Protein AF-0000000080752520 (afdb_homodimer)

Secondary structure (DSSP, 8-state):
-TTTS-HHHHHHHHTS-HHHHHHHHHHHHHHHTS-SEEE-SS-EEE-HHHHHHHHHHHHHHHHHHHHHHHHHHTSSPP-EEEEEEE-HHHIIIIIHHHHHHHHHH-TTEEEEEEE--S---HHHHT-SEEEESSPPSSTTEEEEEEEEEEEEEEE-HHHHHHSPPPSSGGGGGGS-EEEETT-TTTTEEEEEETTEEEEEE---SEEES-HHHHHHHHHTTS-EEEEEHHHHHHHHHTTSSEES-TTSEE-EEEEEEEEEGGGTT-HHHHHHHHHHHHHHTS--TTTT-TTSGGGHHHHHH----------/-TTTS-HHHHHHHHTS-HHHHHHHHHHHHHHTTS-SEEE-SS-EEE-HHHHHHHHHHHHHHHHHHHHHHHHHHTSSPP-EEEEEEE-HHHIIIIIHHHHHHHHHH-TTEEEEEEE--S---HHHHT-SEEEESSPPSSTTEEEEEEEEEEEEEEE-HHHHHHSPPPSSGGGGGGS-EEEETT-TTTTEEEEEETTEEEEEE---SEEES-HHHHHHHHHTTS-EEEEEHHHHHHHHHTTSSEES-TTSEE-EEEEEEEEEGGGTT-HHHHHHHHHHHHHHTS--TTTT-TTSTTTHHHHTT----------

Structure (mmCIF, N/CA/C/O backbone):
data_AF-0000000080752520-model_v1
#
loop_
_entity.id
_entity.type
_entity.pdbx_description
1 polymer 'LysR family transcriptional regulator protein'
#
loop_
_atom_site.group_PDB
_atom_site.id
_atom_site.type_symbol
_atom_site.label_atom_id
_atom_site.label_alt_id
_atom_site.label_comp_id
_atom_site.label_asym_id
_atom_site.label_entity_id
_atom_site.label_seq_id
_atom_site.pdbx_PDB_ins_code
_atom_site.Cartn_x
_atom_site.Cartn_y
_atom_site.Cartn_z
_atom_site.occupancy
_atom_site.B_iso_or_equiv
_atom_site.auth_seq_id
_atom_site.auth_comp_id
_atom_site.auth_asym_id
_atom_site.auth_atom_id
_atom_site.pdbx_PDB_model_num
ATOM 1 N N . MET A 1 1 ? -11.575 25.038 31.556 1 50.87 1 MET A N 1
ATOM 2 C CA . MET A 1 1 ? -12.851 24.721 32.192 1 50.87 1 MET A CA 1
ATOM 3 C C . MET A 1 1 ? -13.525 23.54 31.501 1 50.87 1 MET A C 1
ATOM 5 O O . MET A 1 1 ? -14.012 22.622 32.164 1 50.87 1 MET A O 1
ATOM 9 N N . ALA A 1 2 ? -13.597 23.597 30.207 1 55.96 2 ALA A N 1
ATOM 10 C CA . ALA A 1 2 ? -14.214 22.48 29.497 1 55.96 2 ALA A CA 1
ATOM 11 C C . ALA A 1 2 ? -13.451 21.182 29.748 1 55.96 2 ALA A C 1
ATOM 13 O O . ALA A 1 2 ? -14.054 20.112 29.859 1 55.96 2 ALA A O 1
ATOM 14 N N . GLU A 1 3 ? -12.259 21.33 30.006 1 59.73 3 GLU A N 1
ATOM 15 C CA . GLU A 1 3 ? -11.414 20.152 30.173 1 59.73 3 GLU A CA 1
ATOM 16 C C . GLU A 1 3 ? -11.443 19.651 31.614 1 59.73 3 GLU A C 1
ATOM 18 O O . GLU A 1 3 ? -11.395 18.444 31.858 1 59.73 3 GLU A O 1
ATOM 23 N N . THR A 1 4 ? -11.614 20.495 32.52 1 61.38 4 THR A N 1
ATOM 24 C CA . THR A 1 4 ? -11.513 20.117 33.925 1 61.38 4 THR A CA 1
ATOM 25 C C . THR A 1 4 ? -12.892 19.816 34.505 1 61.38 4 THR A C 1
ATOM 27 O O . THR A 1 4 ? -13.005 19.143 35.532 1 61.38 4 THR A O 1
ATOM 30 N N . GLY A 1 5 ? -13.935 20.238 33.813 1 62.05 5 GLY A N 1
ATOM 31 C CA . GLY A 1 5 ? -15.317 20.061 34.233 1 62.05 5 GLY A CA 1
ATOM 32 C C . GLY A 1 5 ? -15.624 20.716 35.566 1 62.05 5 GLY A C 1
ATOM 33 O O . GLY A 1 5 ? -16.685 20.482 36.149 1 62.05 5 GLY A O 1
ATOM 34 N N . ASN A 1 6 ? -14.522 21.368 36.109 1 70.37 6 ASN A N 1
ATOM 35 C CA . ASN A 1 6 ? -14.624 21.956 37.44 1 70.37 6 ASN A CA 1
ATOM 36 C C . ASN A 1 6 ? -14 23.348 37.487 1 70.37 6 ASN A C 1
ATOM 38 O O . ASN A 1 6 ? -12.836 23.523 37.125 1 70.37 6 ASN A O 1
ATOM 42 N N . PHE A 1 7 ? -14.753 24.305 37.914 1 70.73 7 PHE A N 1
ATOM 43 C CA . PHE A 1 7 ? -14.337 25.702 37.946 1 70.73 7 PHE A CA 1
ATOM 44 C C . PHE A 1 7 ? -13.157 25.894 38.891 1 70.73 7 PHE A C 1
ATOM 46 O O . PHE A 1 7 ? -12.226 26.643 38.587 1 70.73 7 PHE A O 1
ATOM 53 N N . ALA A 1 8 ? -13.295 25.109 40.015 1 71.75 8 ALA A N 1
ATOM 54 C CA . ALA A 1 8 ? -12.222 25.252 40.996 1 71.75 8 ALA A CA 1
ATOM 55 C C . ALA A 1 8 ? -10.904 24.71 40.449 1 71.75 8 ALA A C 1
ATOM 57 O O . ALA A 1 8 ? -9.85 25.324 40.631 1 71.75 8 ALA A O 1
ATOM 58 N N . LYS A 1 9 ? -11.031 23.664 39.8 1 72.11 9 LYS A N 1
ATOM 59 C CA . LYS A 1 9 ? -9.835 23.035 39.247 1 72.11 9 LYS A CA 1
ATOM 60 C C . LYS A 1 9 ? -9.264 23.857 38.095 1 72.11 9 LYS A C 1
ATOM 62 O O . LYS A 1 9 ? -8.047 24.012 37.98 1 72.11 9 LYS A O 1
ATOM 67 N N . ALA A 1 10 ? -10.091 24.415 37.323 1 70.49 10 ALA A N 1
ATOM 68 C CA . ALA A 1 10 ? -9.662 25.266 36.217 1 70.49 10 ALA A CA 1
ATOM 69 C C . ALA A 1 10 ? -9.003 26.543 36.732 1 70.49 10 ALA A C 1
ATOM 71 O O . ALA A 1 10 ? -7.989 26.988 36.19 1 70.49 10 ALA A O 1
ATOM 72 N N . ALA A 1 11 ? -9.513 27.035 37.72 1 70.19 11 ALA A N 1
ATOM 73 C CA . ALA A 1 11 ? -8.963 28.245 38.326 1 70.19 11 ALA A CA 1
ATOM 74 C C . ALA A 1 11 ? -7.551 28.002 38.852 1 70.19 11 ALA A C 1
ATOM 76 O O . ALA A 1 11 ? -6.655 28.824 38.646 1 70.19 11 ALA A O 1
ATOM 77 N N . ARG A 1 12 ? -7.426 26.877 39.412 1 69.14 12 ARG A N 1
ATOM 78 C CA . ARG A 1 12 ? -6.117 26.509 39.942 1 69.14 12 ARG A CA 1
ATOM 79 C C . ARG A 1 12 ? -5.1 26.337 38.819 1 69.14 12 ARG A C 1
ATOM 81 O O . ARG A 1 12 ? -3.953 26.773 38.94 1 69.14 12 ARG A O 1
ATOM 88 N N . GLN A 1 13 ? -5.598 25.876 37.787 1 68.06 13 GLN A N 1
ATOM 89 C CA . GLN A 1 13 ? -4.706 25.581 36.671 1 68.06 13 GLN A CA 1
ATOM 90 C C . GLN A 1 13 ? -4.275 26.859 35.958 1 68.06 13 GLN A C 1
ATOM 92 O O . GLN A 1 13 ? -3.165 26.936 35.427 1 68.06 13 GLN A O 1
ATOM 97 N N . LEU A 1 14 ? -5.079 27.787 36.079 1 67.02 14 LEU A N 1
ATOM 98 C CA . LEU A 1 14 ? -4.812 29.028 35.36 1 67.02 14 LEU A CA 1
ATOM 99 C C . LEU A 1 14 ? -4.229 30.083 36.295 1 67.02 14 LEU A C 1
ATOM 101 O O . LEU A 1 14 ? -3.881 31.182 35.857 1 67.02 14 LEU A O 1
ATOM 105 N N . GLY A 1 15 ? -4.173 29.616 37.573 1 70.8 15 GLY A N 1
ATOM 106 C CA . GLY A 1 15 ? -3.596 30.511 38.564 1 70.8 15 GLY A CA 1
ATOM 107 C C . GLY A 1 15 ? -4.482 31.701 38.881 1 70.8 15 GLY A C 1
ATOM 108 O O . GLY A 1 15 ? -3.985 32.795 39.154 1 70.8 15 GLY A O 1
ATOM 109 N N . VAL A 1 16 ? -5.71 31.496 38.661 1 71.17 16 VAL A N 1
ATOM 110 C CA . VAL A 1 16 ? -6.652 32.564 38.979 1 71.17 16 VAL A CA 1
ATOM 111 C C . VAL A 1 16 ? -7.666 32.07 40.009 1 71.17 16 VAL A C 1
ATOM 113 O O . VAL A 1 16 ? -7.724 30.875 40.308 1 71.17 16 VAL A O 1
ATOM 116 N N . THR A 1 17 ? -8.284 32.958 40.671 1 70.98 17 THR A N 1
ATOM 117 C CA . THR A 1 17 ? -9.303 32.592 41.648 1 70.98 17 THR A CA 1
ATOM 118 C C . THR A 1 17 ? -10.571 32.106 40.952 1 70.98 17 THR A C 1
ATOM 120 O O . THR A 1 17 ? -10.821 32.452 39.795 1 70.98 17 THR A O 1
ATOM 123 N N . ARG A 1 18 ? -11.289 31.275 41.543 1 75.36 18 ARG A N 1
ATOM 124 C CA . ARG A 1 18 ? -12.544 30.748 41.016 1 75.36 18 ARG A CA 1
ATOM 125 C C . ARG A 1 18 ? -13.484 31.878 40.61 1 75.36 18 ARG A C 1
ATOM 127 O O . ARG A 1 18 ? -14.213 31.762 39.622 1 75.36 18 ARG A O 1
ATOM 134 N N . SER A 1 19 ? -13.523 32.929 41.331 1 76.39 19 SER A N 1
ATOM 135 C CA . SER A 1 19 ? -14.366 34.083 41.034 1 76.39 19 SER A CA 1
ATOM 136 C C . SER A 1 19 ? -13.961 34.739 39.718 1 76.39 19 SER A C 1
ATOM 138 O O . SER A 1 19 ? -14.818 35.182 38.95 1 76.39 19 SER A O 1
ATOM 140 N N . VAL A 1 20 ? -12.704 34.741 39.463 1 67.74 20 VAL A N 1
ATOM 141 C CA . VAL A 1 20 ? -12.188 35.348 38.24 1 67.74 20 VAL A CA 1
ATOM 142 C C . VAL A 1 20 ? -12.614 34.518 37.032 1 67.74 20 VAL A C 1
ATOM 144 O O . VAL A 1 20 ? -13.063 35.065 36.022 1 67.74 20 VAL A O 1
ATOM 147 N N . ILE A 1 21 ? -12.496 33.221 37.188 1 71.11 21 ILE A N 1
ATOM 148 C CA . ILE A 1 21 ? -12.871 32.353 36.077 1 71.11 21 ILE A CA 1
ATOM 149 C C . ILE A 1 21 ? -14.381 32.413 35.861 1 71.11 21 ILE A C 1
ATOM 151 O O . ILE A 1 21 ? -14.85 32.488 34.723 1 71.11 21 ILE A O 1
ATOM 155 N N . SER A 1 22 ? -15.053 32.345 36.88 1 73.6 22 SER A N 1
ATOM 156 C CA . SER A 1 22 ? -16.508 32.418 36.798 1 73.6 22 SER A CA 1
ATOM 157 C C . SER A 1 22 ? -16.961 33.736 36.179 1 73.6 22 SER A C 1
ATOM 159 O O . SER A 1 22 ? -17.864 33.756 35.34 1 73.6 22 SER A O 1
ATOM 161 N N . HIS A 1 23 ? -16.34 34.788 36.561 1 74.94 23 HIS A N 1
ATOM 162 C CA . HIS A 1 23 ? -16.659 36.105 36.021 1 74.94 23 HIS A CA 1
ATOM 163 C C . HIS A 1 23 ? -16.29 36.199 34.545 1 74.94 23 HIS A C 1
ATOM 165 O O . HIS A 1 23 ? -17.056 36.738 33.742 1 74.94 23 HIS A O 1
ATOM 171 N N . ARG A 1 24 ? -15.137 35.645 34.206 1 71.4 24 ARG A N 1
ATOM 172 C CA . ARG A 1 24 ? -14.704 35.666 32.813 1 71.4 24 ARG A CA 1
ATOM 173 C C . ARG A 1 24 ? -15.625 34.821 31.94 1 71.4 24 ARG A C 1
ATOM 175 O O . ARG A 1 24 ? -15.929 35.195 30.805 1 71.4 24 ARG A O 1
ATOM 182 N N . ILE A 1 25 ? -16.028 33.759 32.472 1 73.78 25 ILE A N 1
ATOM 183 C CA . ILE A 1 25 ? -16.95 32.899 31.737 1 73.78 25 ILE A CA 1
ATOM 184 C C . ILE A 1 25 ? -18.3 33.598 31.589 1 73.78 25 ILE A C 1
ATOM 186 O O . ILE A 1 25 ? -18.902 33.575 30.513 1 73.78 25 ILE A O 1
ATOM 190 N N . GLN A 1 26 ? -18.702 34.213 32.632 1 74.94 26 GLN A N 1
ATOM 191 C CA . GLN A 1 26 ? -19.942 34.979 32.579 1 74.94 26 GLN A CA 1
ATOM 192 C C . GLN A 1 26 ? -19.841 36.121 31.572 1 74.94 26 GLN A C 1
ATOM 194 O O . GLN A 1 26 ? -20.781 36.374 30.816 1 74.94 26 GLN A O 1
ATOM 199 N N . GLN A 1 27 ? -18.726 36.796 31.599 1 68.09 27 GLN A N 1
ATOM 200 C CA . GLN A 1 27 ? -18.495 37.863 30.632 1 68.09 27 GLN A CA 1
ATOM 201 C C . GLN A 1 27 ? -18.498 37.323 29.205 1 68.09 27 GLN A C 1
ATOM 203 O O . GLN A 1 27 ? -19.05 37.951 28.299 1 68.09 27 GLN A O 1
ATOM 208 N N . LEU A 1 28 ? -17.893 36.142 29.041 1 71.56 28 LEU A N 1
ATOM 209 C CA . LEU A 1 28 ? -17.859 35.514 27.725 1 71.56 28 LEU A CA 1
ATOM 210 C C . LEU A 1 28 ? -19.254 35.074 27.296 1 71.56 28 LEU A C 1
ATOM 212 O O . LEU A 1 28 ? -19.64 35.259 26.139 1 71.56 28 LEU A O 1
ATOM 216 N N . GLU A 1 29 ? -19.956 34.595 28.215 1 75.47 29 GLU A N 1
ATOM 217 C CA . GLU A 1 29 ? -21.324 34.176 27.924 1 75.47 29 GLU A CA 1
ATOM 218 C C . GLU A 1 29 ? -22.209 35.373 27.591 1 75.47 29 GLU A C 1
ATOM 220 O O . GLU A 1 29 ? -23.061 35.295 26.703 1 75.47 29 GLU A O 1
ATOM 225 N N . GLN A 1 30 ? -21.986 36.511 28.261 1 70.79 30 GLN A N 1
ATOM 226 C CA . GLN A 1 30 ? -22.697 37.75 27.966 1 70.79 30 GLN A CA 1
ATOM 227 C C . GLN A 1 30 ? -22.294 38.305 26.603 1 70.79 30 GLN A C 1
ATOM 229 O O . GLN A 1 30 ? -23.139 38.799 25.854 1 70.79 30 GLN A O 1
ATOM 234 N N . PHE A 1 31 ? -21.038 38.19 26.281 1 65.73 31 PHE A N 1
ATOM 235 C CA . PHE A 1 31 ? -20.524 38.672 25.004 1 65.73 31 PHE A CA 1
ATOM 236 C C . PHE A 1 31 ? -21.11 37.871 23.848 1 65.73 31 PHE A C 1
ATOM 238 O O . PHE A 1 31 ? -21.492 38.44 22.823 1 65.73 31 PHE A O 1
ATOM 245 N N . ILE A 1 32 ? -21.281 36.584 24.062 1 68.04 32 ILE A N 1
ATOM 246 C CA . ILE A 1 32 ? -21.741 35.72 22.98 1 68.04 32 ILE A CA 1
ATOM 247 C C . ILE A 1 32 ? -23.25 35.512 23.092 1 68.04 32 ILE A C 1
ATOM 249 O O . ILE A 1 32 ? -23.856 34.852 22.244 1 68.04 32 ILE A O 1
ATOM 253 N N . GLN A 1 33 ? -23.737 36.146 24.171 1 74.46 33 GLN A N 1
ATOM 254 C CA . GLN A 1 33 ? -25.167 36.139 24.464 1 74.46 33 GLN A CA 1
ATOM 255 C C . GLN A 1 33 ? -25.72 34.717 24.473 1 74.46 33 GLN A C 1
ATOM 257 O O . GLN A 1 33 ? -26.82 34.47 23.974 1 74.46 33 GLN A O 1
ATOM 262 N N . ALA A 1 34 ? -25.016 33.726 24.929 1 76.02 34 ALA A N 1
ATOM 263 C CA . ALA A 1 34 ? -25.433 32.338 25.105 1 76.02 34 ALA A CA 1
ATOM 264 C C . ALA A 1 34 ? -24.695 31.687 26.272 1 76.02 34 ALA A C 1
ATOM 266 O O . ALA A 1 34 ? -23.523 31.982 26.515 1 76.02 34 ALA A O 1
ATOM 267 N N . PRO A 1 35 ? -25.416 30.826 26.946 1 77.57 35 PRO A N 1
ATOM 268 C CA . PRO A 1 35 ? -24.721 30.078 27.997 1 77.57 35 PRO A CA 1
ATOM 269 C C . PRO A 1 35 ? -23.746 29.043 27.439 1 77.57 35 PRO A C 1
ATOM 271 O O . PRO A 1 35 ? -24.08 28.322 26.495 1 77.57 35 PRO A O 1
ATOM 274 N N . LEU A 1 36 ? -22.554 29.028 27.983 1 76.66 36 LEU A N 1
ATOM 275 C CA . LEU A 1 36 ? -21.534 28.092 27.523 1 76.66 36 LEU A CA 1
ATOM 276 C C . LEU A 1 36 ? -21.512 26.841 28.395 1 76.66 36 LEU A C 1
ATOM 278 O O . LEU A 1 36 ? -21.055 25.782 27.957 1 76.66 36 LEU A O 1
ATOM 282 N N . PHE A 1 37 ? -22.096 26.935 29.616 1 77.26 37 PHE A N 1
ATOM 283 C CA . PHE A 1 37 ? -22.104 25.81 30.543 1 77.26 37 PHE A CA 1
ATOM 284 C C . PHE A 1 37 ? -23.484 25.628 31.163 1 77.26 37 PHE A C 1
ATOM 286 O O . PHE A 1 37 ? -24.189 26.607 31.419 1 77.26 37 PHE A O 1
ATOM 293 N N . HIS A 1 38 ? -23.958 24.372 31.191 1 76.25 38 HIS A N 1
ATOM 294 C CA . HIS A 1 38 ? -25.086 24.036 32.052 1 76.25 38 HIS A CA 1
ATOM 295 C C . HIS A 1 38 ? -24.626 23.757 33.479 1 76.25 38 HIS A C 1
ATOM 297 O O . HIS A 1 38 ? -23.711 22.96 33.696 1 76.25 38 HIS A O 1
ATOM 303 N N . ARG A 1 39 ? -24.978 24.56 34.299 1 65.82 39 ARG A N 1
ATOM 304 C CA . ARG A 1 39 ? -24.524 24.486 35.684 1 65.82 39 ARG A CA 1
ATOM 305 C C . ARG A 1 39 ? -25.549 23.776 36.56 1 65.82 39 ARG A C 1
ATOM 307 O O . ARG A 1 39 ? -26.739 24.097 36.518 1 65.82 39 ARG A O 1
ATOM 314 N N . SER A 1 40 ? -25.471 22.514 36.827 1 59.77 40 SER A N 1
ATOM 315 C CA . SER A 1 40 ? -26.211 21.942 37.947 1 59.77 40 SER A CA 1
ATOM 316 C C . SER A 1 40 ? -25.361 21.909 39.213 1 59.77 40 SER A C 1
ATOM 318 O O . SER A 1 40 ? -24.142 22.081 39.153 1 59.77 40 SER A O 1
ATOM 320 N N . SER A 1 41 ? -25.906 21.851 40.48 1 59.16 41 SER A N 1
ATOM 321 C CA . SER A 1 41 ? -25.256 21.873 41.786 1 59.16 41 SER A CA 1
ATOM 322 C C . SER A 1 41 ? -24.036 20.958 41.81 1 59.16 41 SER A C 1
ATOM 324 O O . SER A 1 41 ? -23.081 21.207 42.55 1 59.16 41 SER A O 1
ATOM 326 N N . ARG A 1 42 ? -23.871 19.81 41.126 1 58.51 42 ARG A N 1
ATOM 327 C CA . ARG A 1 42 ? -22.828 18.799 41.275 1 58.51 42 ARG A CA 1
ATOM 328 C C . ARG A 1 42 ? -21.946 18.735 40.033 1 58.51 42 ARG A C 1
ATOM 330 O O . ARG A 1 42 ? -20.825 18.225 40.087 1 58.51 42 ARG A O 1
ATOM 337 N N . HIS A 1 43 ? -22.423 19.121 38.822 1 61.95 43 HIS A N 1
ATOM 338 C CA . HIS A 1 43 ? -21.592 18.91 37.642 1 61.95 43 HIS A CA 1
ATOM 339 C C . HIS A 1 43 ? -21.723 20.07 36.661 1 61.95 43 HIS A C 1
ATOM 341 O O . HIS A 1 43 ? -22.816 20.609 36.473 1 61.95 43 HIS A O 1
ATOM 347 N N . VAL A 1 44 ? -20.627 20.647 36.197 1 66.97 44 VAL A N 1
ATOM 348 C CA . VAL A 1 44 ? -20.591 21.666 35.154 1 66.97 44 VAL A CA 1
ATOM 349 C C . VAL A 1 44 ? -20.367 21.006 33.795 1 66.97 44 VAL A C 1
ATOM 351 O O . VAL A 1 44 ? -19.397 20.268 33.608 1 66.97 44 VAL A O 1
ATOM 354 N N . ARG A 1 45 ? -21.381 21.099 32.893 1 72.68 45 ARG A N 1
ATOM 355 C CA . ARG A 1 45 ? -21.239 20.566 31.542 1 72.68 45 ARG A CA 1
ATOM 356 C C . ARG A 1 45 ? -21.349 21.676 30.501 1 72.68 45 ARG A C 1
ATOM 358 O O . ARG A 1 45 ? -22.032 22.677 30.724 1 72.68 45 ARG A O 1
ATOM 365 N N . LEU A 1 46 ? -20.665 21.545 29.431 1 75.11 46 LEU A N 1
ATOM 366 C CA . LEU A 1 46 ? -20.768 22.484 28.318 1 75.11 46 LEU A CA 1
ATOM 367 C C . LEU A 1 46 ? -22.168 22.456 27.712 1 75.11 46 LEU A C 1
ATOM 369 O O . LEU A 1 46 ? -22.779 21.391 27.6 1 75.11 46 LEU A O 1
ATOM 373 N N . SER A 1 47 ? -22.752 23.64 27.417 1 74.65 47 SER A N 1
ATOM 374 C CA . SER A 1 47 ? -23.952 23.721 26.59 1 74.65 47 SER A CA 1
ATOM 375 C C . SER A 1 47 ? -23.646 23.378 25.136 1 74.65 47 SER A C 1
ATOM 377 O O . SER A 1 47 ? -22.484 23.188 24.769 1 74.65 47 SER A O 1
ATOM 379 N N . GLU A 1 48 ? -24.619 23.287 24.268 1 73.74 48 GLU A N 1
ATOM 380 C CA . GLU A 1 48 ? -24.41 23.083 22.838 1 73.74 48 GLU A CA 1
ATOM 381 C C . GLU A 1 48 ? -23.605 24.227 22.229 1 73.74 48 GLU A C 1
ATOM 383 O O . GLU A 1 48 ? -22.695 23.997 21.43 1 73.74 48 GLU A O 1
ATOM 388 N N . VAL A 1 49 ? -23.953 25.385 22.617 1 68.34 49 VAL A N 1
ATOM 389 C CA . VAL A 1 49 ? -23.237 26.573 22.165 1 68.34 49 VAL A CA 1
ATOM 390 C C . VAL A 1 49 ? -21.824 26.577 22.744 1 68.34 49 VAL A C 1
ATOM 392 O O . VAL A 1 49 ? -20.865 26.928 22.053 1 68.34 49 VAL A O 1
ATOM 395 N N . GLY A 1 50 ? -21.778 26.088 23.912 1 70.19 50 GLY A N 1
ATOM 396 C CA . GLY A 1 50 ? -20.485 25.98 24.567 1 70.19 50 GLY A CA 1
ATOM 397 C C . GLY A 1 50 ? -19.553 24.992 23.89 1 70.19 50 GLY A C 1
ATOM 398 O O . GLY A 1 50 ? -18.359 25.259 23.741 1 70.19 50 GLY A O 1
ATOM 399 N N . GLU A 1 51 ? -20.116 24 23.567 1 71.79 51 GLU A N 1
ATOM 400 C CA . GLU A 1 51 ? -19.316 22.995 22.874 1 71.79 51 GLU A CA 1
ATOM 401 C C . GLU A 1 51 ? -18.802 23.522 21.538 1 71.79 51 GLU A C 1
ATOM 403 O O . GLU A 1 51 ? -17.634 23.328 21.195 1 71.79 51 GLU A O 1
ATOM 408 N N . THR A 1 52 ? -19.64 24.202 20.847 1 69.08 52 THR A N 1
ATOM 409 C CA . THR A 1 52 ? -19.251 24.785 19.568 1 69.08 52 THR A CA 1
ATOM 410 C C . THR A 1 52 ? -18.216 25.888 19.769 1 69.08 52 THR A C 1
ATOM 412 O O . THR A 1 52 ? -17.221 25.953 19.044 1 69.08 52 THR A O 1
ATOM 415 N N . TYR A 1 53 ? -18.511 26.672 20.698 1 66.42 53 TYR A N 1
ATOM 416 C CA . TYR A 1 53 ? -17.604 27.774 20.997 1 66.42 53 TYR A CA 1
ATOM 417 C C . TYR A 1 53 ? -16.247 27.254 21.456 1 66.42 53 TYR A C 1
ATOM 419 O O . TYR A 1 53 ? -15.206 27.781 21.056 1 66.42 53 TYR A O 1
ATOM 427 N N . TYR A 1 54 ? -16.308 26.254 22.266 1 64.37 54 TYR A N 1
ATOM 428 C CA . TYR A 1 54 ? -15.075 25.614 22.711 1 64.37 54 TYR A CA 1
ATOM 429 C C . TYR A 1 54 ? -14.281 25.077 21.527 1 64.37 54 TYR A C 1
ATOM 431 O O . TYR A 1 54 ? -13.071 25.299 21.43 1 64.37 54 TYR A O 1
ATOM 439 N N . GLN A 1 55 ? -14.954 24.519 20.717 1 64.29 55 GLN A N 1
ATOM 440 C CA . GLN A 1 55 ? -14.283 23.973 19.543 1 64.29 55 GLN A CA 1
ATOM 441 C C . GLN A 1 55 ? -13.691 25.084 18.681 1 64.29 55 GLN A C 1
ATOM 443 O O . GLN A 1 55 ? -12.557 24.974 18.209 1 64.29 55 GLN A O 1
ATOM 448 N N . ASP A 1 56 ? -14.437 26.11 18.543 1 60.67 56 ASP A N 1
ATOM 449 C CA . ASP A 1 56 ? -13.98 27.26 17.769 1 60.67 56 ASP A CA 1
ATOM 450 C C . ASP A 1 56 ? -12.801 27.948 18.454 1 60.67 56 ASP A C 1
ATOM 452 O O . ASP A 1 56 ? -11.849 28.366 17.791 1 60.67 56 ASP A O 1
ATOM 456 N N . CYS A 1 57 ? -12.86 28.076 19.76 1 58.48 57 CYS A N 1
ATOM 457 C CA . CYS A 1 57 ? -11.781 28.688 20.528 1 58.48 57 CYS A CA 1
ATOM 458 C C . CYS A 1 57 ? -10.522 27.831 20.479 1 58.48 57 CYS A C 1
ATOM 460 O O . CYS A 1 57 ? -9.415 28.353 20.336 1 58.48 57 CYS A O 1
ATOM 462 N N . VAL A 1 58 ? -10.748 26.636 20.639 1 59.24 58 VAL A N 1
ATOM 463 C CA . VAL A 1 58 ? -9.614 25.724 20.538 1 59.24 58 VAL A CA 1
ATOM 464 C C . VAL A 1 58 ? -8.942 25.883 19.176 1 59.24 58 VAL A C 1
ATOM 466 O O . VAL A 1 58 ? -7.714 25.942 19.086 1 59.24 58 VAL A O 1
ATOM 469 N N . GLU A 1 59 ? -9.72 26.102 18.218 1 57.56 59 GLU A N 1
ATOM 470 C CA . GLU A 1 59 ? -9.198 26.322 16.872 1 57.56 59 GLU A CA 1
ATOM 471 C C . GLU A 1 59 ? -8.493 27.671 16.767 1 57.56 59 GLU A C 1
ATOM 473 O O . GLU A 1 59 ? -7.425 27.774 16.159 1 57.56 59 GLU A O 1
ATOM 478 N N . MET A 1 60 ? -9.131 28.65 17.329 1 50.68 60 MET A N 1
ATOM 479 C CA . MET A 1 60 ? -8.556 29.992 17.306 1 50.68 60 MET A CA 1
ATOM 480 C C . MET A 1 60 ? -7.278 30.051 18.136 1 50.68 60 MET A C 1
ATOM 482 O O . MET A 1 60 ? -6.292 30.664 17.723 1 50.68 60 MET A O 1
ATOM 486 N N . LEU A 1 61 ? -7.264 29.484 19.292 1 50.94 61 LEU A N 1
ATOM 487 C CA . LEU A 1 61 ? -6.073 29.459 20.134 1 50.94 61 LEU A CA 1
ATOM 488 C C . LEU A 1 61 ? -4.963 28.643 19.481 1 50.94 61 LEU A C 1
ATOM 490 O O . LEU A 1 61 ? -3.79 29.018 19.547 1 50.94 61 LEU A O 1
ATOM 494 N N . ALA A 1 62 ? -5.311 27.649 18.902 1 54.23 62 ALA A N 1
ATOM 495 C CA . ALA A 1 62 ? -4.342 26.891 18.114 1 54.23 62 ALA A CA 1
ATOM 496 C C . ALA A 1 62 ? -3.802 27.727 16.957 1 54.23 62 ALA A C 1
ATOM 498 O O . ALA A 1 62 ? -2.607 27.683 16.656 1 54.23 62 ALA A O 1
ATOM 499 N N . GLY A 1 63 ? -4.642 28.496 16.352 1 50.08 63 GLY A N 1
ATOM 500 C CA . GLY A 1 63 ? -4.21 29.46 15.353 1 50.08 63 GLY A CA 1
ATOM 501 C C . GLY A 1 63 ? -3.282 30.523 15.911 1 50.08 63 GLY A C 1
ATOM 502 O O . GLY A 1 63 ? -2.265 30.851 15.296 1 50.08 63 GLY A O 1
ATOM 503 N N . PHE A 1 64 ? -3.617 31.093 17.053 1 47.08 64 PHE A N 1
ATOM 504 C CA . PHE A 1 64 ? -2.775 32.086 17.709 1 47.08 64 PHE A CA 1
ATOM 505 C C . PHE A 1 64 ? -1.45 31.47 18.143 1 47.08 64 PHE A C 1
ATOM 507 O O . PHE A 1 64 ? -0.392 32.083 17.983 1 47.08 64 PHE A O 1
ATOM 514 N N . GLU A 1 65 ? -1.443 30.357 18.783 1 48.33 65 GLU A N 1
ATOM 515 C CA . GLU A 1 65 ? -0.201 29.681 19.144 1 48.33 65 GLU A CA 1
ATOM 516 C C . GLU A 1 65 ? 0.627 29.348 17.905 1 48.33 65 GLU A C 1
ATOM 518 O O . GLU A 1 65 ? 1.851 29.49 17.914 1 48.33 65 GLU A O 1
ATOM 523 N N . ARG A 1 66 ? -0.081 29.097 16.918 1 47.94 66 ARG A N 1
ATOM 524 C CA . ARG A 1 66 ? 0.587 28.902 15.635 1 47.94 66 ARG A CA 1
ATOM 525 C C . ARG A 1 66 ? 1.211 30.202 15.14 1 47.94 66 ARG A C 1
ATOM 527 O O . ARG A 1 66 ? 2.332 30.203 14.627 1 47.94 66 ARG A O 1
ATOM 534 N N . LEU A 1 67 ? 0.488 31.245 15.247 1 44.23 67 LEU A N 1
ATOM 535 C CA . LEU A 1 67 ? 1.005 32.548 14.843 1 44.23 67 LEU A CA 1
ATOM 536 C C . LEU A 1 67 ? 2.203 32.946 15.699 1 44.23 67 LEU A C 1
ATOM 538 O O . LEU A 1 67 ? 3.21 33.431 15.177 1 44.23 67 LEU A O 1
ATOM 542 N N . THR A 1 68 ? 2.115 32.829 16.966 1 44.27 68 THR A N 1
ATOM 543 C CA . THR A 1 68 ? 3.225 33.174 17.847 1 44.27 68 THR A CA 1
ATOM 544 C C . THR A 1 68 ? 4.403 32.229 17.628 1 44.27 68 THR A C 1
ATOM 546 O O . THR A 1 68 ? 5.556 32.664 17.591 1 44.27 68 THR A O 1
ATOM 549 N N . GLU A 1 69 ? 4.118 30.975 17.632 1 46.07 69 GLU A N 1
ATOM 550 C CA . GLU A 1 69 ? 5.176 30.015 17.332 1 46.07 69 GLU A CA 1
ATOM 551 C C . GLU A 1 69 ? 5.756 30.25 15.94 1 46.07 69 GLU A C 1
ATOM 553 O O . GLU A 1 69 ? 6.968 30.148 15.742 1 46.07 69 GLU A O 1
ATOM 558 N N . ASN A 1 70 ? 4.881 30.643 15.009 1 44.83 70 ASN A N 1
ATOM 559 C CA . ASN A 1 70 ? 5.353 31.075 13.698 1 44.83 70 ASN A CA 1
ATOM 560 C C . ASN A 1 70 ? 6.3 32.266 13.808 1 44.83 70 ASN A C 1
ATOM 562 O O . ASN A 1 70 ? 7.318 32.322 13.116 1 44.83 70 ASN A O 1
ATOM 566 N N . MET A 1 71 ? 5.931 33.172 14.559 1 43.97 71 MET A N 1
ATOM 567 C CA . MET A 1 71 ? 6.804 34.327 14.75 1 43.97 71 MET A CA 1
ATOM 568 C C . MET A 1 71 ? 8.109 33.917 15.424 1 43.97 71 MET A C 1
ATOM 570 O O . MET A 1 71 ? 9.178 34.42 15.074 1 43.97 71 MET A O 1
ATOM 574 N N . ARG A 1 72 ? 8.034 33.095 16.412 1 46.27 72 ARG A N 1
ATOM 575 C CA . ARG A 1 72 ? 9.25 32.586 17.038 1 46.27 72 ARG A CA 1
ATOM 576 C C . ARG A 1 72 ? 10.021 31.682 16.081 1 46.27 72 ARG A C 1
ATOM 578 O O . ARG A 1 72 ? 11.253 31.71 16.05 1 46.27 72 ARG A O 1
ATOM 585 N N . ASN A 1 73 ? 9.245 30.792 15.406 1 46.96 73 ASN A N 1
ATOM 586 C CA . ASN A 1 73 ? 9.755 29.808 14.457 1 46.96 73 ASN A CA 1
ATOM 587 C C . ASN A 1 73 ? 10.139 30.456 13.13 1 46.96 73 ASN A C 1
ATOM 589 O O . ASN A 1 73 ? 10.695 29.796 12.25 1 46.96 73 ASN A O 1
ATOM 593 N N . LEU A 1 74 ? 9.618 31.597 12.829 1 47.12 74 LEU A N 1
ATOM 594 C CA . LEU A 1 74 ? 10.032 32.277 11.606 1 47.12 74 LEU A CA 1
ATOM 595 C C . LEU A 1 74 ? 11.552 32.29 11.479 1 47.12 74 LEU A C 1
ATOM 597 O O . LEU A 1 74 ? 12.087 32.203 10.372 1 47.12 74 LEU A O 1
ATOM 601 N N . ARG A 1 75 ? 12.185 32.485 12.627 1 52.93 75 ARG A N 1
ATOM 602 C CA . ARG A 1 75 ? 13.628 32.48 12.408 1 52.93 75 ARG A CA 1
ATOM 603 C C . ARG A 1 75 ? 14.193 31.068 12.518 1 52.93 75 ARG A C 1
ATOM 605 O O . ARG A 1 75 ? 15.315 30.807 12.08 1 52.93 75 ARG A O 1
ATOM 612 N N . ALA A 1 76 ? 13.497 30.071 13.229 1 64.89 76 ALA A N 1
ATOM 613 C CA . ALA A 1 76 ? 14.119 28.766 13.438 1 64.89 76 ALA A CA 1
ATOM 614 C C . ALA A 1 76 ? 13.666 27.767 12.377 1 64.89 76 ALA A C 1
ATOM 616 O O . ALA A 1 76 ? 12.485 27.717 12.026 1 64.89 76 ALA A O 1
ATOM 617 N N . LYS A 1 77 ? 14.585 27.239 11.6 1 79.99 77 LYS A N 1
ATOM 618 C CA . LYS A 1 77 ? 14.319 26.205 10.604 1 79.99 77 LYS A CA 1
ATOM 619 C C . LYS A 1 77 ? 14.169 24.835 11.26 1 79.99 77 LYS A C 1
ATOM 621 O O . LYS A 1 77 ? 15.012 24.43 12.062 1 79.99 77 LYS A O 1
ATOM 626 N N . PRO A 1 78 ? 12.889 24.194 11.098 1 89.26 78 PRO A N 1
ATOM 627 C CA . PRO A 1 78 ? 12.715 22.855 11.664 1 89.26 78 PRO A CA 1
ATOM 628 C C . PRO A 1 78 ? 13.801 21.879 11.216 1 89.26 78 PRO A C 1
ATOM 630 O O . PRO A 1 78 ? 14.255 21.939 10.071 1 89.26 78 PRO A O 1
ATOM 633 N N . GLN A 1 79 ? 14.273 21.17 12.165 1 89.93 79 GLN A N 1
ATOM 634 C CA . GLN A 1 79 ? 15.309 20.18 11.889 1 89.93 79 GLN A CA 1
ATOM 635 C C . GLN A 1 79 ? 15.11 18.925 12.734 1 89.93 79 GLN A C 1
ATOM 637 O O . GLN A 1 79 ? 14.392 18.952 13.736 1 89.93 79 GLN A O 1
ATOM 642 N N . GLY A 1 80 ? 15.702 17.81 12.248 1 92.98 80 GLY A N 1
ATOM 643 C CA . GLY A 1 80 ? 15.692 16.577 13.019 1 92.98 80 GLY A CA 1
ATOM 644 C C . GLY A 1 80 ? 14.814 15.5 12.41 1 92.98 80 GLY A C 1
ATOM 645 O O . GLY A 1 80 ? 14.312 15.657 11.295 1 92.98 80 GLY A O 1
ATOM 646 N N . ARG A 1 81 ? 14.65 14.437 13.199 1 94.99 81 ARG A N 1
ATOM 647 C CA . ARG A 1 81 ? 13.924 13.268 12.711 1 94.99 81 ARG A CA 1
ATOM 648 C C . ARG A 1 81 ? 12.432 13.388 13.004 1 94.99 81 ARG A C 1
ATOM 650 O O . ARG A 1 81 ? 12.039 13.753 14.114 1 94.99 81 ARG A O 1
ATOM 657 N N . LEU A 1 82 ? 11.685 13.23 12.022 1 96.89 82 LEU A N 1
ATOM 658 C CA . LEU A 1 82 ? 10.23 13.199 12.115 1 96.89 82 LEU A CA 1
ATOM 659 C C . LEU A 1 82 ? 9.691 11.818 11.755 1 96.89 82 LEU A C 1
ATOM 661 O O . LEU A 1 82 ? 9.85 11.361 10.621 1 96.89 82 LEU A O 1
ATOM 665 N N . ARG A 1 83 ? 9.092 11.142 12.73 1 97.41 83 ARG A N 1
ATOM 666 C CA . ARG A 1 83 ? 8.564 9.794 12.549 1 97.41 83 ARG A CA 1
ATOM 667 C C . ARG A 1 83 ? 7.048 9.817 12.389 1 97.41 83 ARG A C 1
ATOM 669 O O . ARG A 1 83 ? 6.327 10.201 13.312 1 97.41 83 ARG A O 1
ATOM 676 N N . ILE A 1 84 ? 6.58 9.334 11.238 1 97.5 84 ILE A N 1
ATOM 677 C CA . ILE A 1 84 ? 5.176 9.455 10.858 1 97.5 84 ILE A CA 1
ATOM 678 C C . ILE A 1 84 ? 4.573 8.066 10.665 1 97.5 84 ILE A C 1
ATOM 680 O O . ILE A 1 84 ? 5.165 7.211 10.002 1 97.5 84 ILE A O 1
ATOM 684 N N . GLN A 1 85 ? 3.508 7.812 11.28 1 96.61 85 GLN A N 1
ATOM 685 C CA . GLN A 1 85 ? 2.66 6.675 10.937 1 96.61 85 GLN A CA 1
ATOM 686 C C . GLN A 1 85 ? 1.498 7.105 10.047 1 96.61 85 GLN A C 1
ATOM 688 O O . GLN A 1 85 ? 0.857 8.126 10.304 1 96.61 85 GLN A O 1
ATOM 693 N N . VAL A 1 86 ? 1.246 6.335 8.987 1 96.59 86 VAL A N 1
ATOM 694 C CA . VAL A 1 86 ? 0.197 6.77 8.071 1 96.59 86 VAL A CA 1
ATOM 695 C C . VAL A 1 86 ? -0.511 5.552 7.48 1 96.59 86 VAL A C 1
ATOM 697 O O . VAL A 1 86 ? 0.118 4.521 7.231 1 96.59 86 VAL A O 1
ATOM 700 N N . THR A 1 87 ? -1.774 5.701 7.26 1 94.39 87 THR A N 1
ATOM 701 C CA . THR A 1 87 ? -2.554 4.657 6.603 1 94.39 87 THR A CA 1
ATOM 702 C C . THR A 1 87 ? -2.213 4.582 5.118 1 94.39 87 THR A C 1
ATOM 704 O O . THR A 1 87 ? -1.923 5.602 4.489 1 94.39 87 THR A O 1
ATOM 707 N N . SER A 1 88 ? -2.342 3.434 4.543 1 95.16 88 SER A N 1
ATOM 708 C CA . SER A 1 88 ? -1.918 3.195 3.168 1 95.16 88 SER A CA 1
ATOM 709 C C . SER A 1 88 ? -2.765 3.991 2.181 1 95.16 88 SER A C 1
ATOM 711 O O . SER A 1 88 ? -2.258 4.468 1.164 1 95.16 88 SER A O 1
ATOM 713 N N . ALA A 1 89 ? -3.999 4.191 2.5 1 93.86 89 ALA A N 1
ATOM 714 C CA . ALA A 1 89 ? -4.92 4.856 1.583 1 93.86 89 ALA A CA 1
ATOM 715 C C . ALA A 1 89 ? -4.431 6.259 1.236 1 93.86 89 ALA A C 1
ATOM 717 O O . ALA A 1 89 ? -4.63 6.734 0.115 1 93.86 89 ALA A O 1
ATOM 718 N N . PHE A 1 90 ? -3.799 6.866 2.186 1 93.68 90 PHE A N 1
ATOM 719 C CA . PHE A 1 90 ? -3.307 8.221 1.964 1 93.68 90 PHE A CA 1
ATOM 720 C C . PHE A 1 90 ? -1.831 8.205 1.587 1 93.68 90 PHE A C 1
ATOM 722 O O . PHE A 1 90 ? -1.376 9.039 0.801 1 93.68 90 PHE A O 1
ATOM 729 N N . ALA A 1 91 ? -1.094 7.268 2.088 1 97.05 91 ALA A N 1
ATOM 730 C CA . ALA A 1 91 ? 0.35 7.213 1.878 1 97.05 91 ALA A CA 1
ATOM 731 C C . ALA A 1 91 ? 0.683 7.043 0.398 1 97.05 91 ALA A C 1
ATOM 733 O O . ALA A 1 91 ? 1.603 7.685 -0.115 1 97.05 91 ALA A O 1
ATOM 734 N N . ILE A 1 92 ? -0.104 6.165 -0.215 1 95.11 92 ILE A N 1
ATOM 735 C CA . ILE A 1 92 ? 0.161 5.803 -1.603 1 95.11 92 ILE A CA 1
ATOM 736 C C . ILE A 1 92 ? -0.556 6.777 -2.536 1 95.11 92 ILE A C 1
ATOM 738 O O . ILE A 1 92 ? -1.751 7.035 -2.375 1 95.11 92 ILE A O 1
ATOM 742 N N . ASP A 1 93 ? 0.162 7.413 -3.404 1 91.45 93 ASP A N 1
ATOM 743 C CA . ASP A 1 93 ? -0.321 8.299 -4.459 1 91.45 93 ASP A CA 1
ATOM 744 C C . ASP A 1 93 ? -0.481 9.728 -3.945 1 91.45 93 ASP A C 1
ATOM 746 O O . ASP A 1 93 ? -0.777 10.642 -4.719 1 91.45 93 ASP A O 1
ATOM 750 N N . TYR A 1 94 ? -0.339 9.973 -2.607 1 92.97 94 TYR A N 1
ATOM 751 C CA . TYR A 1 94 ? -0.566 11.333 -2.131 1 92.97 94 TYR A CA 1
ATOM 752 C C . TYR A 1 94 ? 0.592 11.806 -1.26 1 92.97 94 TYR A C 1
ATOM 754 O O . TYR A 1 94 ? 1.343 12.704 -1.648 1 92.97 94 TYR A O 1
ATOM 762 N N . LEU A 1 95 ? 0.823 11.084 -0.185 1 96.83 95 LEU A N 1
ATOM 763 C CA . LEU A 1 95 ? 1.717 11.605 0.843 1 96.83 95 LEU A CA 1
ATOM 764 C C . LEU A 1 95 ? 3.139 11.743 0.308 1 96.83 95 LEU A C 1
ATOM 766 O O . LEU A 1 95 ? 3.851 12.685 0.662 1 96.83 95 LEU A O 1
ATOM 770 N N . GLY A 1 96 ? 3.572 10.765 -0.529 1 97.21 96 GLY A N 1
ATOM 771 C CA . GLY A 1 96 ? 4.922 10.831 -1.067 1 97.21 96 GLY A CA 1
ATOM 772 C C . GLY A 1 96 ? 5.214 12.133 -1.788 1 97.21 96 GLY A C 1
ATOM 773 O O . GLY A 1 96 ? 6.281 12.724 -1.605 1 97.21 96 GLY A O 1
ATOM 774 N N . TYR A 1 97 ? 4.293 12.622 -2.552 1 96.31 97 TYR A N 1
ATOM 775 C CA . TYR A 1 97 ? 4.431 13.883 -3.27 1 96.31 97 TYR A CA 1
ATOM 776 C C . TYR A 1 97 ? 4.494 15.058 -2.301 1 96.31 97 TYR A C 1
ATOM 778 O O . TYR A 1 97 ? 5.306 15.97 -2.474 1 96.31 97 TYR A O 1
ATOM 786 N N . LEU A 1 98 ? 3.626 14.982 -1.343 1 95.81 98 LEU A N 1
ATOM 787 C CA . LEU A 1 98 ? 3.555 16.072 -0.376 1 95.81 98 LEU A CA 1
ATOM 788 C C . LEU A 1 98 ? 4.831 16.144 0.457 1 95.81 98 LEU A C 1
ATOM 790 O O . LEU A 1 98 ? 5.328 17.235 0.745 1 95.81 98 LEU A O 1
ATOM 794 N N . LEU A 1 99 ? 5.366 14.981 0.826 1 97.69 99 LEU A N 1
ATOM 795 C CA . LEU A 1 99 ? 6.594 14.958 1.613 1 97.69 99 LEU A CA 1
ATOM 796 C C . LEU A 1 99 ? 7.775 15.462 0.79 1 97.69 99 LEU A C 1
ATOM 798 O O . LEU A 1 99 ? 8.694 16.083 1.331 1 97.69 99 LEU A O 1
ATOM 802 N N . ALA A 1 100 ? 7.771 15.173 -0.538 1 96.93 100 ALA A N 1
ATOM 803 C CA . ALA A 1 100 ? 8.797 15.719 -1.422 1 96.93 100 ALA A CA 1
ATOM 804 C C . ALA A 1 100 ? 8.824 17.244 -1.355 1 96.93 100 ALA A C 1
ATOM 806 O O . ALA A 1 100 ? 9.887 17.845 -1.182 1 96.93 100 ALA A O 1
ATOM 807 N N . GLU A 1 101 ? 7.649 17.828 -1.395 1 94.29 101 GLU A N 1
ATOM 808 C CA . GLU A 1 101 ? 7.531 19.28 -1.302 1 94.29 101 GLU A CA 1
ATOM 809 C C . GLU A 1 101 ? 7.939 19.779 0.081 1 94.29 101 GLU A C 1
ATOM 811 O O . GLU A 1 101 ? 8.649 20.78 0.201 1 94.29 101 GLU A O 1
ATOM 816 N N . PHE A 1 102 ? 7.508 19.091 1.076 1 96.39 102 PHE A N 1
ATOM 817 C CA . PHE A 1 102 ? 7.791 19.47 2.455 1 96.39 102 PHE A CA 1
ATOM 818 C C . PHE A 1 102 ? 9.293 19.489 2.714 1 96.39 102 PHE A C 1
ATOM 820 O O . PHE A 1 102 ? 9.808 20.416 3.343 1 96.39 102 PHE A O 1
ATOM 827 N N . MET A 1 103 ? 9.956 18.492 2.211 1 94.46 103 MET A N 1
ATOM 828 C CA . MET A 1 103 ? 11.39 18.363 2.454 1 94.46 103 MET A CA 1
ATOM 829 C C . MET A 1 103 ? 12.169 19.432 1.696 1 94.46 103 MET A C 1
ATOM 831 O O . MET A 1 103 ? 13.27 19.809 2.103 1 94.46 103 MET A O 1
ATOM 835 N N . GLN A 1 104 ? 11.665 19.837 0.582 1 90.5 104 GLN A N 1
ATOM 836 C CA . GLN A 1 104 ? 12.292 20.939 -0.14 1 90.5 104 GLN A CA 1
ATOM 837 C C . GLN A 1 104 ? 12.193 22.241 0.649 1 90.5 104 GLN A C 1
ATOM 839 O O . GLN A 1 104 ? 13.116 23.058 0.627 1 90.5 104 GLN A O 1
ATOM 844 N N . LEU A 1 105 ? 11.089 22.393 1.365 1 91.35 105 LEU A N 1
ATOM 845 C CA . LEU A 1 105 ? 10.873 23.576 2.191 1 91.35 105 LEU A CA 1
ATOM 846 C C . LEU A 1 105 ? 11.702 23.505 3.47 1 91.35 105 LEU A C 1
ATOM 848 O O . LEU A 1 105 ? 12.154 24.533 3.979 1 91.35 105 LEU A O 1
ATOM 852 N N . TYR A 1 106 ? 11.895 22.249 3.947 1 93.26 106 TYR A N 1
ATOM 853 C CA . TYR A 1 106 ? 12.596 22.059 5.212 1 93.26 106 TYR A CA 1
ATOM 854 C C . TYR A 1 106 ? 13.685 21.002 5.079 1 93.26 106 TYR A C 1
ATOM 856 O O . TYR A 1 106 ? 13.559 19.9 5.619 1 93.26 106 TYR A O 1
ATOM 864 N N . PRO A 1 107 ? 14.811 21.316 4.512 1 90.19 107 PRO A N 1
ATOM 865 C CA . PRO A 1 107 ? 15.867 20.355 4.186 1 90.19 107 PRO A CA 1
ATOM 866 C C . PRO A 1 107 ? 16.54 19.773 5.427 1 90.19 107 PRO A C 1
ATOM 868 O O . PRO A 1 107 ? 17.266 18.78 5.333 1 90.19 107 PRO A O 1
ATOM 871 N N . GLY A 1 108 ? 16.335 20.358 6.554 1 91.34 108 GLY A N 1
ATOM 872 C CA . GLY A 1 108 ? 16.94 19.876 7.786 1 91.34 108 GLY A CA 1
ATOM 873 C C . GLY A 1 108 ? 16.183 18.718 8.409 1 91.34 108 GLY A C 1
ATOM 874 O O . GLY A 1 108 ? 16.643 18.123 9.386 1 91.34 108 GLY A O 1
ATOM 875 N N . ILE A 1 109 ? 15.074 18.332 7.813 1 94.46 109 ILE A N 1
ATOM 876 C CA . ILE A 1 109 ? 14.217 17.29 8.369 1 94.46 109 ILE A CA 1
ATOM 877 C C . ILE A 1 109 ? 14.575 15.942 7.748 1 94.46 109 ILE A C 1
ATOM 879 O O . ILE A 1 109 ? 14.807 15.849 6.541 1 94.46 109 ILE A O 1
ATOM 883 N N . GLU A 1 110 ? 14.673 14.926 8.598 1 96.05 110 GLU A N 1
ATOM 884 C CA . GLU A 1 110 ? 14.729 13.528 8.182 1 96.05 110 GLU A CA 1
ATOM 885 C C . GLU A 1 110 ? 13.404 12.819 8.449 1 96.05 110 GLU A C 1
ATOM 887 O O . GLU A 1 110 ? 12.774 13.04 9.485 1 96.05 110 GLU A O 1
ATOM 892 N N . LEU A 1 111 ? 13.029 11.981 7.513 1 97.53 111 LEU A N 1
ATOM 893 C CA . LEU A 1 111 ? 11.704 11.379 7.611 1 97.53 111 LEU A CA 1
ATOM 894 C C . LEU A 1 111 ? 11.806 9.871 7.814 1 97.53 111 LEU A C 1
ATOM 896 O O . LEU A 1 111 ? 12.603 9.203 7.15 1 97.53 111 LEU A O 1
ATOM 900 N N . GLU A 1 112 ? 11.091 9.375 8.732 1 97.14 112 GLU A N 1
ATOM 901 C CA . GLU A 1 112 ? 10.753 7.96 8.852 1 97.14 112 GLU A CA 1
ATOM 902 C C . GLU A 1 112 ? 9.245 7.744 8.765 1 97.14 112 GLU A C 1
ATOM 904 O O . GLU A 1 112 ? 8.501 8.149 9.661 1 97.14 112 GLU A O 1
ATOM 909 N N . VAL A 1 113 ? 8.818 7.126 7.721 1 97.89 113 VAL A N 1
ATOM 910 C CA . VAL A 1 113 ? 7.389 6.981 7.462 1 97.89 113 VAL A CA 1
ATOM 911 C C . VAL A 1 113 ? 7.006 5.504 7.489 1 97.89 113 VAL A C 1
ATOM 913 O O . VAL A 1 113 ? 7.453 4.724 6.645 1 97.89 113 VAL A O 1
ATOM 916 N N . VAL A 1 114 ? 6.198 5.163 8.417 1 96.79 114 VAL A N 1
ATOM 917 C CA . VAL A 1 114 ? 5.695 3.798 8.534 1 96.79 114 VAL A CA 1
ATOM 918 C C . VAL A 1 114 ? 4.261 3.729 8.014 1 96.79 114 VAL A C 1
ATOM 920 O O . VAL A 1 114 ? 3.37 4.4 8.541 1 96.79 114 VAL A O 1
ATOM 923 N N . VAL A 1 115 ? 4.079 2.901 6.99 1 96.26 115 VAL A N 1
ATOM 924 C CA . VAL A 1 115 ? 2.771 2.757 6.36 1 96.26 115 VAL A CA 1
ATOM 925 C C . VAL A 1 115 ? 2.097 1.479 6.855 1 96.26 115 VAL A C 1
ATOM 927 O O . VAL A 1 115 ? 2.568 0.374 6.577 1 96.26 115 VAL A O 1
ATOM 930 N N . GLN A 1 116 ? 1.05 1.667 7.559 1 91.14 116 GLN A N 1
ATOM 931 C CA . GLN A 1 116 ? 0.282 0.539 8.075 1 91.14 116 GLN A CA 1
ATOM 932 C C . GLN A 1 116 ? -1.125 0.97 8.481 1 91.14 116 GLN A C 1
ATOM 934 O O . GLN A 1 116 ? -1.372 2.154 8.72 1 91.14 116 GLN A O 1
ATOM 939 N N . ASP A 1 117 ? -2.024 0.028 8.588 1 87.01 117 ASP A N 1
ATOM 940 C CA . ASP A 1 117 ? -3.422 0.362 8.846 1 87.01 117 ASP A CA 1
ATOM 941 C C . ASP A 1 117 ? -3.833 -0.048 10.258 1 87.01 117 ASP A C 1
ATOM 943 O O . ASP A 1 117 ? -5.008 0.046 10.621 1 87.01 117 ASP A O 1
ATOM 947 N N . ARG A 1 118 ? -2.94 -0.362 11.052 1 79.87 118 ARG A N 1
ATOM 948 C CA . ARG A 1 118 ? -3.3 -0.717 12.421 1 79.87 118 ARG A CA 1
ATOM 949 C C . ARG A 1 118 ? -3.295 0.511 13.325 1 79.87 118 ARG A C 1
ATOM 951 O O . ARG A 1 118 ? -2.603 1.492 13.044 1 79.87 118 ARG A O 1
ATOM 958 N N . ILE A 1 119 ? -4.072 0.443 14.361 1 78.72 119 ILE A N 1
ATOM 959 C CA . ILE A 1 119 ? -4.036 1.491 15.376 1 78.72 119 ILE A CA 1
ATOM 960 C C . ILE A 1 119 ? -2.785 1.334 16.236 1 78.72 119 ILE A C 1
ATOM 962 O O . ILE A 1 119 ? -2.517 0.251 16.763 1 78.72 119 ILE A O 1
ATOM 966 N N . VAL A 1 120 ? -2.078 2.386 16.296 1 82.26 120 VAL A N 1
ATOM 967 C CA . VAL A 1 120 ? -0.808 2.286 17.008 1 82.26 120 VAL A CA 1
ATOM 968 C C . VAL A 1 120 ? -0.85 3.155 18.263 1 82.26 120 VAL A C 1
ATOM 970 O O . VAL A 1 120 ? -1.617 4.117 18.334 1 82.26 120 VAL A O 1
ATOM 973 N N . ASP A 1 121 ? -0.063 2.677 19.239 1 84.55 121 ASP A N 1
ATOM 974 C CA . ASP A 1 121 ? 0.261 3.552 20.361 1 84.55 121 ASP A CA 1
ATOM 975 C C . ASP A 1 121 ? 1.403 4.502 20.006 1 84.55 121 ASP A C 1
ATOM 977 O O . ASP A 1 121 ? 2.574 4.122 20.065 1 84.55 121 ASP A O 1
ATOM 981 N N . LEU A 1 122 ? 1.059 5.639 19.776 1 86.62 122 LEU A N 1
ATOM 982 C CA . LEU A 1 122 ? 2.005 6.617 19.249 1 86.62 122 LEU A CA 1
ATOM 983 C C . LEU A 1 122 ? 3.161 6.832 20.219 1 86.62 122 LEU A C 1
ATOM 985 O O . LEU A 1 122 ? 4.318 6.922 19.803 1 86.62 122 LEU A O 1
ATOM 989 N N . ILE A 1 123 ? 2.847 6.928 21.465 1 85.41 123 ILE A N 1
ATOM 990 C CA . ILE A 1 123 ? 3.851 7.245 22.475 1 85.41 123 ILE A CA 1
ATOM 991 C C . ILE A 1 123 ? 4.768 6.043 22.685 1 85.41 123 ILE A C 1
ATOM 993 O O . ILE A 1 123 ? 5.992 6.165 22.595 1 85.41 123 ILE A O 1
ATOM 997 N N . GLN A 1 124 ? 4.171 4.919 22.851 1 85.17 124 GLN A N 1
ATOM 998 C CA . GLN A 1 124 ? 4.948 3.716 23.132 1 85.17 124 GLN A CA 1
ATOM 999 C C . GLN A 1 124 ? 5.787 3.309 21.924 1 85.17 124 GLN A C 1
ATOM 1001 O O . GLN A 1 124 ? 6.892 2.783 22.078 1 85.17 124 GLN A O 1
ATOM 1006 N N . GLU A 1 125 ? 5.254 3.636 20.762 1 90.29 125 GLU A N 1
ATOM 1007 C CA . GLU A 1 125 ? 5.951 3.181 19.563 1 90.29 125 GLU A CA 1
ATOM 1008 C C . GLU A 1 125 ? 6.835 4.284 18.986 1 90.29 125 GLU A C 1
ATOM 1010 O O . GLU A 1 125 ? 7.496 4.086 17.965 1 90.29 125 GLU A O 1
ATOM 1015 N N . GLY A 1 126 ? 6.831 5.456 19.578 1 90.98 126 GLY A N 1
ATOM 1016 C CA . GLY A 1 126 ? 7.795 6.505 19.287 1 90.98 126 GLY A CA 1
ATOM 1017 C C . GLY A 1 126 ? 7.468 7.284 18.028 1 90.98 126 GLY A C 1
ATOM 1018 O O . GLY A 1 126 ? 8.369 7.687 17.289 1 90.98 126 GLY A O 1
ATOM 1019 N N . PHE A 1 127 ? 6.209 7.412 17.716 1 94 127 PHE A N 1
ATOM 1020 C CA . PHE A 1 127 ? 5.808 8.222 16.571 1 94 127 PHE A CA 1
ATOM 1021 C C . PHE A 1 127 ? 5.55 9.663 16.992 1 94 127 PHE A C 1
ATOM 1023 O O . PHE A 1 127 ? 5.005 9.913 18.069 1 94 127 PHE A O 1
ATOM 1030 N N . ASP A 1 128 ? 5.939 10.58 16.109 1 94.93 128 ASP A N 1
ATOM 1031 C CA . ASP A 1 128 ? 5.67 11.994 16.353 1 94.93 128 ASP A CA 1
ATOM 1032 C C . ASP A 1 128 ? 4.257 12.368 15.912 1 94.93 128 ASP A C 1
ATOM 1034 O O . ASP A 1 128 ? 3.627 13.246 16.506 1 94.93 128 ASP A O 1
ATOM 1038 N N . VAL A 1 129 ? 3.798 11.722 14.813 1 94.9 129 VAL A N 1
ATOM 1039 C CA . VAL A 1 129 ? 2.492 12.033 14.242 1 94.9 129 VAL A CA 1
ATOM 1040 C C . VAL A 1 129 ? 1.9 10.784 13.594 1 94.9 129 VAL A C 1
ATOM 1042 O O . VAL A 1 129 ? 2.624 9.983 12.998 1 94.9 129 VAL A O 1
ATOM 1045 N N . ALA A 1 130 ? 0.625 10.633 13.761 1 94.75 130 ALA A N 1
ATOM 1046 C CA . ALA A 1 130 ? -0.136 9.631 13.02 1 94.75 130 ALA A CA 1
ATOM 1047 C C . ALA A 1 130 ? -1.155 10.289 12.094 1 94.75 130 ALA A C 1
ATOM 1049 O O . ALA A 1 130 ? -1.85 11.227 12.493 1 94.75 130 ALA A O 1
ATOM 1050 N N . LEU A 1 131 ? -1.139 9.899 10.859 1 94.9 131 LEU A N 1
ATOM 1051 C CA . LEU A 1 131 ? -2.152 10.29 9.885 1 94.9 131 LEU A CA 1
ATOM 1052 C C . LEU A 1 131 ? -3.112 9.139 9.607 1 94.9 131 LEU A C 1
ATOM 1054 O O . LEU A 1 131 ? -2.739 8.155 8.964 1 94.9 131 LEU A O 1
ATOM 1058 N N . GLN A 1 132 ? -4.343 9.296 10.075 1 91.38 132 GLN A N 1
ATOM 1059 C CA . GLN A 1 132 ? -5.19 8.108 10.098 1 91.38 132 GLN A CA 1
ATOM 1060 C C . GLN A 1 132 ? -6.667 8.483 10.017 1 91.38 132 GLN A C 1
ATOM 1062 O O . GLN A 1 132 ? -7.022 9.656 10.141 1 91.38 132 GLN A O 1
ATOM 1067 N N . PHE A 1 133 ? -7.478 7.423 9.768 1 86.32 133 PHE A N 1
ATOM 1068 C CA . PHE A 1 133 ? -8.926 7.577 9.698 1 86.32 133 PHE A CA 1
ATOM 1069 C C . PHE A 1 133 ? -9.573 7.226 11.033 1 86.32 133 PHE A C 1
ATOM 1071 O O . PHE A 1 133 ? -10.691 7.659 11.32 1 86.32 133 PHE A O 1
ATOM 1078 N N . PHE A 1 134 ? -8.925 6.345 11.816 1 74.34 134 PHE A N 1
ATOM 1079 C CA . PHE A 1 134 ? -9.583 5.818 13.006 1 74.34 134 PHE A CA 1
ATOM 1080 C C . PHE A 1 134 ? -9.297 6.699 14.217 1 74.34 134 PHE A C 1
ATOM 1082 O O . PHE A 1 134 ? -8.239 7.326 14.299 1 74.34 134 PHE A O 1
ATOM 1089 N N . PRO A 1 135 ? -10.31 6.838 15.018 1 66.51 135 PRO A N 1
ATOM 1090 C CA . PRO A 1 135 ? -10.126 7.713 16.178 1 66.51 135 PRO A CA 1
ATOM 1091 C C . PRO A 1 135 ? -9.006 7.241 17.102 1 66.51 135 PRO A C 1
ATOM 1093 O O . PRO A 1 135 ? -8.658 6.057 17.101 1 66.51 135 PRO A O 1
ATOM 1096 N N . ALA A 1 136 ? -8.473 8.232 17.764 1 64.4 136 ALA A N 1
ATOM 1097 C CA . ALA A 1 136 ? -7.393 7.946 18.704 1 64.4 136 ALA A CA 1
ATOM 1098 C C . ALA A 1 136 ? -7.911 7.176 19.916 1 64.4 136 ALA A C 1
ATOM 1100 O O . ALA A 1 136 ? -9.073 7.323 20.303 1 64.4 136 ALA A O 1
ATOM 1101 N N . LEU A 1 137 ? -6.984 6.334 20.423 1 62.24 137 LEU A N 1
ATOM 1102 C CA . LEU A 1 137 ? -7.346 5.438 21.517 1 62.24 137 LEU A CA 1
ATOM 1103 C C . LEU A 1 137 ? -7.289 6.165 22.856 1 62.24 137 LEU A C 1
ATOM 1105 O O . LEU A 1 137 ? -7.938 5.751 23.82 1 62.24 137 LEU A O 1
ATOM 1109 N N . VAL A 1 138 ? -6.373 7.178 22.823 1 63.75 138 VAL A N 1
ATOM 1110 C CA . VAL A 1 138 ? -6.11 7.686 24.166 1 63.75 138 VAL A CA 1
ATOM 1111 C C . VAL A 1 138 ? -6.324 9.198 24.197 1 63.75 138 VAL A C 1
ATOM 1113 O O . VAL A 1 138 ? -6.152 9.876 23.182 1 63.75 138 VAL A O 1
ATOM 1116 N N . ASP A 1 139 ? -6.651 9.697 25.343 1 65.18 139 ASP A N 1
ATOM 1117 C CA . ASP A 1 139 ? -7.003 11.092 25.592 1 65.18 139 ASP A CA 1
ATOM 1118 C C . ASP A 1 139 ? -5.77 11.99 25.527 1 65.18 139 ASP A C 1
ATOM 1120 O O . ASP A 1 139 ? -5.89 13.215 25.472 1 65.18 139 ASP A O 1
ATOM 1124 N N . THR A 1 140 ? -4.678 11.461 25.511 1 73.19 140 THR A N 1
ATOM 1125 C CA . THR A 1 140 ? -3.465 12.266 25.584 1 73.19 140 THR A CA 1
ATOM 1126 C C . THR A 1 140 ? -2.969 12.626 24.187 1 73.19 140 THR A C 1
ATOM 1128 O O . THR A 1 140 ? -1.827 13.059 24.02 1 73.19 140 THR A O 1
ATOM 1131 N N . LEU A 1 141 ? -3.904 12.502 23.313 1 79.68 141 LEU A N 1
ATOM 1132 C CA . LEU A 1 141 ? -3.526 12.797 21.935 1 79.68 141 LEU A CA 1
ATOM 1133 C C . LEU A 1 141 ? -4.288 14.009 21.409 1 79.68 141 LEU A C 1
ATOM 1135 O O . LEU A 1 141 ? -5.437 14.239 21.793 1 79.68 141 LEU A O 1
ATOM 1139 N N . VAL A 1 142 ? -3.609 14.902 20.709 1 85.67 142 VAL A N 1
ATOM 1140 C CA . VAL A 1 142 ? -4.208 16.006 19.967 1 85.67 142 VAL A CA 1
ATOM 1141 C C . VAL A 1 142 ? -4.611 15.532 18.572 1 85.67 142 VAL A C 1
ATOM 1143 O O . VAL A 1 142 ? -3.855 14.817 17.91 1 85.67 142 VAL A O 1
ATOM 1146 N N . GLU A 1 143 ? -5.821 15.914 18.204 1 88.04 143 GLU A N 1
ATOM 1147 C CA . GLU A 1 143 ? -6.323 15.526 16.889 1 88.04 143 GLU A CA 1
ATOM 1148 C C . GLU A 1 143 ? -6.656 16.751 16.042 1 88.04 143 GLU A C 1
ATOM 1150 O O . GLU A 1 143 ? -7.21 17.729 16.547 1 88.04 143 GLU A O 1
ATOM 1155 N N . ARG A 1 144 ? -6.241 16.715 14.793 1 87.48 144 ARG A N 1
ATOM 1156 C CA . ARG A 1 144 ? -6.63 17.716 13.806 1 87.48 144 ARG A CA 1
ATOM 1157 C C . ARG A 1 144 ? -7.218 17.059 12.562 1 87.48 144 ARG A C 1
ATOM 1159 O O . ARG A 1 144 ? -6.543 16.278 11.888 1 87.48 144 ARG A O 1
ATOM 1166 N N . GLN A 1 145 ? -8.451 17.392 12.314 1 86.84 145 GLN A N 1
ATOM 1167 C CA . GLN A 1 145 ? -9.078 16.871 11.105 1 86.84 145 GLN A CA 1
ATOM 1168 C C . GLN A 1 145 ? -8.514 17.546 9.858 1 86.84 145 GLN A C 1
ATOM 1170 O O . GLN A 1 145 ? -8.398 18.773 9.808 1 86.84 145 GLN A O 1
ATOM 1175 N N . LEU A 1 146 ? -8.159 16.745 8.894 1 88.99 146 LEU A N 1
ATOM 1176 C CA . LEU A 1 146 ? -7.578 17.278 7.667 1 88.99 146 LEU A CA 1
ATOM 1177 C C . LEU A 1 146 ? -8.601 17.279 6.536 1 88.99 146 LEU A C 1
ATOM 1179 O O . LEU A 1 146 ? -8.736 18.271 5.816 1 88.99 146 LEU A O 1
ATOM 1183 N N . PHE A 1 147 ? -9.335 16.196 6.344 1 84.82 147 PHE A N 1
ATOM 1184 C CA . PHE A 1 147 ? -10.42 16.119 5.373 1 84.82 147 PHE A CA 1
ATOM 1185 C C . PHE A 1 147 ? -11.321 14.925 5.662 1 84.82 147 PHE A C 1
ATOM 1187 O O . PHE A 1 147 ? -11.024 14.116 6.543 1 84.82 147 PHE A O 1
ATOM 1194 N N . ARG A 1 148 ? -12.432 14.89 5.001 1 84.05 148 ARG A N 1
ATOM 1195 C CA . ARG A 1 148 ? -13.372 13.78 5.109 1 84.05 148 ARG A CA 1
ATOM 1196 C C . ARG A 1 148 ? -13.275 12.86 3.896 1 84.05 148 ARG A C 1
ATOM 1198 O O . ARG A 1 148 ? -12.957 13.31 2.794 1 84.05 148 ARG A O 1
ATOM 1205 N N . VAL A 1 149 ? -13.526 11.643 4.13 1 85.19 149 VAL A N 1
ATOM 1206 C CA . VAL A 1 149 ? -13.461 10.646 3.067 1 85.19 149 VAL A CA 1
ATOM 1207 C C . VAL A 1 149 ? -14.742 9.814 3.058 1 85.19 149 VAL A C 1
ATOM 1209 O O . VAL A 1 149 ? -15.222 9.392 4.113 1 85.19 149 VAL A O 1
ATOM 1212 N N . ARG A 1 150 ? -15.278 9.665 1.862 1 86.71 150 ARG A N 1
ATOM 1213 C CA . ARG A 1 1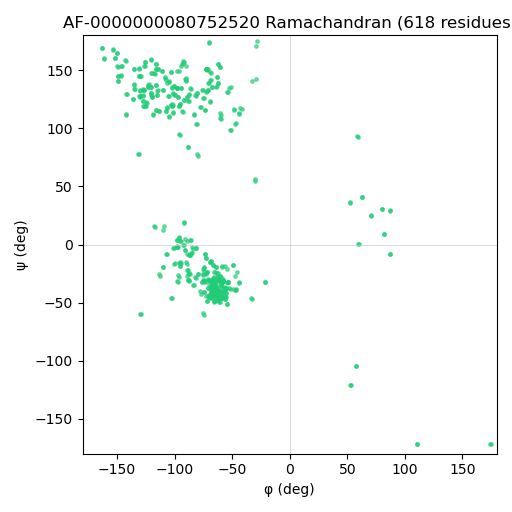50 ? -16.469 8.836 1.701 1 86.71 150 ARG A CA 1
ATOM 1214 C C . ARG A 1 150 ? -16.093 7.406 1.329 1 86.71 150 ARG A C 1
ATOM 1216 O O . ARG A 1 150 ? -14.991 7.156 0.836 1 86.71 150 ARG A O 1
ATOM 1223 N N . ARG A 1 151 ? -17.021 6.567 1.668 1 91.25 151 ARG A N 1
ATOM 1224 C CA . ARG A 1 151 ? -16.928 5.198 1.171 1 91.25 151 ARG A CA 1
ATOM 1225 C C . ARG A 1 151 ? -17.882 4.973 0.003 1 91.25 151 ARG A C 1
ATOM 1227 O O . ARG A 1 151 ? -19.039 5.399 0.048 1 91.25 151 ARG A O 1
ATOM 1234 N N . ILE A 1 152 ? -17.377 4.35 -1.003 1 92.9 152 ILE A N 1
ATOM 1235 C CA . ILE A 1 152 ? -18.143 4.201 -2.236 1 92.9 152 ILE A CA 1
ATOM 1236 C C . ILE A 1 152 ? -18.124 2.741 -2.682 1 92.9 152 ILE A C 1
ATOM 1238 O O . ILE A 1 152 ? -17.06 2.122 -2.756 1 92.9 152 ILE A O 1
ATOM 1242 N N . PHE A 1 153 ? -19.321 2.27 -2.906 1 96.39 153 PHE A N 1
ATOM 1243 C CA . PHE A 1 153 ? -19.393 1.004 -3.628 1 96.39 153 PHE A CA 1
ATOM 1244 C C . PHE A 1 153 ? -19.236 1.227 -5.127 1 96.39 153 PHE A C 1
ATOM 1246 O O . PHE A 1 153 ? -19.9 2.09 -5.705 1 96.39 153 PHE A O 1
ATOM 1253 N N . CYS A 1 154 ? -18.35 0.459 -5.729 1 97.36 154 CYS A N 1
ATOM 1254 C CA . CYS A 1 154 ? -18.109 0.676 -7.151 1 97.36 154 CYS A CA 1
ATOM 1255 C C . CYS A 1 154 ? -17.662 -0.613 -7.831 1 97.36 154 CYS A C 1
ATOM 1257 O O . CYS A 1 154 ? -17.292 -1.578 -7.16 1 97.36 154 CYS A O 1
ATOM 1259 N N . ALA A 1 155 ? -17.782 -0.659 -9.1 1 98.1 155 ALA A N 1
ATOM 1260 C CA . ALA A 1 155 ? -17.396 -1.775 -9.96 1 98.1 155 ALA A CA 1
ATOM 1261 C C . ALA A 1 155 ? -16.984 -1.284 -11.345 1 98.1 155 ALA A C 1
ATOM 1263 O O . ALA A 1 155 ? -17.214 -0.123 -11.693 1 98.1 155 ALA A O 1
ATOM 1264 N N . SER A 1 156 ? -16.335 -2.158 -12.083 1 97.48 156 SER A N 1
ATOM 1265 C CA . SER A 1 156 ? -16.011 -1.818 -13.465 1 97.48 156 SER A CA 1
ATOM 1266 C C . SER A 1 156 ? -17.259 -1.818 -14.341 1 97.48 156 SER A C 1
ATOM 1268 O O . SER A 1 156 ? -18.216 -2.545 -14.067 1 97.48 156 SER A O 1
ATOM 1270 N N . PRO A 1 157 ? -17.274 -1.013 -15.38 1 96.17 157 PRO A N 1
ATOM 1271 C CA . PRO A 1 157 ? -18.382 -1.081 -16.336 1 96.17 157 PRO A CA 1
ATOM 1272 C C . PRO A 1 157 ? -18.577 -2.481 -16.915 1 96.17 157 PRO A C 1
ATOM 1274 O O . PRO A 1 157 ? -19.713 -2.913 -17.127 1 96.17 157 PRO A O 1
ATOM 1277 N N . GLY A 1 158 ? -17.486 -3.134 -17.137 1 93.78 158 GLY A N 1
ATOM 1278 C CA . GLY A 1 158 ? -17.562 -4.488 -17.66 1 93.78 158 GLY A CA 1
ATOM 1279 C C . GLY A 1 158 ? -18.324 -5.436 -16.753 1 93.78 158 GLY A C 1
ATOM 1280 O O . GLY A 1 158 ? -19.111 -6.259 -17.227 1 93.78 158 GLY A O 1
ATOM 1281 N N . TYR A 1 159 ? -18.094 -5.333 -15.537 1 95.07 159 TYR A N 1
ATOM 1282 C CA . TYR A 1 159 ? -18.813 -6.171 -14.584 1 95.07 159 TYR A CA 1
ATOM 1283 C C . TYR A 1 159 ? -20.31 -5.889 -14.633 1 95.07 159 TYR A C 1
ATOM 1285 O O . TYR A 1 159 ? -21.123 -6.817 -14.63 1 95.07 159 TYR A O 1
ATOM 1293 N N . LEU A 1 160 ? -20.66 -4.662 -14.664 1 95.26 160 LEU A N 1
ATOM 1294 C CA . LEU A 1 160 ? -22.057 -4.249 -14.58 1 95.26 160 LEU A CA 1
ATOM 1295 C C . LEU A 1 160 ? -22.786 -4.53 -15.89 1 95.26 160 LEU A C 1
ATOM 1297 O O . LEU A 1 160 ? -24.019 -4.547 -15.927 1 95.26 160 LEU A O 1
ATOM 1301 N N . ARG A 1 161 ? -22.037 -4.694 -16.936 1 92.35 161 ARG A N 1
ATOM 1302 C CA . ARG A 1 161 ? -22.643 -5.116 -18.195 1 92.35 161 ARG A CA 1
ATOM 1303 C C . ARG A 1 161 ? -23.103 -6.568 -18.122 1 92.35 161 ARG A C 1
ATOM 1305 O O . ARG A 1 161 ? -24.096 -6.942 -18.75 1 92.35 161 ARG A O 1
ATOM 1312 N N . ASN A 1 162 ? -22.425 -7.315 -17.343 1 90.83 162 ASN A N 1
ATOM 1313 C CA . ASN A 1 162 ? -22.697 -8.747 -17.282 1 90.83 162 ASN A CA 1
ATOM 1314 C C . ASN A 1 162 ? -23.548 -9.104 -16.066 1 90.83 162 ASN A C 1
ATOM 1316 O O . ASN A 1 162 ? -24.099 -10.204 -15.991 1 90.83 162 ASN A O 1
ATOM 1320 N N . HIS A 1 163 ? -23.586 -8.167 -15.141 1 91.96 163 HIS A N 1
ATOM 1321 C CA . HIS A 1 163 ? -24.366 -8.342 -13.921 1 91.96 163 HIS A CA 1
ATOM 1322 C C . HIS A 1 163 ? -25.267 -7.138 -13.665 1 91.96 163 HIS A C 1
ATOM 1324 O O . HIS A 1 163 ? -24.822 -5.992 -13.765 1 91.96 163 HIS A O 1
ATOM 1330 N N . ALA A 1 164 ? -26.512 -7.347 -13.461 1 90.94 164 ALA A N 1
ATOM 1331 C CA . ALA A 1 164 ? -27.433 -6.243 -13.206 1 90.94 164 ALA A CA 1
ATOM 1332 C C . ALA A 1 164 ? -26.946 -5.38 -12.045 1 90.94 164 ALA A C 1
ATOM 1334 O O . ALA A 1 164 ? -26.587 -5.899 -10.986 1 90.94 164 ALA A O 1
ATOM 1335 N N . ALA A 1 165 ? -26.908 -4.086 -12.205 1 94.08 165 ALA A N 1
ATOM 1336 C CA . ALA A 1 165 ? -26.482 -3.165 -11.154 1 94.08 165 ALA A CA 1
ATOM 1337 C C . ALA A 1 165 ? -27.407 -3.248 -9.944 1 94.08 165 ALA A C 1
ATOM 1339 O O . ALA A 1 165 ? -28.627 -3.348 -10.092 1 94.08 165 ALA A O 1
ATOM 1340 N N . PRO A 1 166 ? -26.826 -3.211 -8.819 1 96.06 166 PRO A N 1
ATOM 1341 C CA . PRO A 1 166 ? -27.687 -3.192 -7.634 1 96.06 166 PRO A CA 1
ATOM 1342 C C . PRO A 1 166 ? -28.483 -1.895 -7.504 1 96.06 166 PRO A C 1
ATOM 1344 O O . PRO A 1 166 ? -27.934 -0.807 -7.696 1 96.06 166 PRO A O 1
ATOM 1347 N N . CYS A 1 167 ? -29.755 -1.996 -7.181 1 92.9 167 CYS A N 1
ATOM 1348 C CA . CYS A 1 167 ? -30.618 -0.836 -6.986 1 92.9 167 CYS A CA 1
ATOM 1349 C C . CYS A 1 167 ? -30.995 -0.676 -5.518 1 92.9 167 CYS A C 1
ATOM 1351 O O . CYS A 1 167 ? -31.49 0.376 -5.111 1 92.9 167 CYS A O 1
ATOM 1353 N N . HIS A 1 168 ? -30.83 -1.752 -4.858 1 95.06 168 HIS A N 1
ATOM 1354 C CA . HIS A 1 168 ? -31.055 -1.821 -3.419 1 95.06 168 HIS A CA 1
ATOM 1355 C C . HIS A 1 168 ? -29.879 -2.483 -2.708 1 95.06 168 HIS A C 1
ATOM 1357 O O . HIS A 1 168 ? -29.258 -3.4 -3.25 1 95.06 168 HIS A O 1
ATOM 1363 N N . PRO A 1 169 ? -29.565 -2.013 -1.461 1 95.8 169 PRO A N 1
ATOM 1364 C CA . PRO A 1 169 ? -28.432 -2.611 -0.752 1 95.8 169 PRO A CA 1
ATOM 1365 C C . PRO A 1 169 ? -28.537 -4.131 -0.649 1 95.8 169 PRO A C 1
ATOM 1367 O O . PRO A 1 169 ? -27.521 -4.829 -0.704 1 95.8 169 PRO A O 1
ATOM 1370 N N . GLY A 1 170 ? -29.666 -4.625 -0.568 1 94.98 170 GLY A N 1
ATOM 1371 C CA . GLY A 1 170 ? -29.877 -6.062 -0.505 1 94.98 170 GLY A CA 1
ATOM 1372 C C . GLY A 1 170 ? -29.409 -6.789 -1.752 1 94.98 170 GLY A C 1
ATOM 1373 O O . GLY A 1 170 ? -29.134 -7.989 -1.711 1 94.98 170 GLY A O 1
ATOM 1374 N N . ASP A 1 171 ? -29.419 -6.084 -2.915 1 96.02 171 ASP A N 1
ATOM 1375 C CA . ASP A 1 171 ? -28.985 -6.671 -4.179 1 96.02 171 ASP A CA 1
ATOM 1376 C C . ASP A 1 171 ? -27.504 -7.038 -4.135 1 96.02 171 ASP A C 1
ATOM 1378 O O . ASP A 1 171 ? -27.036 -7.849 -4.937 1 96.02 171 ASP A O 1
ATOM 1382 N N . LEU A 1 172 ? -26.73 -6.439 -3.189 1 96.43 172 LEU A N 1
ATOM 1383 C CA . LEU A 1 172 ? -25.3 -6.704 -3.074 1 96.43 172 LEU A CA 1
ATOM 1384 C C . LEU A 1 172 ? -25.043 -8.171 -2.75 1 96.43 172 LEU A C 1
ATOM 1386 O O . LEU A 1 172 ? -23.989 -8.712 -3.093 1 96.43 172 LEU A O 1
ATOM 1390 N N . LEU A 1 173 ? -25.988 -8.835 -2.155 1 93.9 173 LEU A N 1
ATOM 1391 C CA . LEU A 1 173 ? -25.836 -10.216 -1.711 1 93.9 173 LEU A CA 1
ATOM 1392 C C . LEU A 1 173 ? -25.752 -11.164 -2.903 1 93.9 173 LEU A C 1
ATOM 1394 O O . LEU A 1 173 ? -25.332 -12.314 -2.758 1 93.9 173 LEU A O 1
ATOM 1398 N N . ARG A 1 174 ? -26.128 -10.664 -4.082 1 92.5 174 ARG A N 1
ATOM 1399 C CA . ARG A 1 174 ? -26.114 -11.484 -5.289 1 92.5 174 ARG A CA 1
ATOM 1400 C C . ARG A 1 174 ? -24.843 -11.245 -6.099 1 92.5 174 ARG A C 1
ATOM 1402 O O . ARG A 1 174 ? -24.691 -11.782 -7.198 1 92.5 174 ARG A O 1
ATOM 1409 N N . HIS A 1 175 ? -23.975 -10.437 -5.55 1 95.31 175 HIS A N 1
ATOM 1410 C CA . HIS A 1 175 ? -22.757 -10.069 -6.263 1 95.31 175 HIS A CA 1
ATOM 1411 C C . HIS A 1 175 ? -21.518 -10.575 -5.532 1 95.31 175 HIS A C 1
ATOM 1413 O O . HIS A 1 175 ? -21.573 -10.868 -4.336 1 95.31 175 HIS A O 1
ATOM 1419 N N . THR A 1 176 ? -20.438 -10.764 -6.293 1 95.42 176 THR A N 1
ATOM 1420 C CA . THR A 1 176 ? -19.128 -10.912 -5.67 1 95.42 176 THR A CA 1
ATOM 1421 C C . THR A 1 176 ? -18.67 -9.593 -5.054 1 95.42 176 THR A C 1
ATOM 1423 O O . THR A 1 176 ? -18.606 -8.57 -5.74 1 95.42 176 THR A O 1
ATOM 1426 N N . ILE A 1 177 ? -18.386 -9.642 -3.727 1 96.41 177 ILE A N 1
ATOM 1427 C CA . ILE A 1 177 ? -18.065 -8.407 -3.02 1 96.41 177 ILE A CA 1
ATOM 1428 C C . ILE A 1 177 ? -16.66 -8.501 -2.429 1 96.41 177 ILE A C 1
ATOM 1430 O O . ILE A 1 177 ? -16.301 -9.513 -1.822 1 96.41 177 ILE A O 1
ATOM 1434 N N . GLY A 1 178 ? -15.864 -7.501 -2.754 1 96.75 178 GLY A N 1
ATOM 1435 C CA . GLY A 1 178 ? -14.582 -7.324 -2.091 1 96.75 178 GLY A CA 1
ATOM 1436 C C . GLY A 1 178 ? -14.617 -6.274 -0.996 1 96.75 178 GLY A C 1
ATOM 1437 O O . GLY A 1 178 ? -15.072 -5.151 -1.22 1 96.75 178 GLY A O 1
ATOM 1438 N N . LEU A 1 179 ? -14.132 -6.673 0.182 1 96.54 179 LEU A N 1
ATOM 1439 C CA . LEU A 1 179 ? -14.235 -5.771 1.324 1 96.54 179 LEU A CA 1
ATOM 1440 C C . LEU A 1 179 ? -12.887 -5.62 2.022 1 96.54 179 LEU A C 1
ATOM 1442 O O . LEU A 1 179 ? -12.116 -6.579 2.104 1 96.54 179 LEU A O 1
ATOM 1446 N N . TYR A 1 180 ? -12.676 -4.449 2.489 1 94.85 180 TYR A N 1
ATOM 1447 C CA . TYR A 1 180 ? -11.507 -4.152 3.308 1 94.85 180 TYR A CA 1
ATOM 1448 C C . TYR A 1 180 ? -11.677 -4.699 4.72 1 94.85 180 TYR A C 1
ATOM 1450 O O . TYR A 1 180 ? -12.71 -4.481 5.357 1 94.85 180 TYR A O 1
ATOM 1458 N N . ASP A 1 181 ? -10.685 -5.359 5.24 1 90.89 181 ASP A N 1
ATOM 1459 C CA . ASP A 1 181 ? -10.8 -6.078 6.505 1 90.89 181 ASP A CA 1
ATOM 1460 C C . ASP A 1 181 ? -10.454 -5.172 7.685 1 90.89 181 ASP A C 1
ATOM 1462 O O . ASP A 1 181 ? -10.663 -5.544 8.842 1 90.89 181 ASP A O 1
ATOM 1466 N N . GLY A 1 182 ? -9.985 -4.023 7.443 1 84.44 182 GLY A N 1
ATOM 1467 C CA . GLY A 1 182 ? -9.501 -3.206 8.544 1 84.44 182 GLY A CA 1
ATOM 1468 C C . GLY A 1 182 ? -10.539 -2.231 9.066 1 84.44 182 GLY A C 1
ATOM 1469 O O . GLY A 1 182 ? -10.269 -1.464 9.992 1 84.44 182 GLY A O 1
ATOM 1470 N N . TYR A 1 183 ? -11.723 -2.304 8.5 1 80.47 183 TYR A N 1
ATOM 1471 C CA . TYR A 1 183 ? -12.748 -1.411 9.029 1 80.47 183 TYR A CA 1
ATOM 1472 C C . TYR A 1 183 ? -13.2 -1.858 10.414 1 80.47 183 TYR A C 1
ATOM 1474 O O . TYR A 1 183 ? -13.389 -3.052 10.657 1 80.47 183 TYR A O 1
ATOM 1482 N N . PRO A 1 184 ? -13.385 -0.888 11.265 1 74.24 184 PRO A N 1
ATOM 1483 C CA . PRO A 1 184 ? -13.867 -1.254 12.598 1 74.24 184 PRO A CA 1
ATOM 1484 C C . PRO A 1 184 ? -15.197 -2.004 12.56 1 74.24 184 PRO A C 1
ATOM 1486 O O . PRO A 1 184 ? -15.439 -2.882 13.392 1 74.24 184 PRO A O 1
ATOM 1489 N N . SER A 1 185 ? -16.011 -1.668 11.565 1 74.09 185 SER A N 1
ATOM 1490 C CA . SER A 1 185 ? -17.32 -2.298 11.436 1 74.09 185 SER A CA 1
ATOM 1491 C C . SER A 1 185 ? -17.222 -3.631 10.703 1 74.09 185 SER A C 1
ATOM 1493 O O . SER A 1 185 ? -18.223 -4.334 10.545 1 74.09 185 SER A O 1
ATOM 1495 N N . ARG A 1 186 ? -16.033 -3.885 10.292 1 79.15 186 ARG A N 1
ATOM 1496 C CA . ARG A 1 186 ? -15.779 -5.115 9.548 1 79.15 186 ARG A CA 1
ATOM 1497 C C . ARG A 1 186 ? -16.649 -5.188 8.298 1 79.15 186 ARG A C 1
ATOM 1499 O O . ARG A 1 186 ? -16.571 -4.316 7.429 1 79.15 186 ARG A O 1
ATOM 1506 N N . TYR A 1 187 ? -17.71 -6.054 8.38 1 85.68 187 TYR A N 1
ATOM 1507 C CA . TYR A 1 187 ? -18.464 -6.298 7.155 1 85.68 187 TYR A CA 1
ATOM 1508 C C . TYR A 1 187 ? -19.909 -5.836 7.303 1 85.68 187 TYR A C 1
ATOM 1510 O O . TYR A 1 187 ? -20.759 -6.162 6.47 1 85.68 187 TYR A O 1
ATOM 1518 N N . GLN A 1 188 ? -20.09 -4.985 8.407 1 89.68 188 GLN A N 1
ATOM 1519 C CA . GLN A 1 188 ? -21.407 -4.406 8.645 1 89.68 188 GLN A CA 1
ATOM 1520 C C . GLN A 1 188 ? -21.499 -2.993 8.075 1 89.68 188 GLN A C 1
ATOM 1522 O O . GLN A 1 188 ? -20.674 -2.135 8.395 1 89.68 188 GLN A O 1
ATOM 1527 N N . PHE A 1 189 ? -22.52 -2.812 7.274 1 92.61 189 PHE A N 1
ATOM 1528 C CA . PHE A 1 189 ? -22.698 -1.517 6.627 1 92.61 189 PHE A CA 1
ATOM 1529 C C . PHE A 1 189 ? -24.062 -0.927 6.962 1 92.61 189 PHE A C 1
ATOM 1531 O O . PHE A 1 189 ? -25.06 -1.65 7.018 1 92.61 189 PHE A O 1
ATOM 1538 N N . VAL A 1 190 ? -24.072 0.303 7.225 1 92.94 190 VAL A N 1
ATOM 1539 C CA . VAL A 1 190 ? -25.309 1.056 7.404 1 92.94 190 VAL A CA 1
ATOM 1540 C C . VAL A 1 190 ? -25.539 1.965 6.199 1 92.94 190 VAL A C 1
ATOM 1542 O O . VAL A 1 190 ? -24.752 2.88 5.943 1 92.94 190 VAL A O 1
ATOM 1545 N N . PHE A 1 191 ? -26.626 1.663 5.469 1 94.16 191 PHE A N 1
ATOM 1546 C CA . PHE A 1 191 ? -27.04 2.459 4.319 1 94.16 191 PHE A CA 1
ATOM 1547 C C . PHE A 1 191 ? -28.135 3.444 4.709 1 94.16 191 PHE A C 1
ATOM 1549 O O . PHE A 1 191 ? -29.078 3.084 5.417 1 94.16 191 PHE A O 1
ATOM 1556 N N . ARG A 1 192 ? -27.922 4.642 4.233 1 93.02 192 ARG A N 1
ATOM 1557 C CA . ARG A 1 192 ? -28.926 5.664 4.513 1 93.02 192 ARG A CA 1
ATOM 1558 C C . ARG A 1 192 ? -29.401 6.331 3.227 1 93.02 192 ARG A C 1
ATOM 1560 O O . ARG A 1 192 ? -28.602 6.594 2.325 1 93.02 192 ARG A O 1
ATOM 1567 N N . ARG A 1 193 ? -30.67 6.476 3.072 1 92.03 193 ARG A N 1
ATOM 1568 C CA . ARG A 1 193 ? -31.343 7.208 2.004 1 92.03 193 ARG A CA 1
ATOM 1569 C C . ARG A 1 193 ? -32.565 7.95 2.535 1 92.03 193 ARG A C 1
ATOM 1571 O O . ARG A 1 193 ? -33.585 7.332 2.846 1 92.03 193 ARG A O 1
ATOM 1578 N N . GLY A 1 194 ? -32.451 9.26 2.52 1 88.74 194 GLY A N 1
ATOM 1579 C CA . GLY A 1 194 ? -33.517 9.989 3.188 1 88.74 194 GLY A CA 1
ATOM 1580 C C . GLY A 1 194 ? -33.762 9.518 4.609 1 88.74 194 GLY A C 1
ATOM 1581 O O . GLY A 1 194 ? -32.841 9.493 5.428 1 88.74 194 GLY A O 1
ATOM 1582 N N . ASP A 1 195 ? -34.927 9.091 4.87 1 88.7 195 ASP A N 1
ATOM 1583 C CA . ASP A 1 195 ? -35.287 8.636 6.209 1 88.7 195 ASP A CA 1
ATOM 1584 C C . ASP A 1 195 ? -35.064 7.132 6.357 1 88.7 195 ASP A C 1
ATOM 1586 O O . ASP A 1 195 ? -35.219 6.581 7.449 1 88.7 195 ASP A O 1
ATOM 1590 N N . GLU A 1 196 ? -34.627 6.556 5.311 1 90.54 196 GLU A N 1
ATOM 1591 C CA . GLU A 1 196 ? -34.419 5.111 5.32 1 90.54 196 GLU A CA 1
ATOM 1592 C C . GLU A 1 196 ? -33.029 4.756 5.841 1 90.54 196 GLU A C 1
ATOM 1594 O O . GLU A 1 196 ? -32.039 5.386 5.462 1 90.54 196 GLU A O 1
ATOM 1599 N N . ARG A 1 197 ? -33.009 3.832 6.818 1 92.72 197 ARG A N 1
ATOM 1600 C CA . ARG A 1 197 ? -31.777 3.269 7.361 1 92.72 197 ARG A CA 1
ATOM 1601 C C . ARG A 1 197 ? -31.784 1.747 7.271 1 92.72 197 ARG A C 1
ATOM 1603 O O . ARG A 1 197 ? -32.696 1.094 7.782 1 92.72 197 ARG A O 1
ATOM 1610 N N . LEU A 1 198 ? -30.798 1.23 6.605 1 93.77 198 LEU A N 1
ATOM 1611 C CA . LEU A 1 198 ? -30.701 -0.214 6.42 1 93.77 198 LEU A CA 1
ATOM 1612 C C . LEU A 1 198 ? -29.328 -0.726 6.843 1 93.77 198 LEU A C 1
ATOM 1614 O O . LEU A 1 198 ? -28.303 -0.17 6.441 1 93.77 198 LEU A O 1
ATOM 1618 N N . GLU A 1 199 ? -29.349 -1.707 7.661 1 93.63 199 GLU A N 1
ATOM 1619 C CA . GLU A 1 199 ? -28.117 -2.372 8.075 1 93.63 199 GLU A CA 1
ATOM 1620 C C . GLU A 1 199 ? -27.973 -3.734 7.402 1 93.63 199 GLU A C 1
ATOM 1622 O O . GLU A 1 199 ? -28.911 -4.534 7.4 1 93.63 199 GLU A O 1
ATOM 1627 N N . ILE A 1 200 ? -26.833 -3.918 6.805 1 93.83 200 ILE A N 1
ATOM 1628 C CA . ILE A 1 200 ? -26.62 -5.179 6.102 1 93.83 200 ILE A CA 1
ATOM 1629 C C . ILE A 1 200 ? -25.23 -5.721 6.424 1 93.83 200 ILE A C 1
ATOM 1631 O O . ILE A 1 200 ? -24.27 -4.956 6.544 1 93.83 200 ILE A O 1
ATOM 1635 N N . ASN A 1 201 ? -25.168 -6.986 6.648 1 92.93 201 ASN A N 1
ATOM 1636 C CA . ASN A 1 201 ? -23.902 -7.707 6.717 1 92.93 201 ASN A CA 1
ATOM 1637 C C . ASN A 1 201 ? -23.543 -8.341 5.376 1 92.93 201 ASN A C 1
ATOM 1639 O O . ASN A 1 201 ? -24.307 -9.147 4.842 1 92.93 201 ASN A O 1
ATOM 1643 N N . LEU A 1 202 ? -22.447 -7.969 4.89 1 92.86 202 LEU A N 1
ATOM 1644 C CA . LEU A 1 202 ? -22.01 -8.497 3.603 1 92.86 202 LEU A CA 1
ATOM 1645 C C . LEU A 1 202 ? -20.959 -9.586 3.79 1 92.86 202 LEU A C 1
ATOM 1647 O O . LEU A 1 202 ? -20.062 -9.451 4.625 1 92.86 202 LEU A O 1
ATOM 1651 N N . PRO A 1 203 ? -21.101 -10.758 3.172 1 83.17 203 PRO A N 1
ATOM 1652 C CA . PRO A 1 203 ? -20.173 -11.877 3.357 1 83.17 203 PRO A CA 1
ATOM 1653 C C . PRO A 1 203 ? -18.765 -11.565 2.855 1 83.17 203 PRO A C 1
ATOM 1655 O O . PRO A 1 203 ? -17.781 -12.009 3.451 1 83.17 203 PRO A O 1
ATOM 1658 N N . GLY A 1 204 ? -18.537 -10.802 1.873 1 87.84 204 GLY A N 1
ATOM 1659 C CA . GLY A 1 204 ? -17.26 -10.507 1.243 1 87.84 204 GLY A CA 1
ATOM 1660 C C . GLY A 1 204 ? -16.561 -11.741 0.704 1 87.84 204 GLY A C 1
ATOM 1661 O O . GLY A 1 204 ? -15.817 -12.405 1.428 1 87.84 204 GLY A O 1
ATOM 1662 N N . GLN A 1 205 ? -16.676 -12.129 -0.448 1 93.51 205 GLN A N 1
ATOM 1663 C CA . GLN A 1 205 ? -15.987 -13.246 -1.084 1 93.51 205 GLN A CA 1
ATOM 1664 C C . GLN A 1 205 ? -14.488 -12.978 -1.192 1 93.51 205 GLN A C 1
ATOM 1666 O O . GLN A 1 205 ? -13.688 -13.913 -1.249 1 93.51 205 GLN A O 1
ATOM 1671 N N . VAL A 1 206 ? -14.163 -11.671 -1.184 1 96.42 206 VAL A N 1
ATOM 1672 C CA . VAL A 1 206 ? -12.775 -11.222 -1.158 1 96.42 206 VAL A CA 1
ATOM 1673 C C . VAL A 1 206 ? -12.571 -10.24 -0.007 1 96.42 206 VAL A C 1
ATOM 1675 O O . VAL A 1 206 ? -13.294 -9.247 0.106 1 96.42 206 VAL A O 1
ATOM 1678 N N . ARG A 1 207 ? -11.645 -10.588 0.817 1 96.6 207 ARG A N 1
ATOM 1679 C CA . ARG A 1 207 ? -11.264 -9.711 1.919 1 96.6 207 ARG A CA 1
ATOM 1680 C C . ARG A 1 207 ? -9.775 -9.384 1.868 1 96.6 207 ARG A C 1
ATOM 1682 O O . ARG A 1 207 ? -8.952 -10.256 1.583 1 96.6 207 ARG A O 1
ATOM 1689 N N . SER A 1 208 ? -9.494 -8.144 2.079 1 96.92 208 SER A N 1
ATOM 1690 C CA . SER A 1 208 ? -8.088 -7.761 2.005 1 96.92 208 SER A CA 1
ATOM 1691 C C . SER A 1 208 ? -7.765 -6.649 2.997 1 96.92 208 SER A C 1
ATOM 1693 O O . SER A 1 208 ? -8.622 -5.82 3.309 1 96.92 208 SER A O 1
ATOM 1695 N N . SER A 1 209 ? -6.55 -6.644 3.358 1 95.65 209 SER A N 1
ATOM 1696 C CA . SER A 1 209 ? -6.036 -5.559 4.187 1 95.65 209 SER A CA 1
ATOM 1697 C C . SER A 1 209 ? -5.575 -4.382 3.333 1 95.65 209 SER A C 1
ATOM 1699 O O . SER A 1 209 ? -5.052 -3.396 3.856 1 95.65 209 SER A O 1
ATOM 1701 N N . SER A 1 210 ? -5.784 -4.481 2.03 1 96.89 210 SER A N 1
ATOM 1702 C CA . SER A 1 210 ? -5.338 -3.431 1.12 1 96.89 210 SER A CA 1
ATOM 1703 C C . SER A 1 210 ? -6.488 -2.918 0.26 1 96.89 210 SER A C 1
ATOM 1705 O O . SER A 1 210 ? -7.023 -3.653 -0.573 1 96.89 210 SER A O 1
ATOM 1707 N N . VAL A 1 211 ? -6.753 -1.659 0.407 1 96.66 211 VAL A N 1
ATOM 1708 C CA . VAL A 1 211 ? -7.795 -1.039 -0.404 1 96.66 211 VAL A CA 1
ATOM 1709 C C . VAL A 1 211 ? -7.316 -0.905 -1.847 1 96.66 211 VAL A C 1
ATOM 1711 O O . VAL A 1 211 ? -8.124 -0.915 -2.779 1 96.66 211 VAL A O 1
ATOM 1714 N N . HIS A 1 212 ? -6.052 -0.874 -2.04 1 97.79 212 HIS A N 1
ATOM 1715 C CA . HIS A 1 212 ? -5.522 -0.757 -3.393 1 97.79 212 HIS A CA 1
ATOM 1716 C C . HIS A 1 212 ? -5.657 -2.073 -4.153 1 97.79 212 HIS A C 1
ATOM 1718 O O . HIS A 1 212 ? -5.971 -2.076 -5.346 1 97.79 212 HIS A O 1
ATOM 1724 N N . LEU A 1 213 ? -5.382 -3.155 -3.436 1 98.05 213 LEU A N 1
ATOM 1725 C CA . LEU A 1 213 ? -5.61 -4.452 -4.062 1 98.05 213 LEU A CA 1
ATOM 1726 C C . LEU A 1 213 ? -7.072 -4.611 -4.467 1 98.05 213 LEU A C 1
ATOM 1728 O O . LEU A 1 213 ? -7.368 -5.087 -5.566 1 98.05 213 LEU A O 1
ATOM 1732 N N . LEU A 1 214 ? -7.951 -4.169 -3.62 1 98.3 214 LEU A N 1
ATOM 1733 C CA . LEU A 1 214 ? -9.378 -4.264 -3.906 1 98.3 214 LEU A CA 1
ATOM 1734 C C . LEU A 1 214 ? -9.752 -3.396 -5.103 1 98.3 214 LEU A C 1
ATOM 1736 O O . LEU A 1 214 ? -10.606 -3.775 -5.907 1 98.3 214 LEU A O 1
ATOM 1740 N N . ARG A 1 215 ? -9.16 -2.227 -5.16 1 98.42 215 ARG A N 1
ATOM 1741 C CA . ARG A 1 215 ? -9.373 -1.38 -6.329 1 98.42 215 ARG A CA 1
ATOM 1742 C C . ARG A 1 215 ? -8.993 -2.11 -7.612 1 98.42 215 ARG A C 1
ATOM 1744 O O . ARG A 1 215 ? -9.778 -2.16 -8.561 1 98.42 215 ARG A O 1
ATOM 1751 N N . ASP A 1 216 ? -7.844 -2.742 -7.631 1 97.68 216 ASP A N 1
ATOM 1752 C CA . ASP A 1 216 ? -7.361 -3.458 -8.807 1 97.68 216 ASP A CA 1
ATOM 1753 C C . ASP A 1 216 ? -8.256 -4.653 -9.128 1 97.68 216 ASP A C 1
ATOM 1755 O O . ASP A 1 216 ? -8.523 -4.939 -10.297 1 97.68 216 ASP A O 1
ATOM 1759 N N . PHE A 1 217 ? -8.715 -5.293 -8.097 1 98.03 217 PHE A N 1
ATOM 1760 C CA . PHE A 1 217 ? -9.64 -6.41 -8.25 1 98.03 217 PHE A CA 1
ATOM 1761 C C . PHE A 1 217 ? -10.911 -5.967 -8.966 1 98.03 217 PHE A C 1
ATOM 1763 O O . PHE A 1 217 ? -11.348 -6.612 -9.921 1 9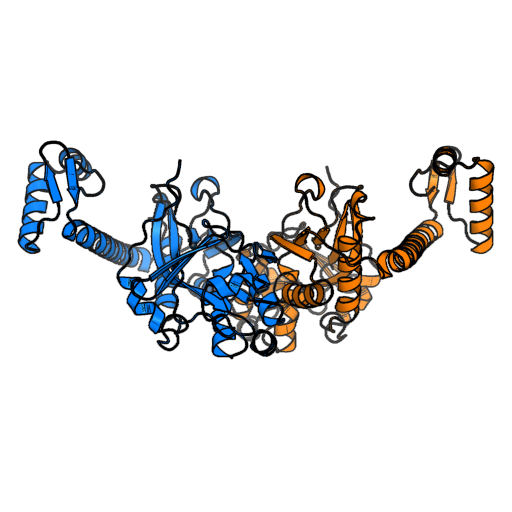8.03 217 PHE A O 1
ATOM 1770 N N . ALA A 1 218 ? -11.463 -4.849 -8.548 1 98.28 218 ALA A N 1
ATOM 1771 C CA . ALA A 1 218 ? -12.67 -4.317 -9.174 1 98.28 218 ALA A CA 1
ATOM 1772 C C . ALA A 1 218 ? -12.401 -3.897 -10.617 1 98.28 218 ALA A C 1
ATOM 1774 O O . ALA A 1 218 ? -13.222 -4.142 -11.504 1 98.28 218 ALA A O 1
ATOM 1775 N N . LEU A 1 219 ? -11.284 -3.299 -10.841 1 97.34 219 LEU A N 1
ATOM 1776 C CA . LEU A 1 219 ? -10.902 -2.879 -12.185 1 97.34 219 LEU A CA 1
ATOM 1777 C C . LEU A 1 219 ? -10.782 -4.08 -13.116 1 97.34 219 LEU A C 1
ATOM 1779 O O . LEU A 1 219 ? -11.053 -3.971 -14.315 1 97.34 219 LEU A O 1
ATOM 1783 N N . GLY A 1 220 ? -10.4 -5.202 -12.501 1 95.84 220 GLY A N 1
ATOM 1784 C CA . GLY A 1 220 ? -10.3 -6.436 -13.263 1 95.84 220 GLY A CA 1
ATOM 1785 C C . GLY A 1 220 ? -11.649 -7.028 -13.622 1 95.84 220 GLY A C 1
ATOM 1786 O O . GLY A 1 220 ? -11.724 -8.029 -14.339 1 95.84 220 GLY A O 1
ATOM 1787 N N . GLY A 1 221 ? -12.714 -6.475 -13.075 1 95.77 221 GLY A N 1
ATOM 1788 C CA . GLY A 1 221 ? -14.061 -6.814 -13.502 1 95.77 221 GLY A CA 1
ATOM 1789 C C . GLY A 1 221 ? -14.633 -8.017 -12.775 1 95.77 221 GLY A C 1
ATOM 1790 O O . GLY A 1 221 ? -15.473 -8.736 -13.319 1 95.77 221 GLY A O 1
ATOM 1791 N N . ALA A 1 222 ? -14.217 -8.213 -11.578 1 94.32 222 ALA A N 1
ATOM 1792 C CA . ALA A 1 222 ? -14.599 -9.477 -10.956 1 94.32 222 ALA A CA 1
ATOM 1793 C C . ALA A 1 222 ? -15.664 -9.261 -9.884 1 94.32 222 ALA A C 1
ATOM 1795 O O . ALA A 1 222 ? -16.254 -10.222 -9.384 1 94.32 222 ALA A O 1
ATOM 1796 N N . GLY A 1 223 ? -15.942 -8.001 -9.575 1 97.23 223 GLY A N 1
ATOM 1797 C CA . GLY A 1 223 ? -16.94 -7.794 -8.538 1 97.23 223 GLY A CA 1
ATOM 1798 C C . GLY A 1 223 ? -17.101 -6.337 -8.147 1 97.23 223 GLY A C 1
ATOM 1799 O O . GLY A 1 223 ? -16.587 -5.446 -8.826 1 97.23 223 GLY A O 1
ATOM 1800 N N . ILE A 1 224 ? -17.898 -6.115 -7.06 1 97.87 224 ILE A N 1
ATOM 1801 C CA . ILE A 1 224 ? -18.15 -4.819 -6.441 1 97.87 224 ILE A CA 1
ATOM 1802 C C . ILE A 1 224 ? -17.288 -4.668 -5.189 1 97.87 224 ILE A C 1
ATOM 1804 O O . ILE A 1 224 ? -17.142 -5.613 -4.411 1 97.87 224 ILE A O 1
ATOM 1808 N N . VAL A 1 225 ? -16.704 -3.524 -5.035 1 97.81 225 VAL A N 1
ATOM 1809 C CA . VAL A 1 225 ? -15.892 -3.267 -3.851 1 97.81 225 VAL A CA 1
ATOM 1810 C C . VAL A 1 225 ? -16.374 -1.994 -3.159 1 97.81 225 VAL A C 1
ATOM 1812 O O . VAL A 1 225 ? -17.054 -1.167 -3.771 1 97.81 225 VAL A O 1
ATOM 1815 N N . CYS A 1 226 ? -16.087 -1.875 -1.883 1 95.68 226 CYS A N 1
ATOM 1816 C CA . CYS A 1 226 ? -16.273 -0.642 -1.127 1 95.68 226 CYS A CA 1
ATOM 1817 C C . CYS A 1 226 ? -14.934 0.023 -0.83 1 95.68 226 CYS A C 1
ATOM 1819 O O . CYS A 1 226 ? -14.089 -0.553 -0.143 1 95.68 226 CYS A O 1
ATOM 1821 N N . LEU A 1 227 ? -14.758 1.216 -1.346 1 95.51 227 LEU A N 1
ATOM 1822 C CA . LEU A 1 227 ? -13.468 1.888 -1.243 1 95.51 227 LEU A CA 1
ATOM 1823 C C . LEU A 1 227 ? -13.638 3.315 -0.734 1 95.51 227 LEU A C 1
ATOM 1825 O O . LEU A 1 227 ? -14.673 3.943 -0.966 1 95.51 227 LEU A O 1
ATOM 1829 N N . PRO A 1 228 ? -12.565 3.786 -0.049 1 92.59 228 PRO A N 1
ATOM 1830 C CA . PRO A 1 228 ? -12.531 5.237 0.146 1 92.59 228 PRO A CA 1
ATOM 1831 C C . PRO A 1 228 ? -12.44 6.007 -1.169 1 92.59 228 PRO A C 1
ATOM 1833 O O . PRO A 1 228 ? -11.76 5.568 -2.101 1 92.59 228 PRO A O 1
ATOM 1836 N N . SER A 1 229 ? -13.083 7.133 -1.233 1 89.69 229 SER A N 1
ATOM 1837 C CA . SER A 1 229 ? -13.112 7.955 -2.438 1 89.69 229 SER A CA 1
ATOM 1838 C C . SER A 1 229 ? -11.703 8.346 -2.874 1 89.69 229 SER A C 1
ATOM 1840 O O . SER A 1 229 ? -11.424 8.446 -4.07 1 89.69 229 SER A O 1
ATOM 1842 N N . LEU A 1 230 ? -10.829 8.488 -1.944 1 88.89 230 LEU A N 1
ATOM 1843 C CA . LEU A 1 230 ? -9.467 8.899 -2.266 1 88.89 230 LEU A CA 1
ATOM 1844 C C . LEU A 1 230 ? -8.748 7.818 -3.066 1 88.89 230 LEU A C 1
ATOM 1846 O O . LEU A 1 230 ? -7.887 8.122 -3.895 1 88.89 230 LEU A O 1
ATOM 1850 N N . VAL A 1 231 ? -9.135 6.56 -2.844 1 94.59 231 VAL A N 1
ATOM 1851 C CA . VAL A 1 231 ? -8.492 5.439 -3.522 1 94.59 231 VAL A CA 1
ATOM 1852 C C . VAL A 1 231 ? -9.186 5.176 -4.856 1 94.59 231 VAL A C 1
ATOM 1854 O O . VAL A 1 231 ? -8.533 4.841 -5.847 1 94.59 231 VAL A O 1
ATOM 1857 N N . ALA A 1 232 ? -10.473 5.457 -4.924 1 94.81 232 ALA A N 1
ATOM 1858 C CA . ALA A 1 232 ? -11.271 5.153 -6.109 1 94.81 232 ALA A CA 1
ATOM 1859 C C . ALA A 1 232 ? -11.36 6.361 -7.036 1 94.81 232 ALA A C 1
ATOM 1861 O O . ALA A 1 232 ? -11.763 6.234 -8.195 1 94.81 232 ALA A O 1
ATOM 1862 N N . GLY A 1 233 ? -11.043 7.533 -6.574 1 90.47 233 GLY A N 1
ATOM 1863 C CA . GLY A 1 233 ? -11.372 8.798 -7.213 1 90.47 233 GLY A CA 1
ATOM 1864 C C . GLY A 1 233 ? -10.895 8.882 -8.65 1 90.47 233 GLY A C 1
ATOM 1865 O O . GLY A 1 233 ? -11.678 9.182 -9.554 1 90.47 233 GLY A O 1
ATOM 1866 N N . LYS A 1 234 ? -9.634 8.592 -8.915 1 87.59 234 LYS A N 1
ATOM 1867 C CA . LYS A 1 234 ? -9.061 8.695 -10.254 1 87.59 234 LYS A CA 1
ATOM 1868 C C . LYS A 1 234 ? -9.787 7.779 -11.234 1 87.59 234 LYS A C 1
ATOM 1870 O O . LYS A 1 234 ? -10.061 8.17 -12.371 1 87.59 234 LYS A O 1
ATOM 1875 N N . GLU A 1 235 ? -10.082 6.611 -10.775 1 92.68 235 GLU A N 1
ATOM 1876 C CA . GLU A 1 235 ? -10.725 5.629 -11.643 1 92.68 235 GLU A CA 1
ATOM 1877 C C . GLU A 1 235 ? -12.198 5.963 -11.858 1 92.68 235 GLU A C 1
ATOM 1879 O O . GLU A 1 235 ? -12.752 5.692 -12.926 1 92.68 235 GLU A O 1
ATOM 1884 N N . LEU A 1 236 ? -12.795 6.573 -10.859 1 91.92 236 LEU A N 1
ATOM 1885 C CA . LEU A 1 236 ? -14.178 7.016 -10.992 1 91.92 236 LEU A CA 1
ATOM 1886 C C . LEU A 1 236 ? -14.289 8.161 -11.992 1 91.92 236 LEU A C 1
ATOM 1888 O O . LEU A 1 236 ? -15.164 8.151 -12.86 1 91.92 236 LEU A O 1
ATOM 1892 N N . LEU A 1 237 ? -13.394 9.041 -11.936 1 87.6 237 LEU A N 1
ATOM 1893 C CA . LEU A 1 237 ? -13.388 10.192 -12.833 1 87.6 237 LEU A CA 1
ATOM 1894 C C . LEU A 1 237 ? -13.095 9.762 -14.266 1 87.6 237 LEU A C 1
ATOM 1896 O O . LEU A 1 237 ? -13.637 10.335 -15.214 1 87.6 237 LEU A O 1
ATOM 1900 N N . ALA A 1 238 ? -12.323 8.726 -14.435 1 90.22 238 ALA A N 1
ATOM 1901 C CA . ALA A 1 238 ? -11.934 8.237 -15.756 1 90.22 238 ALA A CA 1
ATOM 1902 C C . ALA A 1 238 ? -12.975 7.27 -16.311 1 90.22 238 ALA A C 1
ATOM 1904 O O . ALA A 1 238 ? -12.868 6.822 -17.455 1 90.22 238 ALA A O 1
ATOM 1905 N N . GLY A 1 239 ? -13.914 6.905 -15.46 1 92.31 239 GLY A N 1
ATOM 1906 C CA . GLY A 1 239 ? -14.983 6.022 -15.9 1 92.31 239 GLY A CA 1
ATOM 1907 C C . GLY A 1 239 ? -14.586 4.558 -15.901 1 92.31 239 GLY A C 1
ATOM 1908 O O . GLY A 1 239 ? -15.311 3.714 -16.431 1 92.31 239 GLY A O 1
ATOM 1909 N N . ARG A 1 240 ? -13.447 4.28 -15.344 1 96.23 240 ARG A N 1
ATOM 1910 C CA . ARG A 1 240 ? -12.987 2.897 -15.275 1 96.23 240 ARG A CA 1
ATOM 1911 C C . ARG A 1 240 ? -13.661 2.152 -14.128 1 96.23 240 ARG A C 1
ATOM 1913 O O . ARG A 1 240 ? -13.73 0.922 -14.135 1 96.23 240 ARG A O 1
ATOM 1920 N N . LEU A 1 241 ? -14.086 2.942 -13.121 1 96.39 241 LEU A N 1
ATOM 1921 C CA . LEU A 1 241 ? -14.997 2.482 -12.079 1 96.39 241 LEU A CA 1
ATOM 1922 C C . LEU A 1 241 ? -16.279 3.307 -12.074 1 96.39 241 LEU A C 1
ATOM 1924 O O . LEU A 1 241 ? -16.258 4.496 -12.401 1 96.39 241 LEU A O 1
ATOM 1928 N N . VAL A 1 242 ? -17.31 2.656 -11.724 1 95.95 242 VAL A N 1
ATOM 1929 C CA . VAL A 1 242 ? -18.603 3.33 -11.649 1 95.95 242 VAL A CA 1
ATOM 1930 C C . VAL A 1 242 ? -19.236 3.082 -10.282 1 95.95 242 VAL A C 1
ATOM 1932 O O . VAL A 1 242 ? -19.258 1.948 -9.797 1 95.95 242 VAL A O 1
ATOM 1935 N N . PRO A 1 243 ? -19.733 4.136 -9.685 1 94.88 243 PRO A N 1
ATOM 1936 C CA . PRO A 1 243 ? -20.409 3.953 -8.398 1 94.88 243 PRO A CA 1
ATOM 1937 C C . PRO A 1 243 ? -21.732 3.201 -8.529 1 94.88 243 PRO A C 1
ATOM 1939 O O . PRO A 1 243 ? -22.448 3.371 -9.518 1 94.88 243 PRO A O 1
ATOM 1942 N N . VAL A 1 244 ? -22.029 2.38 -7.632 1 95.82 244 VAL A N 1
ATOM 1943 C CA . VAL A 1 244 ? -23.328 1.724 -7.526 1 95.82 244 VAL A CA 1
ATOM 1944 C C . VAL A 1 244 ? -24.018 2.149 -6.232 1 95.82 244 VAL A C 1
ATOM 1946 O O . VAL A 1 244 ? -23.357 2.556 -5.274 1 95.82 244 VAL A O 1
ATOM 1949 N N . LEU A 1 245 ? -25.352 2.157 -6.248 1 94.67 245 LEU A N 1
ATOM 1950 C CA . LEU A 1 245 ? -26.153 2.56 -5.098 1 94.67 245 LEU A CA 1
ATOM 1951 C C . LEU A 1 245 ? -25.891 4.018 -4.737 1 94.67 245 LEU A C 1
ATOM 1953 O O . LEU A 1 245 ? -25.701 4.348 -3.564 1 94.67 245 LEU A O 1
ATOM 1957 N N . GLY A 1 246 ? -25.795 4.769 -5.773 1 89.3 246 GLY A N 1
ATOM 1958 C CA . GLY A 1 246 ? -25.452 6.174 -5.627 1 89.3 246 GLY A CA 1
ATOM 1959 C C . GLY A 1 246 ? -26.438 6.942 -4.767 1 89.3 246 GLY A C 1
ATOM 1960 O O . GLY A 1 246 ? -26.102 7.992 -4.214 1 89.3 246 GLY A O 1
ATOM 1961 N N . ASP A 1 247 ? -27.649 6.388 -4.587 1 89.34 247 ASP A N 1
ATOM 1962 C CA . ASP A 1 247 ? -28.687 7.063 -3.814 1 89.34 247 ASP A CA 1
ATOM 1963 C C . ASP A 1 247 ? -28.539 6.77 -2.322 1 89.34 247 ASP A C 1
ATOM 1965 O O . ASP A 1 247 ? -29.237 7.363 -1.496 1 89.34 247 ASP A O 1
ATOM 1969 N N . TYR A 1 248 ? -27.631 5.878 -2.049 1 91.76 248 TYR A N 1
ATOM 1970 C CA . TYR A 1 248 ? -27.397 5.513 -0.656 1 91.76 248 TYR A CA 1
ATOM 1971 C C . TYR A 1 248 ? -26.062 6.061 -0.166 1 91.76 248 TYR A C 1
ATOM 1973 O O . TYR A 1 248 ? -25.094 6.128 -0.927 1 91.76 248 TYR A O 1
ATOM 1981 N N . VAL A 1 249 ? -26.049 6.462 1.065 1 88.5 249 VAL A N 1
ATOM 1982 C CA . VAL A 1 249 ? -24.812 6.902 1.702 1 88.5 249 VAL A CA 1
ATOM 1983 C C . VAL A 1 249 ? -24.378 5.879 2.75 1 88.5 249 VAL A C 1
ATOM 1985 O O . VAL A 1 249 ? -25.211 5.343 3.486 1 88.5 249 VAL A O 1
ATOM 1988 N N . VAL A 1 250 ? -23.009 5.674 2.507 1 86.44 250 VAL A N 1
ATOM 1989 C CA . VAL A 1 250 ? -22.41 4.833 3.538 1 86.44 250 VAL A CA 1
ATOM 1990 C C . VAL A 1 250 ? -21.526 5.681 4.448 1 86.44 250 VAL A C 1
ATOM 1992 O O . VAL A 1 250 ? -21.079 6.763 4.058 1 86.44 250 VAL A O 1
ATOM 1995 N N . GLY A 1 251 ? -21.441 5.513 5.707 1 77.63 251 GLY A N 1
ATOM 1996 C CA . GLY A 1 251 ? -20.722 6.288 6.706 1 77.63 251 GLY A CA 1
ATOM 1997 C C . GLY A 1 251 ? -19.439 6.9 6.175 1 77.63 251 GLY A C 1
ATOM 1998 O O . GLY A 1 251 ? -18.84 6.379 5.232 1 77.63 251 GLY A O 1
ATOM 1999 N N . THR A 1 252 ? -19.07 8.19 6.569 1 79.16 252 THR A N 1
ATOM 2000 C CA . THR A 1 252 ? -17.854 8.919 6.226 1 79.16 252 THR A CA 1
ATOM 2001 C C . THR A 1 252 ? -16.808 8.776 7.327 1 79.16 252 THR A C 1
ATOM 2003 O O . THR A 1 252 ? -17.144 8.472 8.474 1 79.16 252 THR A O 1
ATOM 2006 N N . PHE A 1 253 ? -15.556 8.829 6.818 1 82.95 253 PHE A N 1
ATOM 2007 C CA . PHE A 1 253 ? -14.449 8.865 7.766 1 82.95 253 PHE A CA 1
ATOM 2008 C C . PHE A 1 253 ? -13.76 10.224 7.743 1 82.95 253 PHE A C 1
ATOM 2010 O O . PHE A 1 253 ? -13.789 10.924 6.728 1 82.95 253 PHE A O 1
ATOM 2017 N N . ALA A 1 254 ? -13.264 10.528 8.901 1 83.98 254 ALA A N 1
ATOM 2018 C CA . ALA A 1 254 ? -12.432 11.725 8.994 1 83.98 254 ALA A CA 1
ATOM 2019 C C . ALA A 1 254 ? -10.951 11.362 9.03 1 83.98 254 ALA A C 1
ATOM 2021 O O . ALA A 1 254 ? -10.528 10.534 9.839 1 83.98 254 ALA A O 1
ATOM 2022 N N . PHE A 1 255 ? -10.308 11.883 8.056 1 89.09 255 PHE A N 1
ATOM 2023 C CA . PHE A 1 255 ? -8.856 11.751 8.078 1 89.09 255 PHE A CA 1
ATOM 2024 C C . PHE A 1 255 ? -8.229 12.811 8.976 1 89.09 255 PHE A C 1
ATOM 2026 O O . PHE A 1 255 ? -8.539 13.998 8.854 1 89.09 255 PHE A O 1
ATOM 2033 N N . ARG A 1 256 ? -7.337 12.345 9.947 1 90.7 256 ARG A N 1
ATOM 2034 C CA . ARG A 1 256 ? -6.847 13.246 10.985 1 90.7 256 ARG A CA 1
ATOM 2035 C C . ARG A 1 256 ? -5.343 13.091 11.18 1 90.7 256 ARG A C 1
ATOM 2037 O O . ARG A 1 256 ? -4.78 12.032 10.892 1 90.7 256 ARG A O 1
ATOM 2044 N N . ALA A 1 257 ? -4.803 14.159 11.571 1 93.38 257 ALA A N 1
ATOM 2045 C CA . ALA A 1 257 ? -3.483 14.121 12.195 1 93.38 257 ALA A CA 1
ATOM 2046 C C . ALA A 1 257 ? -3.596 13.987 13.711 1 93.38 257 ALA A C 1
ATOM 2048 O O . ALA A 1 257 ? -4.314 14.754 14.357 1 93.38 257 ALA A O 1
ATOM 2049 N N . VAL A 1 258 ? -2.952 12.952 14.236 1 92.4 258 VAL A N 1
ATOM 2050 C CA . VAL A 1 258 ? -2.963 12.69 15.671 1 92.4 258 VAL A CA 1
ATOM 2051 C C . VAL A 1 258 ? -1.535 12.709 16.211 1 92.4 258 VAL A C 1
ATOM 2053 O O . VAL A 1 258 ? -0.64 12.083 15.639 1 92.4 258 VAL A O 1
ATOM 2056 N N . TYR A 1 259 ? -1.327 13.416 17.243 1 91.13 259 TYR A N 1
ATOM 2057 C CA . TYR A 1 259 ? 0.007 13.474 17.83 1 91.13 259 TYR A CA 1
ATOM 2058 C C . TYR A 1 259 ? -0.069 13.701 19.335 1 91.13 259 TYR A C 1
ATOM 2060 O O . TYR A 1 259 ? -1.065 14.224 19.841 1 91.13 259 TYR A O 1
ATOM 2068 N N . PRO A 1 260 ? 0.979 13.225 20.034 1 88.71 260 PRO A N 1
ATOM 2069 C CA . PRO A 1 260 ? 0.982 13.414 21.487 1 88.71 260 PRO A CA 1
ATOM 2070 C C . PRO A 1 260 ? 1.003 14.887 21.89 1 88.71 260 PRO A C 1
ATOM 2072 O O . PRO A 1 260 ? 1.621 15.708 21.208 1 88.71 260 PRO A O 1
ATOM 2075 N N . THR A 1 261 ? 0.519 15.159 23.067 1 85.05 261 THR A N 1
ATOM 2076 C CA . THR A 1 261 ? 0.491 16.516 23.602 1 85.05 261 THR A CA 1
ATOM 2077 C C . THR A 1 261 ? 1.907 17.037 23.829 1 85.05 261 THR A C 1
ATOM 2079 O O . THR A 1 261 ? 2.161 18.236 23.7 1 85.05 261 THR A O 1
ATOM 2082 N N . THR A 1 262 ? 2.831 16.124 24.094 1 81.37 262 THR A N 1
ATOM 2083 C CA . THR A 1 262 ? 4.222 16.489 24.336 1 81.37 262 THR A CA 1
ATOM 2084 C C . THR A 1 262 ? 4.858 17.063 23.074 1 81.37 262 THR A C 1
ATOM 2086 O O . THR A 1 262 ? 5.904 17.712 23.139 1 81.37 262 THR A O 1
ATOM 2089 N N . GLN A 1 263 ? 4.202 16.789 21.959 1 82.91 263 GLN A N 1
ATOM 2090 C CA . GLN A 1 263 ? 4.75 17.247 20.686 1 82.91 263 GLN A CA 1
ATOM 2091 C C . GLN A 1 263 ? 4.112 18.564 20.254 1 82.91 263 GLN A C 1
ATOM 2093 O O . GLN A 1 263 ? 4.421 19.086 19.181 1 82.91 263 GLN A O 1
ATOM 2098 N N . ARG A 1 264 ? 3.336 19.134 21.039 1 78.13 264 ARG A N 1
ATOM 2099 C CA . ARG A 1 264 ? 2.68 20.391 20.695 1 78.13 264 ARG A CA 1
ATOM 2100 C C . ARG A 1 264 ? 3.704 21.498 20.465 1 78.13 264 ARG A C 1
ATOM 2102 O O . ARG A 1 264 ? 3.505 22.368 19.614 1 78.13 264 ARG A O 1
ATOM 2109 N N . GLY A 1 265 ? 4.814 21.4 21.162 1 79.1 265 GLY A N 1
ATOM 2110 C CA . GLY A 1 265 ? 5.852 22.411 21.041 1 79.1 265 GLY A CA 1
ATOM 2111 C C . GLY A 1 265 ? 6.875 22.09 19.968 1 79.1 265 GLY A C 1
ATOM 2112 O O . GLY A 1 265 ? 7.743 22.911 19.665 1 79.1 265 GLY A O 1
ATOM 2113 N N . SER A 1 266 ? 6.727 20.921 19.392 1 88.73 266 SER A N 1
ATOM 2114 C CA . SER A 1 266 ? 7.679 20.507 18.366 1 88.73 266 SER A CA 1
ATOM 2115 C C . SER A 1 266 ? 7.449 21.263 17.062 1 88.73 266 SER A C 1
ATOM 2117 O O . SER A 1 266 ? 6.409 21.104 16.421 1 88.73 266 SER A O 1
ATOM 2119 N N . LEU A 1 267 ? 8.417 22.051 16.665 1 88.78 267 LEU A N 1
ATOM 2120 C CA . LEU A 1 267 ? 8.321 22.875 15.465 1 88.78 267 LEU A CA 1
ATOM 2121 C C . LEU A 1 267 ? 8.149 22.007 14.223 1 88.78 267 LEU A C 1
ATOM 2123 O O . LEU A 1 267 ? 7.366 22.342 13.331 1 88.78 267 LEU A O 1
ATOM 2127 N N . LYS A 1 268 ? 8.853 20.894 14.122 1 92.9 268 LYS A N 1
ATOM 2128 C CA . LYS A 1 268 ? 8.781 20.041 12.939 1 92.9 268 LYS A CA 1
ATOM 2129 C C . LYS A 1 268 ? 7.397 19.414 12.798 1 92.9 268 LYS A C 1
ATOM 2131 O O . LYS A 1 268 ? 6.875 19.294 11.687 1 92.9 268 LYS A O 1
ATOM 2136 N N . VAL A 1 269 ? 6.762 19.04 13.916 1 94.72 269 VAL A N 1
ATOM 2137 C CA . VAL A 1 269 ? 5.427 18.452 13.891 1 94.72 269 VAL A CA 1
ATOM 2138 C C . VAL A 1 269 ? 4.405 19.507 13.476 1 94.72 269 VAL A C 1
ATOM 2140 O O . VAL A 1 269 ? 3.571 19.263 12.601 1 94.72 269 VAL A O 1
ATOM 2143 N N . ARG A 1 270 ? 4.506 20.666 14.05 1 91.61 270 ARG A N 1
ATOM 2144 C CA . ARG A 1 270 ? 3.583 21.754 13.743 1 91.61 270 ARG A CA 1
ATOM 2145 C C . ARG A 1 270 ? 3.677 22.154 12.274 1 91.61 270 ARG A C 1
ATOM 2147 O O . ARG A 1 270 ? 2.656 22.328 11.606 1 91.61 270 ARG A O 1
ATOM 2154 N N . LYS A 1 271 ? 4.866 22.266 11.774 1 93.18 271 LYS A N 1
ATOM 2155 C CA . LYS A 1 271 ? 5.063 22.682 10.389 1 93.18 271 LYS A CA 1
ATOM 2156 C C . LYS A 1 271 ? 4.539 21.627 9.418 1 93.18 271 LYS A C 1
ATOM 2158 O O . LYS A 1 271 ? 4 21.962 8.361 1 93.18 271 LYS A O 1
ATOM 2163 N N . LEU A 1 272 ? 4.695 20.36 9.775 1 96.29 272 LEU A N 1
ATOM 2164 C CA . LEU A 1 272 ? 4.155 19.306 8.922 1 96.29 272 LEU A CA 1
ATOM 2165 C C . LEU A 1 272 ? 2.634 19.391 8.85 1 96.29 272 LEU A C 1
ATOM 2167 O O . LEU A 1 272 ? 2.058 19.354 7.76 1 96.29 272 LEU A O 1
ATOM 2171 N N . ILE A 1 273 ? 2.012 19.528 9.993 1 94.37 273 ILE A N 1
ATOM 2172 C CA . ILE A 1 273 ? 0.556 19.524 10.072 1 94.37 273 ILE A CA 1
ATOM 2173 C C . ILE A 1 273 ? -0.003 20.751 9.354 1 94.37 273 ILE A C 1
ATOM 2175 O O . ILE A 1 273 ? -0.98 20.65 8.608 1 94.37 273 ILE A O 1
ATOM 2179 N N . GLU A 1 274 ? 0.62 21.913 9.569 1 89.62 274 GLU A N 1
ATOM 2180 C CA . GLU A 1 274 ? 0.218 23.132 8.874 1 89.62 274 GLU A CA 1
ATOM 2181 C C . GLU A 1 274 ? 0.365 22.979 7.362 1 89.62 274 GLU A C 1
ATOM 2183 O O . GLU A 1 274 ? -0.529 23.362 6.605 1 89.62 274 GLU A O 1
ATOM 2188 N N . PHE A 1 275 ? 1.434 22.43 6.983 1 92.94 275 PHE A N 1
ATOM 2189 C CA . PHE A 1 275 ? 1.72 22.213 5.57 1 92.94 275 PHE A CA 1
ATOM 2190 C C . PHE A 1 275 ? 0.671 21.306 4.938 1 92.94 275 PHE A C 1
ATOM 2192 O O . PHE A 1 275 ? 0.127 21.623 3.879 1 92.94 275 PHE A O 1
ATOM 2199 N N . LEU A 1 276 ? 0.382 20.163 5.573 1 94.63 276 LEU A N 1
ATOM 2200 C CA . LEU A 1 276 ? -0.599 19.218 5.053 1 94.63 276 LEU A CA 1
ATOM 2201 C C . LEU A 1 276 ? -1.985 19.851 4.99 1 94.63 276 LEU A C 1
ATOM 2203 O O . LEU A 1 276 ? -2.709 19.676 4.007 1 94.63 276 LEU A O 1
ATOM 2207 N N . ALA A 1 277 ? -2.342 20.569 6.024 1 89.42 277 ALA A N 1
ATOM 2208 C CA . ALA A 1 277 ? -3.644 21.23 6.061 1 89.42 277 ALA A CA 1
ATOM 2209 C C . ALA A 1 277 ? -3.797 22.205 4.897 1 89.42 277 ALA A C 1
ATOM 2211 O O . ALA A 1 277 ? -4.861 22.28 4.278 1 89.42 277 ALA A O 1
ATOM 2212 N N . GLU A 1 278 ? -2.76 22.917 4.595 1 86.18 278 GLU A N 1
ATOM 2213 C CA . GLU A 1 278 ? -2.777 23.899 3.516 1 86.18 278 GLU A CA 1
ATOM 2214 C C . GLU A 1 278 ? -2.901 23.221 2.154 1 86.18 278 GLU A C 1
ATOM 2216 O O . GLU A 1 278 ? -3.67 23.667 1.301 1 86.18 278 GLU A O 1
ATOM 2221 N N . ARG A 1 279 ? -2.153 22.137 1.909 1 88.41 279 ARG A N 1
ATOM 2222 C CA . ARG A 1 279 ? -2.13 21.471 0.611 1 88.41 279 ARG A CA 1
ATOM 2223 C C . ARG A 1 279 ? -3.416 20.684 0.377 1 88.41 279 ARG A C 1
ATOM 2225 O O . ARG A 1 279 ? -3.869 20.549 -0.762 1 88.41 279 ARG A O 1
ATOM 2232 N N . LEU A 1 280 ? -3.932 20.21 1.46 1 86.63 280 LEU A N 1
ATOM 2233 C CA . LEU A 1 280 ? -5.087 19.327 1.341 1 86.63 280 LEU A CA 1
ATOM 2234 C C . LEU A 1 280 ? -6.387 20.124 1.375 1 86.63 280 LEU A C 1
ATOM 2236 O O . LEU A 1 280 ? -7.459 19.584 1.091 1 86.63 280 LEU A O 1
ATOM 2240 N N . ALA A 1 281 ? -6.243 21.372 1.818 1 74.7 281 ALA A N 1
ATOM 2241 C CA . ALA A 1 281 ? -7.422 22.233 1.779 1 74.7 281 ALA A CA 1
ATOM 2242 C C . ALA A 1 281 ? -7.967 22.352 0.358 1 74.7 281 ALA A C 1
ATOM 2244 O O . ALA A 1 281 ? -9.168 22.552 0.162 1 74.7 281 ALA A O 1
ATOM 2245 N N . GLN A 1 282 ? -6.972 22.257 -0.724 1 58.87 282 GLN A N 1
ATOM 2246 C CA . GLN A 1 282 ? -7.317 22.363 -2.138 1 58.87 282 GLN A CA 1
ATOM 2247 C C . GLN A 1 282 ? -7.681 20.999 -2.719 1 58.87 282 GLN A C 1
ATOM 2249 O O . GLN A 1 282 ? -7.926 20.876 -3.921 1 58.87 282 GLN A O 1
ATOM 2254 N N . MET A 1 283 ? -7.206 20.043 -2.155 1 55.94 283 MET A N 1
ATOM 2255 C CA . MET A 1 283 ? -7.357 18.703 -2.717 1 55.94 283 MET A CA 1
ATOM 2256 C C . MET A 1 283 ? -8.766 18.497 -3.262 1 55.94 283 MET A C 1
ATOM 2258 O O . MET A 1 283 ? -9.745 18.899 -2.632 1 55.94 283 MET A O 1
ATOM 2262 N N . PRO A 1 284 ? -8.737 18.304 -4.524 1 48.87 284 PRO A N 1
ATOM 2263 C CA . PRO A 1 284 ? -9.877 18.148 -5.431 1 48.87 284 PRO A CA 1
ATOM 2264 C C . PRO A 1 284 ? -11.105 17.561 -4.74 1 48.87 284 PRO A C 1
ATOM 2266 O O . PRO A 1 284 ? -10.987 16.962 -3.668 1 48.87 284 PRO A O 1
ATOM 2269 N N . HIS A 1 285 ? -12.136 17.573 -5.651 1 46.62 285 HIS A N 1
ATOM 2270 C CA . HIS A 1 285 ? -13.469 17.358 -6.202 1 46.62 285 HIS A CA 1
ATOM 2271 C C . HIS A 1 285 ? -13.96 15.942 -5.922 1 46.62 285 HIS A C 1
ATOM 2273 O O . HIS A 1 285 ? -15.049 15.56 -6.356 1 46.62 285 HIS A O 1
ATOM 2279 N N . TRP A 1 286 ? -12.962 15.058 -5.794 1 47.66 286 TRP A N 1
ATOM 2280 C CA . TRP A 1 286 ? -13.66 13.777 -5.752 1 47.66 286 TRP A CA 1
ATOM 2281 C C . TRP A 1 286 ? -14.805 13.815 -4.746 1 47.66 286 TRP A C 1
ATOM 2283 O O . TRP A 1 286 ? -15.744 13.019 -4.834 1 47.66 286 TRP A O 1
ATOM 2293 N N . GLU A 1 287 ? -14.347 14.57 -3.636 1 51.23 287 GLU A N 1
ATOM 2294 C CA . GLU A 1 287 ? -15.418 14.729 -2.657 1 51.23 287 GLU A CA 1
ATOM 2295 C C . GLU A 1 287 ? -16.404 15.812 -3.087 1 51.23 287 GLU A C 1
ATOM 2297 O O . GLU A 1 287 ? -17.58 15.77 -2.719 1 51.23 287 GLU A O 1
ATOM 2302 N N . GLY A 1 288 ? -15.852 16.891 -3.632 1 43.47 288 GLY A N 1
ATOM 2303 C CA . GLY A 1 288 ? -16.681 18.049 -3.922 1 43.47 288 GLY A CA 1
ATOM 2304 C C . GLY A 1 288 ? -17.609 17.838 -5.104 1 43.47 288 GLY A C 1
ATOM 2305 O O . GLY A 1 288 ? -18.447 18.692 -5.402 1 43.47 288 GLY A O 1
ATOM 2306 N N . ASP A 1 289 ? -17.068 17.252 -6.184 1 38.99 289 ASP A N 1
ATOM 2307 C CA . ASP A 1 289 ? -17.994 17.262 -7.312 1 38.99 289 ASP A CA 1
ATOM 2308 C C . ASP A 1 289 ? -19.357 16.705 -6.909 1 38.99 289 ASP A C 1
ATOM 2310 O O . ASP A 1 289 ? -19.446 15.609 -6.353 1 38.99 289 ASP A O 1
ATOM 2314 N N . ASP A 1 290 ? -20.274 17.554 -6.619 1 37.73 290 ASP A N 1
ATOM 2315 C CA . ASP A 1 290 ? -21.718 17.34 -6.594 1 37.73 290 ASP A CA 1
ATOM 2316 C C . ASP A 1 290 ? -22.11 16.141 -7.455 1 37.73 290 ASP A C 1
ATOM 2318 O O . ASP A 1 290 ? -23.297 15.852 -7.622 1 37.73 290 ASP A O 1
ATOM 2322 N N . SER A 1 291 ? -21.427 15.913 -8.44 1 37.37 291 SER A N 1
ATOM 2323 C CA . SER A 1 291 ? -21.916 14.801 -9.248 1 37.37 291 SER A CA 1
ATOM 2324 C C . SER A 1 291 ? -22.093 13.541 -8.407 1 37.37 291 SER A C 1
ATOM 2326 O O . SER A 1 291 ? -22.743 12.586 -8.838 1 37.37 291 SER A O 1
ATOM 2328 N N . PHE A 1 292 ? -21.188 13.428 -7.365 1 36.99 292 PHE A N 1
ATOM 2329 C CA . PHE A 1 292 ? -21.63 12.471 -6.357 1 36.99 292 PHE A CA 1
ATOM 2330 C C . PHE A 1 292 ? -22.439 13.166 -5.268 1 36.99 292 PHE A C 1
ATOM 2332 O O . PHE A 1 292 ? -22.592 12.635 -4.167 1 36.99 292 PHE A O 1
ATOM 2339 N N . ALA A 1 293 ? -22.81 14.436 -5.224 1 33.8 293 ALA A N 1
ATOM 2340 C CA . ALA A 1 293 ? -23.554 15.443 -4.47 1 33.8 293 ALA A CA 1
ATOM 2341 C C . ALA A 1 293 ? -24.763 14.824 -3.774 1 33.8 293 ALA A C 1
ATOM 2343 O O . ALA A 1 293 ? -25.26 15.365 -2.784 1 33.8 293 ALA A O 1
ATOM 2344 N N . PRO A 1 294 ? -25.571 14.022 -4.414 1 32.93 294 PRO A N 1
ATOM 2345 C CA . PRO A 1 294 ? -26.657 13.679 -3.492 1 32.93 294 PRO A CA 1
ATOM 2346 C C . PRO A 1 294 ? -26.149 13.224 -2.126 1 32.93 294 PRO A C 1
ATOM 2348 O O . PRO A 1 294 ? -26.916 13.185 -1.16 1 32.93 294 PRO A O 1
ATOM 2351 N N . LEU A 1 295 ? -24.91 12.847 -2.03 1 30.23 295 LEU A N 1
ATOM 2352 C CA . LEU A 1 295 ? -24.483 12.224 -0.782 1 30.23 295 LEU A CA 1
ATOM 2353 C C . LEU A 1 295 ? -24.056 13.278 0.234 1 30.23 295 LEU A C 1
ATOM 2355 O O . LEU A 1 295 ? -24.062 13.021 1.44 1 30.23 295 LEU A O 1
ATOM 2359 N N . GLY A 1 296 ? -23.617 14.484 -0.033 1 29.56 296 GLY A N 1
ATOM 2360 C CA . GLY A 1 296 ? -23.095 15.512 0.853 1 29.56 296 GLY A CA 1
ATOM 2361 C C . GLY A 1 296 ? -24.15 16.104 1.767 1 29.56 296 GLY A C 1
ATOM 2362 O O . GLY A 1 296 ? -23.832 16.608 2.847 1 29.56 296 GLY A O 1
ATOM 2363 N N . GLU A 1 297 ? -25.307 16.412 1.284 1 31.12 297 GLU A N 1
ATOM 2364 C CA . GLU A 1 297 ? -26.282 17.055 2.16 1 31.12 297 GLU A CA 1
ATOM 2365 C C . GLU A 1 297 ? -26.548 16.21 3.403 1 31.12 297 GLU A C 1
ATOM 2367 O O . GLU A 1 297 ? -26.765 16.749 4.491 1 31.12 297 GLU A O 1
ATOM 2372 N N . ALA A 1 298 ? -26.606 14.898 3.14 1 29.26 298 ALA A N 1
ATOM 2373 C CA . ALA A 1 298 ? -27.057 14.081 4.263 1 29.26 298 ALA A CA 1
ATOM 2374 C C . ALA A 1 298 ? -25.978 13.984 5.338 1 29.26 298 ALA A C 1
ATOM 2376 O O . ALA A 1 298 ? -26.261 13.605 6.477 1 29.26 298 ALA A O 1
ATOM 2377 N N . LEU A 1 299 ? -24.729 14.141 4.956 1 29.02 299 LEU A N 1
ATOM 2378 C CA . LEU A 1 299 ? -23.642 13.952 5.911 1 29.02 299 LEU A CA 1
ATOM 2379 C C . LEU A 1 299 ? -23.644 15.057 6.962 1 29.02 299 LEU A C 1
ATOM 2381 O O . LEU A 1 299 ? -22.939 14.963 7.97 1 29.02 299 LEU A O 1
ATOM 2385 N N . SER A 1 300 ? -23.964 16.256 6.698 1 28.62 300 SER A N 1
ATOM 2386 C CA . SER A 1 300 ? -23.972 17.329 7.686 1 28.62 300 SER A CA 1
ATOM 2387 C C . SER A 1 300 ? -24.861 16.979 8.876 1 28.62 300 SER A C 1
ATOM 2389 O O . SER A 1 300 ? -24.683 17.518 9.97 1 28.62 300 SER A O 1
ATOM 2391 N N . ALA A 1 301 ? -26.049 16.445 8.64 1 29.38 301 ALA A N 1
ATOM 2392 C CA . ALA A 1 301 ? -26.952 16.346 9.783 1 29.38 301 ALA A CA 1
ATOM 2393 C C . ALA A 1 301 ? -26.536 15.212 10.716 1 29.38 301 ALA A C 1
ATOM 2395 O O . ALA A 1 301 ? -26.679 15.319 11.936 1 29.38 301 ALA A O 1
ATOM 2396 N N . GLY A 1 302 ? -26.441 13.845 10.329 1 28.44 302 GLY A N 1
ATOM 2397 C CA . GLY A 1 302 ? -26.539 12.77 11.303 1 28.44 302 GLY A CA 1
ATOM 2398 C C . GLY A 1 302 ? -25.202 12.399 11.917 1 28.44 302 GLY A C 1
ATOM 2399 O O . GLY A 1 302 ? -24.261 12.048 11.203 1 28.44 302 GLY A O 1
ATOM 2400 N N . GLY A 1 303 ? -24.625 13.026 12.955 1 29.84 303 GLY A N 1
ATOM 2401 C CA . GLY A 1 303 ? -23.634 12.703 13.969 1 29.84 303 GLY A CA 1
ATOM 2402 C C . GLY A 1 303 ? -23.616 11.232 14.338 1 29.84 303 GLY A C 1
ATOM 2403 O O . GLY A 1 303 ? -24.502 10.753 15.049 1 29.84 303 GLY A O 1
ATOM 2404 N N . VAL A 1 304 ? -23.462 10.303 13.444 1 27.67 304 VAL A N 1
ATOM 2405 C CA . VAL A 1 304 ? -23.513 8.948 13.982 1 27.67 304 VAL A CA 1
ATOM 2406 C C . VAL A 1 304 ? -22.408 8.761 15.019 1 27.67 304 VAL A C 1
ATOM 2408 O O . VAL A 1 304 ? -21.249 9.101 14.768 1 27.67 304 VAL A O 1
ATOM 2411 N N . GLU A 1 305 ? -22.69 8.681 16.26 1 27.32 305 GLU A N 1
ATOM 2412 C CA . GLU A 1 305 ? -21.938 8.27 17.441 1 27.32 305 GLU A CA 1
ATOM 2413 C C . GLU A 1 305 ? -21.137 7 17.171 1 27.32 305 GLU A C 1
ATOM 2415 O O . GLU A 1 305 ? -21.639 6.064 16.545 1 27.32 305 GLU A O 1
ATOM 2420 N N . PRO A 1 306 ? -19.91 7.049 17.162 1 27.72 306 PRO A N 1
ATOM 2421 C CA . PRO A 1 306 ? -19.095 5.842 17.01 1 27.72 306 PRO A CA 1
ATOM 2422 C C . PRO A 1 306 ? -19.547 4.706 17.924 1 27.72 306 PRO A C 1
ATOM 2424 O O . PRO A 1 306 ? -19.879 4.941 19.089 1 27.72 306 PRO A O 1
ATOM 2427 N N . ALA A 1 307 ? -20.195 3.768 17.405 1 29.59 307 ALA A N 1
ATOM 2428 C CA . ALA A 1 307 ? -20.668 2.611 18.161 1 29.59 307 ALA A CA 1
ATOM 2429 C C . ALA A 1 307 ? -19.52 1.935 18.906 1 29.59 307 ALA A C 1
ATOM 2431 O O . ALA A 1 307 ? -19.719 0.92 19.577 1 29.59 307 ALA A O 1
ATOM 2432 N N . TRP A 1 308 ? -18.284 2.083 18.569 1 23.46 308 TRP A N 1
ATOM 2433 C CA . TRP A 1 308 ? -17.337 1.216 19.262 1 23.46 308 TRP A CA 1
ATOM 2434 C C . TRP A 1 308 ? -17.007 1.766 20.646 1 23.46 308 TRP A C 1
ATOM 2436 O O . TRP A 1 308 ? -16.496 2.881 20.771 1 23.46 308 TRP A O 1
ATOM 2446 N N . ARG A 1 309 ? -17.876 1.593 21.594 1 26.02 309 ARG A N 1
ATOM 2447 C CA . ARG A 1 309 ? -17.46 1.804 22.976 1 26.02 309 ARG A CA 1
ATOM 2448 C C . ARG A 1 309 ? -16.322 0.863 23.356 1 26.02 309 ARG A C 1
ATOM 2450 O O . ARG A 1 309 ? -16.412 -0.347 23.139 1 26.02 309 ARG A O 1
ATOM 2457 N N . PRO A 1 310 ? -15.171 1.408 23.568 1 19.63 310 PRO A N 1
ATOM 2458 C CA . PRO A 1 310 ? -14.204 0.523 24.221 1 19.63 310 PRO A CA 1
ATOM 2459 C C . PRO A 1 310 ? -14.781 -0.179 25.448 1 19.63 310 PRO A C 1
ATOM 2461 O O . PRO A 1 310 ? -15.57 0.413 26.189 1 19.63 310 PRO A O 1
ATOM 2464 N N . ALA A 1 311 ? -14.866 -1.476 25.419 1 21.92 311 ALA A N 1
ATOM 2465 C CA . ALA A 1 311 ? -15.098 -2.131 26.704 1 21.92 311 ALA A CA 1
ATOM 2466 C C . ALA A 1 311 ? -14.01 -1.767 27.709 1 21.92 311 ALA A C 1
ATOM 2468 O O . ALA A 1 311 ? -12.844 -1.609 27.341 1 21.92 311 ALA A O 1
ATOM 2469 N N . MET B 1 1 ? 16.275 -39.803 -0.842 1 51.03 1 MET B N 1
ATOM 2470 C CA . MET B 1 1 ? 17.689 -39.93 -0.502 1 51.03 1 MET B CA 1
ATOM 2471 C C . MET B 1 1 ? 18.315 -38.562 -0.257 1 51.03 1 MET B C 1
ATOM 2473 O O . MET B 1 1 ? 19.039 -38.371 0.722 1 51.03 1 MET B O 1
ATOM 2477 N N . ALA B 1 2 ? 18.089 -37.654 -1.158 1 56.1 2 ALA B N 1
ATOM 2478 C CA . ALA B 1 2 ? 18.657 -36.323 -0.961 1 56.1 2 ALA B CA 1
ATOM 2479 C C . ALA B 1 2 ? 18.129 -35.685 0.32 1 56.1 2 ALA B C 1
ATOM 2481 O O . ALA B 1 2 ? 18.86 -34.976 1.016 1 56.1 2 ALA B O 1
ATOM 2482 N N . GLU B 1 3 ? 17.024 -36.08 0.671 1 59.44 3 GLU B N 1
ATOM 2483 C CA . GLU B 1 3 ? 16.384 -35.476 1.835 1 59.44 3 GLU B CA 1
ATOM 2484 C C . GLU B 1 3 ? 16.802 -36.181 3.123 1 59.44 3 GLU B C 1
ATOM 2486 O O . GLU B 1 3 ? 16.954 -35.541 4.166 1 59.44 3 GLU B O 1
ATOM 2491 N N . THR B 1 4 ? 17.061 -37.394 3.054 1 61.26 4 THR B N 1
ATOM 2492 C CA . THR B 1 4 ? 17.326 -38.17 4.26 1 61.26 4 THR B CA 1
ATOM 2493 C C . THR B 1 4 ? 18.826 -38.267 4.523 1 61.26 4 THR B C 1
ATOM 2495 O O . THR B 1 4 ? 19.247 -38.55 5.647 1 61.26 4 THR B O 1
ATOM 2498 N N . GLY B 1 5 ? 19.628 -37.94 3.522 1 62.27 5 GLY B N 1
ATOM 2499 C CA . GLY B 1 5 ? 21.079 -37.998 3.589 1 62.27 5 GLY B CA 1
ATOM 2500 C C . GLY B 1 5 ? 21.607 -39.385 3.9 1 62.27 5 GLY B C 1
ATOM 2501 O O . GLY B 1 5 ? 22.795 -39.554 4.184 1 62.27 5 GLY B O 1
ATOM 2502 N N . ASN B 1 6 ? 20.605 -40.324 4.046 1 70.45 6 ASN B N 1
ATOM 2503 C CA . ASN B 1 6 ? 20.947 -41.682 4.455 1 70.45 6 ASN B CA 1
ATOM 2504 C C . ASN B 1 6 ? 20.192 -42.722 3.633 1 70.45 6 ASN B C 1
ATOM 2506 O O . ASN B 1 6 ? 18.962 -42.686 3.556 1 70.45 6 ASN B O 1
ATOM 2510 N N . PHE B 1 7 ? 20.91 -43.623 3.029 1 70.95 7 PHE B N 1
ATOM 2511 C CA . PHE B 1 7 ? 20.351 -44.635 2.14 1 70.95 7 PHE B CA 1
ATOM 2512 C C . PHE B 1 7 ? 19.412 -45.564 2.901 1 70.95 7 PHE B C 1
ATOM 2514 O O . PHE B 1 7 ? 18.355 -45.941 2.39 1 70.95 7 PHE B O 1
ATOM 2521 N N . ALA B 1 8 ? 19.896 -45.834 4.168 1 71.94 8 ALA B N 1
ATOM 2522 C CA . ALA B 1 8 ? 19.07 -46.742 4.961 1 71.94 8 ALA B CA 1
ATOM 2523 C C . ALA B 1 8 ? 17.735 -46.096 5.321 1 71.94 8 ALA B C 1
ATOM 2525 O O . ALA B 1 8 ? 16.687 -46.743 5.253 1 71.94 8 ALA B O 1
ATOM 2526 N N . LYS B 1 9 ? 17.828 -44.897 5.626 1 72.21 9 LYS B N 1
ATOM 2527 C CA . LYS B 1 9 ? 16.619 -44.175 6.013 1 72.21 9 LYS B CA 1
ATOM 2528 C C . LYS B 1 9 ? 15.705 -43.95 4.811 1 72.21 9 LYS B C 1
ATOM 2530 O O . LYS B 1 9 ? 14.484 -44.084 4.919 1 72.21 9 LYS B O 1
ATOM 2535 N N . ALA B 1 10 ? 16.256 -43.697 3.714 1 70.48 10 ALA B N 1
ATOM 2536 C CA . ALA B 1 10 ? 15.485 -43.513 2.488 1 70.48 10 ALA B CA 1
ATOM 2537 C C . ALA B 1 10 ? 14.819 -44.817 2.057 1 70.48 10 ALA B C 1
ATOM 2539 O O . ALA B 1 10 ? 13.663 -44.819 1.629 1 70.48 10 ALA B O 1
ATOM 2540 N N . ALA B 1 11 ? 15.484 -45.834 2.221 1 70.37 11 ALA B N 1
ATOM 2541 C CA . ALA B 1 11 ? 14.952 -47.149 1.872 1 70.37 11 ALA B CA 1
ATOM 2542 C C . ALA B 1 11 ? 13.741 -47.496 2.732 1 70.37 11 ALA B C 1
ATOM 2544 O O . ALA B 1 11 ? 12.733 -47.992 2.223 1 70.37 11 ALA B O 1
ATOM 2545 N N . ARG B 1 12 ? 13.88 -47.131 3.936 1 69.35 12 ARG B N 1
ATOM 2546 C CA . ARG B 1 12 ? 12.781 -47.384 4.863 1 69.35 12 ARG B CA 1
ATOM 2547 C C . ARG B 1 12 ? 11.558 -46.546 4.504 1 69.35 12 ARG B C 1
ATOM 2549 O O . ARG B 1 12 ? 10.429 -47.037 4.547 1 69.35 12 ARG B O 1
ATOM 2556 N N . GLN B 1 13 ? 11.853 -45.435 4.057 1 68 13 GLN B N 1
ATOM 2557 C CA . GLN B 1 13 ? 10.766 -44.507 3.763 1 68 13 GLN B CA 1
ATOM 2558 C C . GLN B 1 13 ? 10.036 -44.902 2.483 1 68 13 GLN B C 1
ATOM 2560 O O . GLN B 1 13 ? 8.831 -44.675 2.353 1 68 13 GLN B O 1
ATOM 2565 N N . LEU B 1 14 ? 10.741 -45.543 1.69 1 67.21 14 LEU B N 1
ATOM 2566 C CA . LEU B 1 14 ? 10.171 -45.891 0.393 1 67.21 14 LEU B CA 1
ATOM 2567 C C . LEU B 1 14 ? 9.702 -47.342 0.376 1 67.21 14 LEU B C 1
ATOM 2569 O O . LEU B 1 14 ? 9.132 -47.804 -0.616 1 67.21 14 LEU B O 1
ATOM 2573 N N . GLY B 1 15 ? 10.004 -47.954 1.555 1 71.08 15 GLY B N 1
ATOM 2574 C CA . GLY B 1 15 ? 9.571 -49.335 1.692 1 71.08 15 GLY B CA 1
ATOM 2575 C C . GLY B 1 15 ? 10.358 -50.296 0.821 1 71.08 15 GLY B C 1
ATOM 2576 O O . GLY B 1 15 ? 9.812 -51.287 0.331 1 71.08 15 GLY B O 1
ATOM 2577 N N . VAL B 1 16 ? 11.498 -49.886 0.529 1 71.26 16 VAL B N 1
ATOM 2578 C CA . VAL B 1 16 ? 12.353 -50.758 -0.269 1 71.26 16 VAL B CA 1
ATOM 2579 C C . VAL B 1 16 ? 13.631 -51.077 0.503 1 71.26 16 VAL B C 1
ATOM 2581 O O . VAL B 1 16 ? 13.898 -50.479 1.548 1 71.26 16 VAL B O 1
ATOM 2584 N N . THR B 1 17 ? 14.266 -52.107 0.147 1 71.51 17 THR B N 1
ATOM 2585 C CA . THR B 1 17 ? 15.519 -52.477 0.796 1 71.51 17 THR B CA 1
ATOM 2586 C C . THR B 1 17 ? 16.641 -51.528 0.386 1 71.51 17 THR B C 1
ATOM 2588 O O . THR B 1 17 ? 16.574 -50.898 -0.672 1 71.51 17 THR B O 1
ATOM 2591 N N . ARG B 1 18 ? 17.568 -51.316 1.197 1 75.67 18 ARG B N 1
ATOM 2592 C CA . ARG B 1 18 ? 18.72 -50.461 0.931 1 75.67 18 ARG B CA 1
ATOM 2593 C C . ARG B 1 18 ? 19.402 -50.851 -0.376 1 75.67 18 ARG B C 1
ATOM 2595 O O . ARG B 1 18 ? 19.897 -49.99 -1.106 1 75.67 18 ARG B O 1
ATOM 2602 N N . SER B 1 19 ? 19.484 -52.103 -0.679 1 76.59 19 SER B N 1
ATOM 2603 C CA . SER B 1 19 ? 20.093 -52.598 -1.909 1 76.59 19 SER B CA 1
ATOM 2604 C C . SER B 1 19 ? 19.326 -52.119 -3.138 1 76.59 19 SER B C 1
ATOM 2606 O O . SER B 1 19 ? 19.927 -51.788 -4.161 1 76.59 19 SER B O 1
ATOM 2608 N N . VAL B 1 20 ? 18.041 -52.044 -2.994 1 67.67 20 VAL B N 1
ATOM 2609 C CA . VAL B 1 20 ? 17.193 -51.61 -4.099 1 67.67 20 VAL B CA 1
ATOM 2610 C C . VAL B 1 20 ? 17.43 -50.129 -4.383 1 67.67 20 VAL B C 1
ATOM 2612 O O . VAL B 1 20 ? 17.575 -49.728 -5.54 1 67.67 20 VAL B O 1
ATOM 2615 N N . ILE B 1 21 ? 17.51 -49.377 -3.32 1 71.14 21 ILE B N 1
ATOM 2616 C CA . ILE B 1 21 ? 17.722 -47.945 -3.501 1 71.14 21 ILE B CA 1
ATOM 2617 C C . ILE B 1 21 ? 19.126 -47.696 -4.047 1 71.14 21 ILE B C 1
ATOM 2619 O O . ILE B 1 21 ? 19.311 -46.877 -4.95 1 71.14 21 ILE B O 1
ATOM 2623 N N . SER B 1 22 ? 20.013 -48.324 -3.511 1 73.69 22 SER B N 1
ATOM 2624 C CA . SER B 1 22 ? 21.393 -48.186 -3.967 1 73.69 22 SER B CA 1
ATOM 2625 C C . SER B 1 22 ? 21.535 -48.591 -5.43 1 73.69 22 SER B C 1
ATOM 2627 O O . SER B 1 22 ? 22.21 -47.912 -6.205 1 73.69 22 SER B O 1
ATOM 2629 N N . HIS B 1 23 ? 20.892 -49.649 -5.794 1 75.23 23 HIS B N 1
ATOM 2630 C CA . HIS B 1 23 ? 20.923 -50.122 -7.173 1 75.23 23 HIS B CA 1
ATOM 2631 C C . HIS B 1 23 ? 20.219 -49.143 -8.107 1 75.23 23 HIS B C 1
ATOM 2633 O O . HIS B 1 23 ? 20.714 -48.855 -9.199 1 75.23 23 HIS B O 1
ATOM 2639 N N . ARG B 1 24 ? 19.096 -48.617 -7.649 1 71.54 24 ARG B N 1
ATOM 2640 C CA . ARG B 1 24 ? 18.357 -47.655 -8.46 1 71.54 24 ARG B CA 1
ATOM 2641 C C . ARG B 1 24 ? 19.149 -46.364 -8.636 1 71.54 24 ARG B C 1
ATOM 2643 O O . ARG B 1 24 ? 19.138 -45.765 -9.713 1 71.54 24 ARG B O 1
ATOM 2650 N N . ILE B 1 25 ? 19.788 -45.999 -7.611 1 74.03 25 ILE B N 1
ATOM 2651 C CA . ILE B 1 25 ? 20.611 -44.798 -7.687 1 74.03 25 ILE B CA 1
ATOM 2652 C C . ILE B 1 25 ? 21.801 -45.045 -8.613 1 74.03 25 ILE B C 1
ATOM 2654 O O . ILE B 1 25 ? 22.143 -44.192 -9.435 1 74.03 25 ILE B O 1
ATOM 2658 N N . GLN B 1 26 ? 22.355 -46.187 -8.486 1 75.3 26 GLN B N 1
ATOM 2659 C CA . GLN B 1 26 ? 23.451 -46.559 -9.374 1 75.3 26 GLN B CA 1
ATOM 2660 C C . GLN B 1 26 ? 22.989 -46.609 -10.827 1 75.3 26 GLN B C 1
ATOM 2662 O O . GLN B 1 26 ? 23.696 -46.147 -11.725 1 75.3 26 GLN B O 1
ATOM 2667 N N . GLN B 1 27 ? 21.831 -47.191 -11.036 1 68.31 27 GLN B N 1
ATOM 2668 C CA . GLN B 1 27 ? 21.259 -47.232 -12.378 1 68.31 27 GLN B CA 1
ATOM 2669 C C . GLN B 1 27 ? 21 -45.825 -12.909 1 68.31 27 GLN B C 1
ATOM 2671 O O . GLN B 1 27 ? 21.249 -45.544 -14.083 1 68.31 27 GLN B O 1
ATOM 2676 N N . LEU B 1 28 ? 20.519 -44.952 -12.023 1 71.62 28 LEU B N 1
ATOM 2677 C CA . LEU B 1 28 ? 20.256 -43.57 -12.41 1 71.62 28 LEU B CA 1
ATOM 2678 C C . LEU B 1 28 ? 21.557 -42.832 -12.705 1 71.62 28 LEU B C 1
ATOM 2680 O O . LEU B 1 28 ? 21.642 -42.078 -13.678 1 71.62 28 LEU B O 1
ATOM 2684 N N . GLU B 1 29 ? 22.51 -43.101 -11.936 1 75.64 29 GLU B N 1
ATOM 2685 C CA . GLU B 1 29 ? 23.813 -42.48 -12.151 1 75.64 29 GLU B CA 1
ATOM 2686 C C . GLU B 1 29 ? 24.452 -42.971 -13.446 1 75.64 29 GLU B C 1
ATOM 2688 O O . GLU B 1 29 ? 25.081 -42.195 -14.168 1 75.64 29 GLU B O 1
ATOM 2693 N N . GLN B 1 30 ? 24.245 -44.266 -13.785 1 71.72 30 GLN B N 1
ATOM 2694 C CA . GLN B 1 30 ? 24.717 -44.827 -15.047 1 71.72 30 GLN B CA 1
ATOM 2695 C C . GLN B 1 30 ? 23.949 -44.244 -16.229 1 71.72 30 GLN B C 1
ATOM 2697 O O . GLN B 1 30 ? 24.533 -43.958 -17.276 1 71.72 30 GLN B O 1
ATOM 2702 N N . PHE B 1 31 ? 22.672 -44.045 -16.057 1 65.92 31 PHE B N 1
ATOM 2703 C CA . PHE B 1 31 ? 21.827 -43.483 -17.103 1 65.92 31 PHE B CA 1
ATOM 2704 C C . PHE B 1 31 ? 22.228 -42.045 -17.41 1 65.92 31 PHE B C 1
ATOM 2706 O O . PHE B 1 31 ? 22.292 -41.649 -18.576 1 65.92 31 PHE B O 1
ATOM 2713 N N . ILE B 1 32 ? 22.613 -41.312 -16.375 1 67.85 32 ILE B N 1
ATOM 2714 C CA . ILE B 1 32 ? 22.914 -39.896 -16.556 1 67.85 32 ILE B CA 1
ATOM 2715 C C . ILE B 1 32 ? 24.422 -39.703 -16.697 1 67.85 32 ILE B C 1
ATOM 2717 O O . ILE B 1 32 ? 24.895 -38.583 -16.901 1 67.85 32 ILE B O 1
ATOM 2721 N N . GLN B 1 33 ? 25.055 -40.874 -16.588 1 74.92 33 GLN B N 1
ATOM 2722 C CA . GLN B 1 33 ? 26.503 -40.962 -16.742 1 74.92 33 GLN B CA 1
ATOM 2723 C C . GLN B 1 33 ? 27.214 -39.959 -15.838 1 74.92 33 GLN B C 1
ATOM 2725 O O . GLN B 1 33 ? 28.196 -39.335 -16.247 1 74.92 33 GLN B O 1
ATOM 2730 N N . ALA B 1 34 ? 26.747 -39.677 -14.668 1 76.27 34 ALA B N 1
ATOM 2731 C CA . ALA B 1 34 ? 27.361 -38.83 -13.648 1 76.27 34 ALA B CA 1
ATOM 2732 C C . ALA B 1 34 ? 26.989 -39.302 -12.246 1 76.27 34 ALA B C 1
ATOM 2734 O O . ALA B 1 34 ? 25.872 -39.774 -12.019 1 76.27 34 ALA B O 1
ATOM 2735 N N . PRO B 1 35 ? 27.951 -39.149 -11.361 1 77.89 35 PRO B N 1
ATOM 2736 C CA . PRO B 1 35 ? 27.605 -39.468 -9.973 1 77.89 35 PRO B CA 1
ATOM 2737 C C . PRO B 1 35 ? 26.66 -38.442 -9.351 1 77.89 35 PRO B C 1
ATOM 2739 O O . PRO B 1 35 ? 26.853 -37.236 -9.523 1 77.89 35 PRO B O 1
ATOM 2742 N N . LEU B 1 36 ? 25.62 -38.943 -8.698 1 76.77 36 LEU B N 1
ATOM 2743 C CA . LEU B 1 36 ? 24.642 -38.059 -8.073 1 76.77 36 LEU B CA 1
ATOM 2744 C C . LEU B 1 36 ? 24.967 -37.845 -6.599 1 76.77 36 LEU B C 1
ATOM 2746 O O . LEU B 1 36 ? 24.549 -36.848 -6.005 1 76.77 36 LEU B O 1
ATOM 2750 N N . PHE B 1 37 ? 25.799 -38.73 -6.013 1 77.53 37 PHE B N 1
ATOM 2751 C CA . PHE B 1 37 ? 26.149 -38.637 -4.6 1 77.53 37 PHE B CA 1
ATOM 2752 C C . PHE B 1 37 ? 27.646 -38.841 -4.399 1 77.53 37 PHE B C 1
ATOM 2754 O O . PHE B 1 37 ? 28.272 -39.628 -5.112 1 77.53 37 PHE B O 1
ATOM 2761 N N . HIS B 1 38 ? 28.268 -37.955 -3.584 1 76.44 38 HIS B N 1
ATOM 2762 C CA . HIS B 1 38 ? 29.595 -38.251 -3.056 1 76.44 38 HIS B CA 1
ATOM 2763 C C . HIS B 1 38 ? 29.51 -39.138 -1.818 1 76.44 38 HIS B C 1
ATOM 2765 O O . HIS B 1 38 ? 28.776 -38.828 -0.877 1 76.44 38 HIS B O 1
ATOM 2771 N N . ARG B 1 39 ? 29.938 -40.271 -1.974 1 66.07 39 ARG B N 1
ATOM 2772 C CA . ARG B 1 39 ? 29.821 -41.268 -0.915 1 66.07 39 ARG B CA 1
ATOM 2773 C C . ARG B 1 39 ? 31.095 -41.331 -0.079 1 66.07 39 ARG B C 1
ATOM 2775 O O . ARG B 1 39 ? 32.197 -41.42 -0.625 1 66.07 39 ARG B O 1
ATOM 2782 N N . SER B 1 40 ? 31.243 -40.647 1.025 1 59.96 40 SER B N 1
ATOM 2783 C CA . SER B 1 40 ? 32.284 -41.002 1.983 1 59.96 40 SER B CA 1
ATOM 2784 C C . SER B 1 40 ? 31.758 -41.971 3.037 1 59.96 40 SER B C 1
ATOM 2786 O O . SER B 1 40 ? 30.546 -42.145 3.179 1 59.96 40 SER B O 1
ATOM 2788 N N . SER B 1 41 ? 32.577 -42.82 3.763 1 59.43 41 SER B N 1
ATOM 2789 C CA . SER B 1 41 ? 32.246 -43.842 4.752 1 59.43 41 SER B CA 1
ATOM 2790 C C . SER B 1 41 ? 31.184 -43.344 5.727 1 59.43 41 SER B C 1
ATOM 2792 O O . SER B 1 41 ? 30.408 -44.136 6.265 1 59.43 41 SER B O 1
ATOM 2794 N N . ARG B 1 42 ? 31.012 -42.079 6.171 1 59.05 42 ARG B N 1
ATOM 2795 C CA . ARG B 1 42 ? 30.162 -41.592 7.252 1 59.05 42 ARG B CA 1
ATOM 2796 C C . ARG B 1 42 ? 29.027 -40.729 6.711 1 59.05 42 ARG B C 1
ATOM 2798 O O . ARG B 1 42 ? 28.018 -40.524 7.389 1 59.05 42 ARG B O 1
ATOM 2805 N N . HIS B 1 43 ? 29.157 -40.048 5.538 1 61.89 43 HIS B N 1
ATOM 2806 C CA . HIS B 1 43 ? 28.103 -39.128 5.129 1 61.89 43 HIS B CA 1
ATOM 2807 C C . HIS B 1 43 ? 27.87 -39.19 3.623 1 61.89 43 HIS B C 1
ATOM 2809 O O . HIS B 1 43 ? 28.823 -39.298 2.848 1 61.89 43 HIS B O 1
ATOM 2815 N N . VAL B 1 44 ? 26.625 -39.356 3.161 1 67.33 44 VAL B N 1
ATOM 2816 C CA . VAL B 1 44 ? 26.23 -39.299 1.758 1 67.33 44 VAL B CA 1
ATOM 2817 C C . VAL B 1 44 ? 25.788 -37.881 1.402 1 67.33 44 VAL B C 1
ATOM 2819 O O . VAL B 1 44 ? 24.895 -37.324 2.044 1 67.33 44 VAL B O 1
ATOM 2822 N N . ARG B 1 45 ? 26.553 -37.198 0.508 1 72.7 45 ARG B N 1
ATOM 2823 C CA . ARG B 1 45 ? 26.177 -35.866 0.049 1 72.7 45 ARG B CA 1
ATOM 2824 C C . ARG B 1 45 ? 25.915 -35.858 -1.454 1 72.7 45 ARG B C 1
ATOM 2826 O O . ARG B 1 45 ? 26.508 -36.643 -2.197 1 72.7 45 ARG B O 1
ATOM 2833 N N . LEU B 1 46 ? 25.005 -35.053 -1.885 1 75.41 46 LEU B N 1
ATOM 2834 C CA . LEU B 1 46 ? 24.743 -34.876 -3.309 1 75.41 46 LEU B CA 1
ATOM 2835 C C . LEU B 1 46 ? 25.961 -34.292 -4.018 1 75.41 46 LEU B C 1
ATOM 2837 O O . LEU B 1 46 ? 26.65 -33.43 -3.468 1 75.41 46 LEU B O 1
ATOM 2841 N N . SER B 1 47 ? 26.323 -34.831 -5.209 1 74.72 47 SER B N 1
ATOM 2842 C CA . SER B 1 47 ? 27.284 -34.177 -6.091 1 74.72 47 SER B CA 1
ATOM 2843 C C . SER B 1 47 ? 26.696 -32.913 -6.709 1 74.72 47 SER B C 1
ATOM 2845 O O . SER B 1 47 ? 25.513 -32.619 -6.528 1 74.72 47 SER B O 1
ATOM 2847 N N . GLU B 1 48 ? 27.468 -32.127 -7.434 1 73.93 48 GLU B N 1
ATOM 2848 C CA . GLU B 1 48 ? 26.963 -30.965 -8.158 1 73.93 48 GLU B CA 1
ATOM 2849 C C . GLU B 1 48 ? 25.91 -31.37 -9.186 1 73.93 48 GLU B C 1
ATOM 2851 O O . GLU B 1 48 ? 24.875 -30.714 -9.314 1 73.93 48 GLU B O 1
ATOM 2856 N N . VAL B 1 49 ? 26.189 -32.404 -9.865 1 68.71 49 VAL B N 1
ATOM 2857 C CA . VAL B 1 49 ? 25.252 -32.947 -10.842 1 68.71 49 VAL B CA 1
ATOM 2858 C C . VAL B 1 49 ? 24.021 -33.5 -10.127 1 68.71 49 VAL B C 1
ATOM 2860 O O . VAL B 1 49 ? 22.893 -33.323 -10.594 1 68.71 49 VAL B O 1
ATOM 2863 N N . GLY B 1 50 ? 24.31 -34.025 -9.011 1 70.65 50 GLY B N 1
ATOM 2864 C CA . GLY B 1 50 ? 23.224 -34.545 -8.196 1 70.65 50 GLY B CA 1
ATOM 2865 C C . GLY B 1 50 ? 22.285 -33.464 -7.693 1 70.65 50 GLY B C 1
ATOM 2866 O O . GLY B 1 50 ? 21.066 -33.643 -7.696 1 70.65 50 GLY B O 1
ATOM 2867 N N . GLU B 1 51 ? 22.866 -32.505 -7.315 1 71.95 51 GLU B N 1
ATOM 2868 C CA . GLU B 1 51 ? 22.052 -31.389 -6.843 1 71.95 51 GLU B CA 1
ATOM 2869 C C . GLU B 1 51 ? 21.19 -30.821 -7.966 1 71.95 51 GLU B C 1
ATOM 2871 O O . GLU B 1 51 ? 20.005 -30.543 -7.766 1 71.95 51 GLU B O 1
ATOM 2876 N N . THR B 1 52 ? 21.759 -30.689 -9.11 1 69.5 52 THR B N 1
ATOM 2877 C CA . THR B 1 52 ? 21.02 -30.191 -10.265 1 69.5 52 THR B CA 1
ATOM 2878 C C . THR B 1 52 ? 19.937 -31.181 -10.682 1 69.5 52 THR B C 1
ATOM 2880 O O . THR B 1 52 ? 18.801 -30.788 -10.956 1 69.5 52 THR B O 1
ATOM 2883 N N . TYR B 1 53 ? 20.343 -32.362 -10.715 1 66.76 53 TYR B N 1
ATOM 2884 C CA . TYR B 1 53 ? 19.404 -33.41 -11.1 1 66.76 53 TYR B CA 1
ATOM 2885 C C . TYR B 1 53 ? 18.259 -33.51 -10.099 1 66.76 53 TYR B C 1
ATOM 2887 O O . TYR B 1 53 ? 17.099 -33.667 -10.487 1 66.76 53 TYR B O 1
ATOM 2895 N N . TYR B 1 54 ? 18.62 -33.427 -8.874 1 64.59 54 TYR B N 1
ATOM 2896 C CA . TYR B 1 54 ? 17.606 -33.424 -7.826 1 64.59 54 TYR B CA 1
ATOM 2897 C C . TYR B 1 54 ? 16.634 -32.264 -8.011 1 64.59 54 TYR B C 1
ATOM 2899 O O . TYR B 1 54 ? 15.417 -32.449 -7.943 1 64.59 54 TYR B O 1
ATOM 2907 N N . GLN B 1 55 ? 17.168 -31.236 -8.288 1 64.45 55 GLN B N 1
ATOM 2908 C CA . GLN B 1 55 ? 16.318 -30.068 -8.491 1 64.45 55 GLN B CA 1
ATOM 2909 C C . GLN B 1 55 ? 15.418 -30.247 -9.71 1 64.45 55 GLN B C 1
ATOM 2911 O O . GLN B 1 55 ? 14.229 -29.926 -9.663 1 64.45 55 GLN B O 1
ATOM 2916 N N . ASP B 1 56 ? 15.99 -30.777 -10.724 1 60.87 56 ASP B N 1
ATOM 2917 C CA . ASP B 1 56 ? 15.233 -31.037 -11.945 1 60.87 56 ASP B CA 1
ATOM 2918 C C . ASP B 1 56 ? 14.167 -32.106 -11.714 1 60.87 56 ASP B C 1
ATOM 2920 O O . ASP B 1 56 ? 13.047 -31.991 -12.216 1 60.87 56 ASP B O 1
ATOM 2924 N N . CYS B 1 57 ? 14.516 -33.133 -10.974 1 58.81 57 CYS B N 1
ATOM 2925 C CA . CYS B 1 57 ? 13.576 -34.203 -10.659 1 58.81 57 CYS B CA 1
ATOM 2926 C C . CYS B 1 57 ? 12.451 -33.694 -9.766 1 58.81 57 CYS B C 1
ATOM 2928 O O . CYS B 1 57 ? 11.286 -34.04 -9.97 1 58.81 57 CYS B O 1
ATOM 2930 N N . VAL B 1 58 ? 12.846 -32.983 -8.86 1 59.29 58 VAL B N 1
ATOM 2931 C CA . VAL B 1 58 ? 11.837 -32.388 -7.99 1 59.29 58 VAL B CA 1
ATOM 2932 C C . VAL B 1 58 ? 10.86 -31.559 -8.821 1 59.29 58 VAL B C 1
ATOM 2934 O O . VAL B 1 58 ? 9.645 -31.64 -8.627 1 59.29 58 VAL B O 1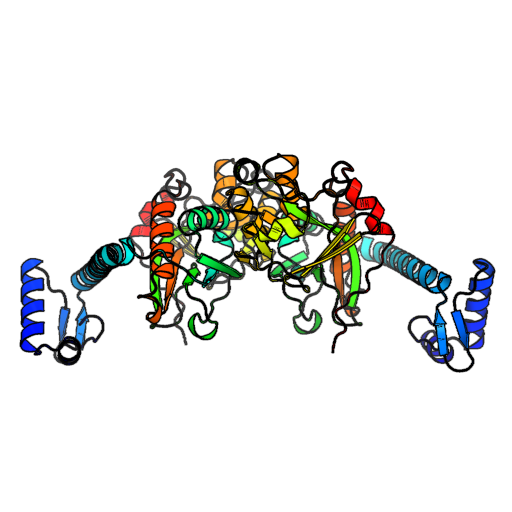
ATOM 2937 N N . GLU B 1 59 ? 11.364 -30.926 -9.779 1 57.7 59 GLU B N 1
ATOM 2938 C CA . GLU B 1 59 ? 10.527 -30.137 -10.679 1 57.7 59 GLU B CA 1
ATOM 2939 C C . GLU B 1 59 ? 9.661 -31.037 -11.557 1 57.7 59 GLU B C 1
ATOM 2941 O O . GLU B 1 59 ? 8.479 -30.756 -11.765 1 57.7 59 GLU B O 1
ATOM 2946 N N . MET B 1 60 ? 10.3 -32.049 -12.059 1 50.68 60 MET B N 1
ATOM 2947 C CA . MET B 1 60 ? 9.578 -32.992 -12.909 1 50.68 60 MET B CA 1
ATOM 2948 C C . MET B 1 60 ? 8.525 -33.751 -12.108 1 50.68 60 MET B C 1
ATOM 2950 O O . MET B 1 60 ? 7.405 -33.951 -12.581 1 50.68 60 MET B O 1
ATOM 2954 N N . LEU B 1 61 ? 8.841 -34.207 -10.941 1 51.07 61 LEU B N 1
ATOM 2955 C CA . LEU B 1 61 ? 7.883 -34.907 -10.093 1 51.07 61 LEU B CA 1
ATOM 2956 C C . LEU B 1 61 ? 6.761 -33.972 -9.653 1 51.07 61 LEU B C 1
ATOM 2958 O O . LEU B 1 61 ? 5.597 -34.375 -9.601 1 51.07 61 LEU B O 1
ATOM 2962 N N . ALA B 1 62 ? 7.101 -32.843 -9.395 1 53.99 62 ALA B N 1
ATOM 2963 C CA . ALA B 1 62 ? 6.079 -31.837 -9.12 1 53.99 62 ALA B CA 1
ATOM 2964 C C . ALA B 1 62 ? 5.2 -31.6 -10.345 1 53.99 62 ALA B C 1
ATOM 2966 O O . ALA B 1 62 ? 3.981 -31.452 -10.223 1 53.99 62 ALA B O 1
ATOM 2967 N N . GLY B 1 63 ? 5.785 -31.602 -11.493 1 49.93 63 GLY B N 1
ATOM 2968 C CA . GLY B 1 63 ? 5.028 -31.561 -12.734 1 49.93 63 GLY B CA 1
ATOM 2969 C C . GLY B 1 63 ? 4.13 -32.769 -12.925 1 49.93 63 GLY B C 1
ATOM 2970 O O . GLY B 1 63 ? 2.969 -32.63 -13.314 1 49.93 63 GLY B O 1
ATOM 2971 N N . PHE B 1 64 ? 4.651 -33.969 -12.688 1 47.02 64 PHE B N 1
ATOM 2972 C CA . PHE B 1 64 ? 3.864 -35.193 -12.781 1 47.02 64 PHE B CA 1
ATOM 2973 C C . PHE B 1 64 ? 2.759 -35.207 -11.733 1 47.02 64 PHE B C 1
ATOM 2975 O O . PHE B 1 64 ? 1.625 -35.595 -12.023 1 47.02 64 PHE B O 1
ATOM 2982 N N . GLU B 1 65 ? 3.032 -34.913 -10.503 1 48.34 65 GLU B N 1
ATOM 2983 C CA . GLU B 1 65 ? 1.994 -34.823 -9.481 1 48.34 65 GLU B CA 1
ATOM 2984 C C . GLU B 1 65 ? 0.96 -33.759 -9.838 1 48.34 65 GLU B C 1
ATOM 2986 O O . GLU B 1 65 ? -0.241 -33.962 -9.641 1 48.34 65 GLU B O 1
ATOM 2991 N N . ARG B 1 66 ? 1.448 -32.8 -10.453 1 47.82 66 ARG B N 1
ATOM 2992 C CA . ARG B 1 66 ? 0.539 -31.789 -10.983 1 47.82 66 ARG B CA 1
ATOM 2993 C C . ARG B 1 66 ? -0.324 -32.36 -12.102 1 47.82 66 ARG B C 1
ATOM 2995 O O . ARG B 1 66 ? -1.525 -32.089 -12.168 1 47.82 66 ARG B O 1
ATOM 3002 N N . LEU B 1 67 ? 0.278 -33.079 -12.962 1 44.34 67 LEU B N 1
ATOM 3003 C CA . LEU B 1 67 ? -0.467 -33.713 -14.044 1 44.34 67 LEU B CA 1
ATOM 3004 C C . LEU B 1 67 ? -1.479 -34.713 -13.495 1 44.34 67 LEU B C 1
ATOM 3006 O O . LEU B 1 67 ? -2.627 -34.751 -13.943 1 44.34 67 LEU B O 1
ATOM 3010 N N . THR B 1 68 ? -1.093 -35.554 -12.616 1 44.34 68 THR B N 1
ATOM 3011 C CA . THR B 1 68 ? -2.011 -36.525 -12.031 1 44.34 68 THR B CA 1
ATOM 3012 C C . THR B 1 68 ? -3.082 -35.825 -11.2 1 44.34 68 THR B C 1
ATOM 3014 O O . THR B 1 68 ? -4.258 -36.189 -11.259 1 44.34 68 THR B O 1
ATOM 3017 N N . GLU B 1 69 ? -2.655 -34.945 -10.356 1 45.84 69 GLU B N 1
ATOM 3018 C CA . GLU B 1 69 ? -3.63 -34.158 -9.609 1 45.84 69 GLU B CA 1
ATOM 3019 C C . GLU B 1 69 ? -4.523 -33.351 -10.546 1 45.84 69 GLU B C 1
ATOM 3021 O O . GLU B 1 69 ? -5.729 -33.237 -10.318 1 45.84 69 GLU B O 1
ATOM 3026 N N . ASN B 1 70 ? -3.932 -32.861 -11.636 1 44.91 70 ASN B N 1
ATOM 3027 C CA . ASN B 1 70 ? -4.729 -32.243 -12.691 1 44.91 70 ASN B CA 1
ATOM 3028 C C . ASN B 1 70 ? -5.752 -33.219 -13.265 1 44.91 70 ASN B C 1
ATOM 3030 O O . ASN B 1 70 ? -6.899 -32.845 -13.517 1 44.91 70 ASN B O 1
ATOM 3034 N N . MET B 1 71 ? -5.328 -34.351 -13.523 1 43.9 71 MET B N 1
ATOM 3035 C CA . MET B 1 71 ? -6.261 -35.356 -14.024 1 43.9 71 MET B CA 1
ATOM 3036 C C . MET B 1 71 ? -7.323 -35.682 -12.979 1 43.9 71 MET B C 1
ATOM 3038 O O . MET B 1 71 ? -8.494 -35.869 -13.315 1 43.9 71 MET B O 1
ATOM 3042 N N . ARG B 1 72 ? -6.932 -35.831 -11.759 1 46.1 72 ARG B N 1
ATOM 3043 C CA . ARG B 1 72 ? -7.906 -36.037 -10.692 1 46.1 72 ARG B CA 1
ATOM 3044 C C . ARG B 1 72 ? -8.757 -34.789 -10.478 1 46.1 72 ARG B C 1
ATOM 3046 O O . ARG B 1 72 ? -9.958 -34.887 -10.22 1 46.1 72 ARG B O 1
ATOM 3053 N N . ASN B 1 73 ? -8.06 -33.634 -10.454 1 46.88 73 ASN B N 1
ATOM 3054 C CA . ASN B 1 73 ? -8.652 -32.315 -10.259 1 46.88 73 ASN B CA 1
ATOM 3055 C C . ASN B 1 73 ? -9.394 -31.843 -11.506 1 46.88 73 ASN B C 1
ATOM 3057 O O . ASN B 1 73 ? -10.055 -30.803 -11.484 1 46.88 73 ASN B O 1
ATOM 3061 N N . LEU B 1 74 ? -9.08 -32.356 -12.647 1 47.2 74 LEU B N 1
ATOM 3062 C CA . LEU B 1 74 ? -9.832 -31.991 -13.842 1 47.2 74 LEU B CA 1
ATOM 3063 C C . LEU B 1 74 ? -11.333 -32.051 -13.58 1 47.2 74 LEU B C 1
ATOM 3065 O O . LEU B 1 74 ? -12.096 -31.252 -14.127 1 47.2 74 LEU B O 1
ATOM 3069 N N . ARG B 1 75 ? -11.704 -33.064 -12.817 1 52.89 75 ARG B N 1
ATOM 3070 C CA . ARG B 1 75 ? -13.148 -33.03 -12.613 1 52.89 75 ARG B CA 1
ATOM 3071 C C . ARG B 1 75 ? -13.51 -32.193 -11.391 1 52.89 75 ARG B C 1
ATOM 3073 O O . ARG B 1 75 ? -14.663 -31.79 -11.226 1 52.89 75 ARG B O 1
ATOM 3080 N N . ALA B 1 76 ? -12.546 -31.969 -10.379 1 64.95 76 ALA B N 1
ATOM 3081 C CA . ALA B 1 76 ? -12.954 -31.289 -9.152 1 64.95 76 ALA B CA 1
ATOM 3082 C C . ALA B 1 76 ? -12.644 -29.797 -9.223 1 64.95 76 ALA B C 1
ATOM 3084 O O . ALA B 1 76 ? -11.572 -29.4 -9.688 1 64.95 76 ALA B O 1
ATOM 3085 N N . LYS B 1 77 ? -13.636 -28.958 -9.138 1 80.11 77 LYS B N 1
ATOM 3086 C CA . LYS B 1 77 ? -13.492 -27.506 -9.097 1 80.11 77 LYS B CA 1
ATOM 3087 C C . LYS B 1 77 ? -13.035 -27.037 -7.718 1 80.11 77 LYS B C 1
ATOM 3089 O O . LYS B 1 77 ? -13.607 -27.433 -6.701 1 80.11 77 LYS B O 1
ATOM 3094 N N . PRO B 1 78 ? -11.761 -26.357 -7.673 1 89.29 78 PRO B N 1
ATOM 3095 C CA . PRO B 1 78 ? -11.302 -25.84 -6.382 1 89.29 78 PRO B CA 1
ATOM 3096 C C . PRO B 1 78 ? -12.351 -24.977 -5.685 1 89.29 78 PRO B C 1
ATOM 3098 O O . PRO B 1 78 ? -13.084 -24.236 -6.345 1 89.29 78 PRO B O 1
ATOM 3101 N N . GLN B 1 79 ? -12.492 -25.23 -4.436 1 90.01 79 GLN B N 1
ATOM 3102 C CA . GLN B 1 79 ? -13.448 -24.472 -3.636 1 90.01 79 GLN B CA 1
ATOM 3103 C C . GLN B 1 79 ? -12.91 -24.222 -2.229 1 90.01 79 GLN B C 1
ATOM 3105 O O . GLN B 1 79 ? -11.973 -24.89 -1.789 1 90.01 79 GLN B O 1
ATOM 3110 N N . GLY B 1 80 ? -13.48 -23.187 -1.586 1 93.06 80 GLY B N 1
ATOM 3111 C CA . GLY B 1 80 ? -13.145 -22.916 -0.197 1 93.06 80 GLY B CA 1
ATOM 3112 C C . GLY B 1 80 ? -12.332 -21.649 -0.015 1 93.06 80 GLY B C 1
ATOM 3113 O O . GLY B 1 80 ? -12.139 -20.887 -0.965 1 93.06 80 GLY B O 1
ATOM 3114 N N . ARG B 1 81 ?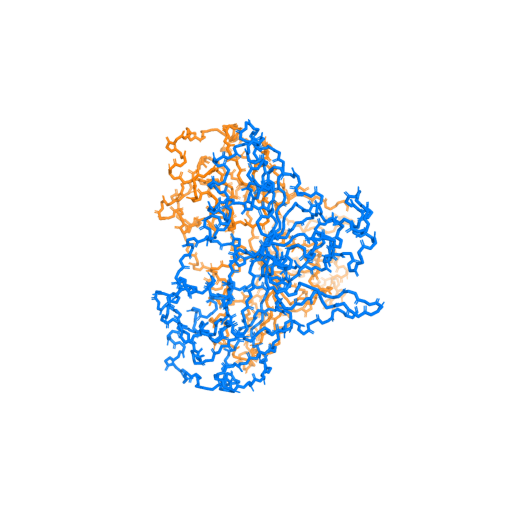 -11.863 -21.487 1.231 1 95.02 81 ARG B N 1
ATOM 3115 C CA . ARG B 1 81 ? -11.155 -20.263 1.592 1 95.02 81 ARG B CA 1
ATOM 3116 C C . ARG B 1 81 ? -9.66 -20.395 1.319 1 95.02 81 ARG B C 1
ATOM 3118 O O . ARG B 1 81 ? -9.048 -21.407 1.665 1 95.02 81 ARG B O 1
ATOM 3125 N N . LEU B 1 82 ? -9.168 -19.495 0.622 1 96.9 82 LEU B N 1
ATOM 3126 C CA . LEU B 1 82 ? -7.741 -19.384 0.34 1 96.9 82 LEU B CA 1
ATOM 3127 C C . LEU B 1 82 ? -7.156 -18.131 0.982 1 96.9 82 LEU B C 1
ATOM 3129 O O . LEU B 1 82 ? -7.536 -17.012 0.63 1 96.9 82 LEU B O 1
ATOM 3133 N N . ARG B 1 83 ? -6.261 -18.316 1.941 1 97.44 83 ARG B N 1
ATOM 3134 C CA . ARG B 1 83 ? -5.648 -17.216 2.677 1 97.44 83 ARG B CA 1
ATOM 3135 C C . ARG B 1 83 ? -4.231 -16.947 2.181 1 97.44 83 ARG B C 1
ATOM 3137 O O . ARG B 1 83 ? -3.351 -17.8 2.31 1 97.44 83 ARG B O 1
ATOM 3144 N N . ILE B 1 84 ? -4.011 -15.732 1.687 1 97.53 84 ILE B N 1
ATOM 3145 C CA . ILE B 1 84 ? -2.769 -15.381 1.008 1 97.53 84 ILE B CA 1
ATOM 3146 C C . ILE B 1 84 ? -2.082 -14.236 1.748 1 97.53 84 ILE B C 1
ATOM 3148 O O . ILE B 1 84 ? -2.721 -13.241 2.095 1 97.53 84 ILE B O 1
ATOM 3152 N N . GLN B 1 85 ? -0.871 -14.394 2.06 1 96.66 85 GLN B N 1
ATOM 3153 C CA . GLN B 1 85 ? -0.014 -13.283 2.46 1 96.66 85 GLN B CA 1
ATOM 3154 C C . GLN B 1 85 ? 0.839 -12.797 1.292 1 96.66 85 GLN B C 1
ATOM 3156 O O . GLN B 1 85 ? 1.406 -13.604 0.553 1 96.66 85 GLN B O 1
ATOM 3161 N N . VAL B 1 86 ? 0.902 -11.476 1.11 1 96.59 86 VAL B N 1
ATOM 3162 C CA . VAL B 1 86 ? 1.639 -10.986 -0.05 1 96.59 86 VAL B CA 1
ATOM 3163 C C . VAL B 1 86 ? 2.306 -9.655 0.286 1 96.59 86 VAL B C 1
ATOM 3165 O O . VAL B 1 86 ? 1.753 -8.848 1.036 1 96.59 86 VAL B O 1
ATOM 3168 N N . THR B 1 87 ? 3.448 -9.447 -0.278 1 94.37 87 THR B N 1
ATOM 3169 C CA . THR B 1 87 ? 4.149 -8.176 -0.127 1 94.37 87 THR B CA 1
ATOM 3170 C C . THR B 1 87 ? 3.461 -7.08 -0.935 1 94.37 87 THR B C 1
ATOM 3172 O O . THR B 1 87 ? 2.925 -7.341 -2.014 1 94.37 87 THR B O 1
ATOM 3175 N N . SER B 1 88 ? 3.571 -5.875 -0.491 1 95.19 88 SER B N 1
ATOM 3176 C CA . SER B 1 88 ? 2.847 -4.759 -1.091 1 95.19 88 SER B CA 1
ATOM 3177 C C . SER B 1 88 ? 3.331 -4.487 -2.512 1 95.19 88 SER B C 1
ATOM 3179 O O . SER B 1 88 ? 2.54 -4.12 -3.383 1 95.19 88 SER B O 1
ATOM 3181 N N . ALA B 1 89 ? 4.573 -4.722 -2.758 1 93.83 89 ALA B N 1
ATOM 3182 C CA . ALA B 1 89 ? 5.159 -4.401 -4.057 1 93.83 89 ALA B CA 1
ATOM 3183 C C . ALA B 1 89 ? 4.447 -5.15 -5.18 1 93.83 89 ALA B C 1
ATOM 3185 O O . ALA B 1 89 ? 4.305 -4.63 -6.289 1 93.83 89 ALA B O 1
ATOM 3186 N N . PHE B 1 90 ? 4.019 -6.322 -4.869 1 93.78 90 PHE B N 1
ATOM 3187 C CA . PHE B 1 90 ? 3.338 -7.126 -5.877 1 93.78 90 PHE B CA 1
ATOM 3188 C C . PHE B 1 90 ? 1.826 -7 -5.739 1 93.78 90 PHE B C 1
ATOM 3190 O O . PHE B 1 90 ? 1.102 -7.031 -6.737 1 93.78 90 PHE B O 1
ATOM 3197 N N . ALA B 1 91 ? 1.343 -6.824 -4.552 1 97.11 91 ALA B N 1
ATOM 3198 C CA . ALA B 1 91 ? -0.093 -6.794 -4.287 1 97.11 91 ALA B CA 1
ATOM 3199 C C . ALA B 1 91 ? -0.762 -5.637 -5.023 1 97.11 91 ALA B C 1
ATOM 3201 O O . ALA B 1 91 ? -1.846 -5.797 -5.59 1 97.11 91 ALA B O 1
ATOM 3202 N N . ILE B 1 92 ? -0.06 -4.511 -4.965 1 95.2 92 ILE B N 1
ATOM 3203 C CA . ILE B 1 92 ? -0.619 -3.284 -5.521 1 95.2 92 ILE B CA 1
ATOM 3204 C C . ILE B 1 92 ? -0.269 -3.184 -7.004 1 95.2 92 ILE B C 1
ATOM 3206 O O . ILE B 1 92 ? 0.892 -3.347 -7.387 1 95.2 92 ILE B O 1
ATOM 3210 N N . ASP B 1 93 ? -1.246 -3.056 -7.847 1 91.61 93 ASP B N 1
ATOM 3211 C CA . ASP B 1 93 ? -1.143 -2.831 -9.286 1 91.61 93 ASP B CA 1
ATOM 3212 C C . ASP B 1 93 ? -1.02 -4.152 -10.041 1 91.61 93 ASP B C 1
ATOM 3214 O O . ASP B 1 93 ? -1.028 -4.172 -11.274 1 91.61 93 ASP B O 1
ATOM 3218 N N . TYR B 1 94 ? -0.852 -5.309 -9.328 1 93 94 TYR B N 1
ATOM 3219 C CA . TYR B 1 94 ? -0.67 -6.548 -10.075 1 93 94 TYR B CA 1
ATOM 3220 C C . TYR B 1 94 ? -1.619 -7.631 -9.576 1 93 94 TYR B C 1
ATOM 3222 O O . TYR B 1 94 ? -2.532 -8.044 -10.294 1 93 94 TYR B O 1
ATOM 3230 N N . LEU B 1 95 ? -1.492 -7.955 -8.309 1 96.84 95 LEU B N 1
ATOM 3231 C CA . LEU B 1 95 ? -2.154 -9.156 -7.811 1 96.84 95 LEU B CA 1
ATOM 3232 C C . LEU B 1 95 ? -3.67 -9.017 -7.901 1 96.84 95 LEU B C 1
ATOM 3234 O O . LEU B 1 95 ? -4.372 -9.99 -8.185 1 96.84 95 LEU B O 1
ATOM 3238 N N . GLY B 1 96 ? -4.197 -7.789 -7.609 1 97.27 96 GLY B N 1
ATOM 3239 C CA . GLY B 1 96 ? -5.636 -7.592 -7.666 1 97.27 96 GLY B CA 1
ATOM 3240 C C . GLY B 1 96 ? -6.239 -7.979 -9.004 1 97.27 96 GLY B C 1
ATOM 3241 O O . GLY B 1 96 ? -7.284 -8.631 -9.054 1 97.27 96 GLY B O 1
ATOM 3242 N N . TYR B 1 97 ? -5.593 -7.648 -10.082 1 96.3 97 TYR B N 1
ATOM 3243 C CA . TYR B 1 97 ? -6.042 -7.992 -11.426 1 96.3 97 TYR B CA 1
ATOM 3244 C C . TYR B 1 97 ? -5.996 -9.5 -11.647 1 96.3 97 TYR B C 1
ATOM 3246 O O . TYR B 1 97 ? -6.922 -10.079 -12.219 1 96.3 97 TYR B O 1
ATOM 3254 N N . LEU B 1 98 ? -4.912 -10.048 -11.203 1 95.78 98 LEU B N 1
ATOM 3255 C CA . LEU B 1 98 ? -4.727 -11.482 -11.398 1 95.78 98 LEU B CA 1
ATOM 3256 C C . LEU B 1 98 ? -5.757 -12.276 -10.603 1 95.78 98 LEU B C 1
ATOM 3258 O O . LEU B 1 98 ? -6.287 -13.277 -11.09 1 95.78 98 LEU B O 1
ATOM 3262 N N . LEU B 1 99 ? -6.053 -11.826 -9.381 1 97.74 99 LEU B N 1
ATOM 3263 C CA . LEU B 1 99 ? -7.038 -12.519 -8.557 1 97.74 99 LEU B CA 1
ATOM 3264 C C . LEU B 1 99 ? -8.435 -12.392 -9.156 1 97.74 99 LEU B C 1
ATOM 3266 O O . LEU B 1 99 ? -9.252 -13.307 -9.035 1 97.74 99 LEU B O 1
ATOM 3270 N N . ALA B 1 100 ? -8.731 -11.218 -9.788 1 96.99 100 ALA B N 1
ATOM 3271 C CA . ALA B 1 100 ? -9.999 -11.057 -10.494 1 96.99 100 ALA B CA 1
ATOM 3272 C C . ALA B 1 100 ? -10.179 -12.139 -11.555 1 96.99 100 ALA B C 1
ATOM 3274 O O . ALA B 1 100 ? -11.225 -12.789 -11.617 1 96.99 100 ALA B O 1
ATOM 3275 N N . GLU B 1 101 ? -9.116 -12.379 -12.306 1 94.37 101 GLU B N 1
ATOM 3276 C CA . GLU B 1 101 ? -9.14 -13.415 -13.334 1 94.37 101 GLU B CA 1
ATOM 3277 C C . GLU B 1 101 ? -9.246 -14.806 -12.714 1 94.37 101 GLU B C 1
ATOM 3279 O O . GLU B 1 101 ? -10.012 -15.647 -13.189 1 94.37 101 GLU B O 1
ATOM 3284 N N . PHE B 1 102 ? -8.508 -15.018 -11.687 1 96.48 102 PHE B N 1
ATOM 3285 C CA . PHE B 1 102 ? -8.48 -16.31 -11.012 1 96.48 102 PHE B CA 1
ATOM 3286 C C . PHE B 1 102 ? -9.863 -16.676 -10.487 1 96.48 102 PHE B C 1
ATOM 3288 O O . PHE B 1 102 ? -10.306 -17.818 -10.634 1 96.48 102 PHE B O 1
ATOM 3295 N N . MET B 1 103 ? -10.523 -15.707 -9.905 1 94.48 103 MET B N 1
ATOM 3296 C CA . MET B 1 103 ? -11.828 -15.954 -9.299 1 94.48 103 MET B CA 1
ATOM 3297 C C . MET B 1 103 ? -12.885 -16.209 -10.368 1 94.48 103 MET B C 1
ATOM 3299 O O . MET B 1 103 ? -13.886 -16.88 -10.11 1 94.48 103 MET B O 1
ATOM 3303 N N . GLN B 1 104 ? -12.719 -15.62 -11.508 1 90.56 104 GLN B N 1
ATOM 3304 C CA . GLN B 1 104 ? -13.623 -15.907 -12.616 1 90.56 104 GLN B CA 1
ATOM 3305 C C . GLN B 1 104 ? -13.477 -17.352 -13.085 1 90.56 104 GLN B C 1
ATOM 3307 O O . GLN B 1 104 ? -14.461 -17.99 -13.465 1 90.56 104 GLN B O 1
ATOM 3312 N N . LEU B 1 105 ? -12.25 -17.861 -13.012 1 91.46 105 LEU B N 1
ATOM 3313 C CA . LEU B 1 105 ? -11.967 -19.239 -13.398 1 91.46 105 LEU B CA 1
ATOM 3314 C C . LEU B 1 105 ? -12.441 -20.212 -12.323 1 91.46 105 LEU B C 1
ATOM 3316 O O . LEU B 1 105 ? -12.867 -21.327 -12.633 1 91.46 105 LEU B O 1
ATOM 3320 N N . TYR B 1 106 ? -12.373 -19.735 -11.053 1 93.25 106 TYR B N 1
ATOM 3321 C CA . TYR B 1 106 ? -12.713 -20.603 -9.932 1 93.25 106 TYR B CA 1
ATOM 3322 C C . TYR B 1 106 ? -13.676 -19.909 -8.977 1 93.25 106 TYR B C 1
ATOM 3324 O O . TYR B 1 106 ? -13.298 -19.54 -7.863 1 93.25 106 TYR B O 1
ATOM 3332 N N . PRO B 1 107 ? -14.934 -19.834 -9.281 1 90.31 107 PRO B N 1
ATOM 3333 C CA . PRO B 1 107 ? -15.923 -19.061 -8.525 1 90.31 107 PRO B CA 1
ATOM 3334 C C . PRO B 1 107 ? -16.196 -19.645 -7.141 1 90.31 107 PRO B C 1
ATOM 3336 O O . PRO B 1 107 ? -16.807 -18.985 -6.298 1 90.31 107 PRO B O 1
ATOM 3339 N N . GLY B 1 108 ? -15.787 -20.832 -6.897 1 91.42 108 GLY B N 1
ATOM 3340 C CA . GLY B 1 108 ? -16.007 -21.469 -5.609 1 91.42 108 GLY B CA 1
ATOM 3341 C C . GLY B 1 108 ? -14.994 -21.056 -4.558 1 91.42 108 GLY B C 1
ATOM 3342 O O . GLY B 1 108 ? -15.127 -21.414 -3.386 1 91.42 108 GLY B O 1
ATOM 3343 N N . ILE B 1 109 ? -14.033 -20.245 -4.939 1 94.54 109 ILE B N 1
ATOM 3344 C CA . ILE B 1 109 ? -12.954 -19.849 -4.04 1 94.54 109 ILE B CA 1
ATOM 3345 C C . ILE B 1 109 ? -13.305 -18.526 -3.363 1 94.54 109 ILE B C 1
ATOM 3347 O O . ILE B 1 109 ? -13.822 -17.61 -4.007 1 94.54 109 ILE B O 1
ATOM 3351 N N . GLU B 1 110 ? -13.079 -18.471 -2.056 1 96.13 110 GLU B N 1
ATOM 3352 C CA . GLU B 1 110 ? -13.082 -17.229 -1.289 1 96.13 110 GLU B CA 1
ATOM 3353 C C . GLU B 1 110 ? -11.662 -16.799 -0.93 1 96.13 110 GLU B C 1
ATOM 3355 O O . GLU B 1 110 ? -10.824 -17.634 -0.583 1 96.13 110 GLU B O 1
ATOM 3360 N N . LEU B 1 111 ? -11.433 -15.511 -1.013 1 97.57 111 LEU B N 1
ATOM 3361 C CA . LEU B 1 111 ? -10.066 -15.03 -0.839 1 97.57 111 LEU B CA 1
ATOM 3362 C C . LEU B 1 111 ? -9.947 -14.171 0.415 1 97.57 111 LEU B C 1
ATOM 3364 O O . LEU B 1 111 ? -10.804 -13.323 0.675 1 97.57 111 LEU B O 1
ATOM 3368 N N . GLU B 1 112 ? -8.975 -14.423 1.185 1 97.17 112 GLU B N 1
ATOM 3369 C CA . GLU B 1 112 ? -8.461 -13.518 2.208 1 97.17 112 GLU B CA 1
ATOM 3370 C C . GLU B 1 112 ? -7.008 -13.143 1.934 1 97.17 112 GLU B C 1
ATOM 3372 O O . GLU B 1 112 ? -6.115 -13.987 2.029 1 97.17 112 GLU B O 1
ATOM 3377 N N . VAL B 1 113 ? -6.788 -11.918 1.604 1 97.92 113 VAL B N 1
ATOM 3378 C CA . VAL B 1 113 ? -5.462 -11.474 1.189 1 97.92 113 VAL B CA 1
ATOM 3379 C C . VAL B 1 113 ? -4.922 -10.454 2.188 1 97.92 113 VAL B C 1
ATOM 3381 O O . VAL B 1 113 ? -5.476 -9.362 2.33 1 97.92 113 VAL B O 1
ATOM 3384 N N . VAL B 1 114 ? -3.876 -10.808 2.83 1 96.81 114 VAL B N 1
ATOM 3385 C CA . VAL B 1 114 ? -3.213 -9.918 3.777 1 96.81 114 VA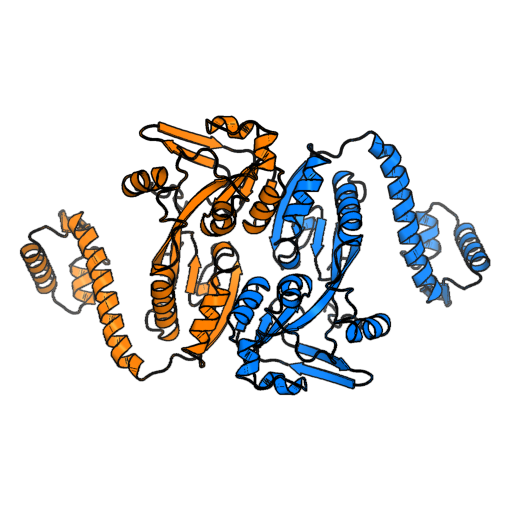L B CA 1
ATOM 3386 C C . VAL B 1 114 ? -1.952 -9.336 3.144 1 96.81 114 VAL B C 1
ATOM 3388 O O . VAL B 1 114 ? -1.037 -10.076 2.775 1 96.81 114 VAL B O 1
ATOM 3391 N N . VAL B 1 115 ? -1.937 -8.01 3.044 1 96.26 115 VAL B N 1
ATOM 3392 C CA . VAL B 1 115 ? -0.817 -7.311 2.423 1 96.26 115 VAL B CA 1
ATOM 3393 C C . VAL B 1 115 ? 0.094 -6.734 3.504 1 96.26 115 VAL B C 1
ATOM 3395 O O . VAL B 1 115 ? -0.306 -5.836 4.249 1 96.26 115 VAL B O 1
ATOM 3398 N N . GLN B 1 116 ? 1.254 -7.253 3.555 1 91.2 116 GLN B N 1
ATOM 3399 C CA . GLN B 1 116 ? 2.244 -6.783 4.518 1 91.2 116 GLN B CA 1
ATOM 3400 C C . GLN B 1 116 ? 3.652 -7.209 4.112 1 91.2 116 GLN B C 1
ATOM 3402 O O . GLN B 1 116 ? 3.821 -8.158 3.342 1 91.2 116 GLN B O 1
ATOM 3407 N N . ASP B 1 117 ? 4.651 -6.544 4.623 1 86.93 117 ASP B N 1
ATOM 3408 C CA . ASP B 1 117 ? 6.025 -6.797 4.199 1 86.93 117 ASP B CA 1
ATOM 3409 C C . ASP B 1 117 ? 6.817 -7.501 5.298 1 86.93 117 ASP B C 1
ATOM 3411 O O . ASP B 1 117 ? 8.036 -7.653 5.191 1 86.93 117 ASP B O 1
ATOM 3415 N N . ARG B 1 118 ? 6.2 -8.033 6.231 1 79.72 118 ARG B N 1
ATOM 3416 C CA . ARG B 1 118 ? 6.932 -8.75 7.27 1 79.72 118 ARG B CA 1
ATOM 3417 C C . ARG B 1 118 ? 7.006 -10.241 6.958 1 79.72 118 ARG B C 1
ATOM 3419 O O . ARG B 1 118 ? 6.158 -10.772 6.238 1 79.72 118 ARG B O 1
ATOM 3426 N N . ILE B 1 119 ? 8.028 -10.864 7.464 1 78.75 119 ILE B N 1
ATOM 3427 C CA . ILE B 1 119 ? 8.122 -12.316 7.362 1 78.75 119 ILE B CA 1
ATOM 3428 C C . ILE B 1 119 ? 7.154 -12.967 8.347 1 78.75 119 ILE B C 1
ATOM 3430 O O . ILE B 1 119 ? 7.157 -12.642 9.536 1 78.75 119 ILE B O 1
ATOM 3434 N N . VAL B 1 120 ? 6.372 -13.802 7.798 1 82.22 120 VAL B N 1
ATOM 3435 C CA . VAL B 1 120 ? 5.341 -14.385 8.651 1 82.22 120 VAL B CA 1
ATOM 3436 C C . VAL B 1 120 ? 5.589 -15.883 8.812 1 82.22 120 VAL B C 1
ATOM 3438 O O . VAL B 1 120 ? 6.227 -16.508 7.961 1 82.22 120 VAL B O 1
ATOM 3441 N N . ASP B 1 121 ? 5.134 -16.343 9.992 1 84.46 121 ASP B N 1
ATOM 3442 C CA . ASP B 1 121 ? 4.997 -17.787 10.156 1 84.46 121 ASP B CA 1
ATOM 3443 C C . ASP B 1 121 ? 3.7 -18.29 9.526 1 84.46 121 ASP B C 1
ATOM 3445 O O . ASP B 1 121 ? 2.633 -18.205 10.137 1 84.46 121 ASP B O 1
ATOM 3449 N N . LEU B 1 122 ? 3.841 -18.858 8.456 1 86.54 122 LEU B N 1
ATOM 3450 C CA . LEU B 1 122 ? 2.687 -19.233 7.645 1 86.54 122 LEU B CA 1
ATOM 3451 C C . LEU B 1 122 ? 1.79 -20.211 8.395 1 86.54 122 LEU B C 1
ATOM 3453 O O . LEU B 1 122 ? 0.563 -20.088 8.359 1 86.54 122 LEU B O 1
ATOM 3457 N N . ILE B 1 123 ? 2.395 -21.146 9.031 1 85.39 123 ILE B N 1
ATOM 3458 C CA . ILE B 1 123 ? 1.642 -22.205 9.695 1 85.39 123 ILE B CA 1
ATOM 3459 C C . ILE B 1 123 ? 0.947 -21.646 10.934 1 85.39 123 ILE B C 1
ATOM 3461 O O . ILE B 1 123 ? -0.267 -21.798 11.094 1 85.39 123 ILE B O 1
ATOM 3465 N N . GLN B 1 124 ? 1.698 -20.944 11.717 1 85.06 124 GLN B N 1
ATOM 3466 C CA . GLN B 1 124 ? 1.155 -20.42 12.966 1 85.06 124 GLN B CA 1
ATOM 3467 C C . GLN B 1 124 ? 0.09 -19.36 12.702 1 85.06 124 GLN B C 1
ATOM 3469 O O . GLN B 1 124 ? -0.877 -19.242 13.458 1 85.06 124 GLN B O 1
ATOM 3474 N N . GLU B 1 125 ? 0.272 -18.669 11.587 1 90.26 125 GLU B N 1
ATOM 3475 C CA . GLU B 1 125 ? -0.649 -17.566 11.327 1 90.26 125 GLU B CA 1
ATOM 3476 C C . GLU B 1 125 ? -1.769 -17.994 10.382 1 90.26 125 GLU B C 1
ATOM 3478 O O . GLU B 1 125 ? -2.646 -17.194 10.049 1 90.26 125 GLU B O 1
ATOM 3483 N N . GLY B 1 126 ? -1.745 -19.209 9.904 1 91.05 126 GLY B N 1
ATOM 3484 C CA . GLY B 1 126 ? -2.862 -19.814 9.196 1 91.05 126 GLY B CA 1
ATOM 3485 C C . GLY B 1 126 ? -2.949 -19.385 7.743 1 91.05 126 GLY B C 1
ATOM 3486 O O . GLY B 1 126 ? -4.045 -19.218 7.204 1 91.05 126 GLY B O 1
ATOM 3487 N N . PHE B 1 127 ? -1.839 -19.103 7.131 1 94.01 127 PHE B N 1
ATOM 3488 C CA . PHE B 1 127 ? -1.83 -18.775 5.71 1 94.01 127 PHE B CA 1
ATOM 3489 C C . PHE B 1 127 ? -1.638 -20.029 4.866 1 94.01 127 PHE B C 1
ATOM 3491 O O . PHE B 1 127 ? -0.874 -20.923 5.237 1 94.01 127 PHE B O 1
ATOM 3498 N N . ASP B 1 128 ? -2.326 -20.046 3.734 1 94.91 128 ASP B N 1
ATOM 3499 C CA . ASP B 1 128 ? -2.163 -21.15 2.793 1 94.91 128 ASP B CA 1
ATOM 3500 C C . ASP B 1 128 ? -0.951 -20.927 1.89 1 94.91 128 ASP B C 1
ATOM 3502 O O . ASP B 1 128 ? -0.293 -21.884 1.478 1 94.91 128 ASP B O 1
ATOM 3506 N N . VAL B 1 129 ? -0.707 -19.641 1.54 1 94.89 129 VAL B N 1
ATOM 3507 C CA . VAL B 1 129 ? 0.375 -19.293 0.625 1 94.89 129 VAL B CA 1
ATOM 3508 C C . VAL B 1 129 ? 0.925 -17.912 0.976 1 94.89 129 VAL B C 1
ATOM 3510 O O . VAL B 1 129 ? 0.169 -17.015 1.357 1 94.89 129 VAL B O 1
ATOM 3513 N N . ALA B 1 130 ? 2.204 -17.794 0.88 1 94.76 130 ALA B N 1
ATOM 3514 C CA . ALA B 1 130 ? 2.866 -16.494 0.949 1 94.76 130 ALA B CA 1
ATOM 3515 C C . ALA B 1 130 ? 3.543 -16.152 -0.375 1 94.76 130 ALA B C 1
ATOM 3517 O O . ALA B 1 130 ? 4.205 -17 -0.978 1 94.76 130 ALA B O 1
ATOM 3518 N N . LEU B 1 131 ? 3.266 -14.988 -0.878 1 94.94 131 LEU B N 1
ATOM 3519 C CA . LEU B 1 131 ? 3.956 -14.432 -2.037 1 94.94 131 LEU B CA 1
ATOM 3520 C C . LEU B 1 131 ? 4.939 -13.346 -1.614 1 94.94 131 LEU B C 1
ATOM 3522 O O . LEU B 1 131 ? 4.53 -12.253 -1.215 1 94.94 131 LEU B O 1
ATOM 3526 N N . GLN B 1 132 ? 6.221 -13.649 -1.738 1 91.42 132 GLN B N 1
ATOM 3527 C CA . GLN B 1 132 ? 7.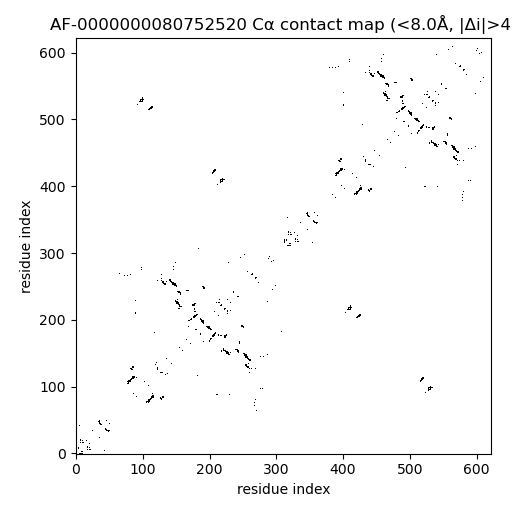173 -12.77 -1.068 1 91.42 132 GLN B CA 1
ATOM 3528 C C . GLN B 1 132 ? 8.533 -12.802 -1.761 1 91.42 132 GLN B C 1
ATOM 3530 O O . GLN B 1 132 ? 8.776 -13.647 -2.624 1 91.42 132 GLN B O 1
ATOM 3535 N N . PHE B 1 133 ? 9.374 -11.82 -1.348 1 86.28 133 PHE B N 1
ATOM 3536 C CA . PHE B 1 133 ? 10.732 -11.715 -1.87 1 86.28 133 PHE B CA 1
ATOM 3537 C C . PHE B 1 133 ? 11.728 -12.377 -0.925 1 86.28 133 PHE B C 1
ATOM 3539 O O . PHE B 1 133 ? 12.831 -12.744 -1.335 1 86.28 133 PHE B O 1
ATOM 3546 N N . PHE B 1 134 ? 11.389 -12.444 0.381 1 74.3 134 PHE B N 1
ATOM 3547 C CA . PHE B 1 134 ? 12.375 -12.897 1.356 1 74.3 134 PHE B CA 1
ATOM 3548 C C . PHE B 1 134 ? 12.305 -14.409 1.534 1 74.3 134 PHE B C 1
ATOM 3550 O O . PHE B 1 134 ? 11.236 -15.007 1.398 1 74.3 134 PHE B O 1
ATOM 3557 N N . PRO B 1 135 ? 13.461 -14.977 1.665 1 66.51 135 PRO B N 1
ATOM 3558 C CA . PRO B 1 135 ? 13.474 -16.435 1.799 1 66.51 135 PRO B CA 1
ATOM 3559 C C . PRO B 1 135 ? 12.698 -16.922 3.021 1 66.51 135 PRO B C 1
ATOM 3561 O O . PRO B 1 135 ? 12.529 -16.175 3.988 1 66.51 135 PRO B O 1
ATOM 3564 N N . ALA B 1 136 ? 12.238 -18.12 2.848 1 64.36 136 ALA B N 1
ATOM 3565 C CA . ALA B 1 136 ? 11.481 -18.742 3.931 1 64.36 136 ALA B CA 1
ATOM 3566 C C . ALA B 1 136 ? 12.382 -19.047 5.125 1 64.36 136 ALA B C 1
ATOM 3568 O O . ALA B 1 136 ? 13.576 -19.305 4.959 1 64.36 136 ALA B O 1
ATOM 3569 N N . LEU B 1 137 ? 11.721 -18.946 6.3 1 62.22 137 LEU B N 1
ATOM 3570 C CA . LEU B 1 137 ? 12.46 -19.094 7.55 1 62.22 137 LEU B CA 1
ATOM 3571 C C . LEU B 1 137 ? 12.646 -20.566 7.901 1 62.22 137 LEU B C 1
ATOM 3573 O O . LEU B 1 137 ? 13.561 -20.919 8.648 1 62.22 137 LEU B O 1
ATOM 3577 N N . VAL B 1 138 ? 11.633 -21.319 7.392 1 63.53 138 VAL B N 1
ATOM 3578 C CA . VAL B 1 138 ? 11.646 -22.666 7.952 1 63.53 138 VAL B CA 1
ATOM 3579 C C . VAL B 1 138 ? 11.674 -23.695 6.824 1 63.53 138 VAL B C 1
ATOM 3581 O O . VAL B 1 138 ? 11.17 -23.438 5.728 1 63.53 138 VAL B O 1
ATOM 3584 N N . ASP B 1 139 ? 12.21 -24.841 7.109 1 65.16 139 ASP B N 1
ATOM 3585 C CA . ASP B 1 139 ? 12.441 -25.934 6.17 1 65.16 139 ASP B CA 1
ATOM 3586 C C . ASP B 1 139 ? 11.13 -26.617 5.788 1 65.16 139 ASP B C 1
ATOM 3588 O O . ASP B 1 139 ? 11.084 -27.395 4.833 1 65.16 139 ASP B O 1
ATOM 3592 N N . THR B 1 140 ? 10.141 -26.349 6.431 1 72.95 140 THR B N 1
ATOM 3593 C CA . THR B 1 140 ? 8.891 -27.065 6.202 1 72.95 140 THR B CA 1
ATOM 3594 C C . THR B 1 140 ? 8.033 -26.337 5.171 1 72.95 140 THR B C 1
ATOM 3596 O O . THR B 1 140 ? 6.845 -26.634 5.023 1 72.95 140 THR B O 1
ATOM 3599 N N . LEU B 1 141 ? 8.732 -25.522 4.474 1 79.33 141 LEU B N 1
ATOM 3600 C CA . LEU B 1 141 ? 7.996 -24.753 3.476 1 79.33 141 LEU B CA 1
ATOM 3601 C C . LEU B 1 141 ? 8.461 -25.105 2.067 1 79.33 141 LEU B C 1
ATOM 3603 O O . LEU B 1 141 ? 9.635 -25.416 1.856 1 79.33 141 LEU B O 1
ATOM 3607 N N . VAL B 1 142 ? 7.536 -25.262 1.148 1 85.69 142 VAL B N 1
ATOM 3608 C CA . VAL B 1 142 ? 7.801 -25.401 -0.281 1 85.69 142 VAL B CA 1
ATOM 3609 C C . VAL B 1 142 ? 7.896 -24.02 -0.925 1 85.69 142 VAL B C 1
ATOM 3611 O O . VAL B 1 142 ? 7.084 -23.137 -0.638 1 85.69 142 VAL B O 1
ATOM 3614 N N . GLU B 1 143 ? 8.924 -23.889 -1.75 1 88.05 143 GLU B N 1
ATOM 3615 C CA . GLU B 1 143 ? 9.125 -22.612 -2.428 1 88.05 143 GLU B CA 1
ATOM 3616 C C . GLU B 1 143 ? 9.097 -22.781 -3.944 1 88.05 143 GLU B C 1
ATOM 3618 O O . GLU B 1 143 ? 9.642 -23.751 -4.475 1 88.05 143 GLU B O 1
ATOM 3623 N N . ARG B 1 144 ? 8.395 -21.888 -4.608 1 87.6 144 ARG B N 1
ATOM 3624 C CA . ARG B 1 144 ? 8.413 -21.8 -6.065 1 87.6 144 ARG B CA 1
ATOM 3625 C C . ARG B 1 144 ? 8.742 -20.383 -6.524 1 87.6 144 ARG B C 1
ATOM 3627 O O . ARG B 1 144 ? 8.01 -19.44 -6.216 1 87.6 144 ARG B O 1
ATOM 3634 N N . GLN B 1 145 ? 9.825 -20.293 -7.235 1 86.88 145 GLN B N 1
ATOM 3635 C CA . GLN B 1 145 ? 10.185 -18.989 -7.781 1 86.88 145 GLN B CA 1
ATOM 3636 C C . GLN B 1 145 ? 9.259 -18.598 -8.929 1 86.88 145 GLN B C 1
ATOM 3638 O O . GLN B 1 145 ? 9.004 -19.401 -9.829 1 86.88 145 GLN B O 1
ATOM 3643 N N . LEU B 1 146 ? 8.762 -17.398 -8.862 1 89.13 146 LEU B N 1
ATOM 3644 C CA . LEU B 1 146 ? 7.838 -16.928 -9.889 1 89.13 146 LEU B CA 1
ATOM 3645 C C . LEU B 1 146 ? 8.543 -15.993 -10.866 1 89.13 146 LEU B C 1
ATOM 3647 O O . LEU B 1 146 ? 8.385 -16.126 -12.082 1 89.13 146 LEU B O 1
ATOM 3651 N N . PHE B 1 147 ? 9.32 -15.035 -10.384 1 84.97 147 PHE B N 1
ATOM 3652 C CA . PHE B 1 147 ? 10.132 -14.158 -11.219 1 84.97 147 PHE B CA 1
ATOM 3653 C C . PHE B 1 147 ? 11.205 -13.462 -10.39 1 84.97 147 PHE B C 1
ATOM 3655 O O . PHE B 1 147 ? 11.232 -13.592 -9.165 1 84.97 147 PHE B O 1
ATOM 3662 N N . ARG B 1 148 ? 12.113 -12.841 -11.07 1 84.09 148 ARG B N 1
ATOM 3663 C CA . ARG B 1 148 ? 13.171 -12.066 -10.43 1 84.09 148 ARG B CA 1
ATOM 3664 C C . ARG B 1 148 ? 12.883 -10.571 -10.516 1 84.09 148 ARG B C 1
ATOM 3666 O O . ARG B 1 148 ? 12.251 -10.109 -11.468 1 84.09 148 ARG B O 1
ATOM 3673 N N . VAL B 1 149 ? 13.318 -9.894 -9.543 1 85.17 149 VAL B N 1
ATOM 3674 C CA . VAL B 1 149 ? 13.106 -8.452 -9.484 1 85.17 149 VAL B CA 1
ATOM 3675 C C . VAL B 1 149 ? 14.429 -7.746 -9.194 1 85.17 149 VAL B C 1
ATOM 3677 O O . VAL B 1 149 ? 15.193 -8.177 -8.327 1 85.17 149 VAL B O 1
ATOM 3680 N N . ARG B 1 150 ? 14.686 -6.719 -9.989 1 86.63 150 ARG B N 1
ATOM 3681 C CA . ARG B 1 150 ? 15.884 -5.914 -9.777 1 86.63 150 ARG B CA 1
ATOM 3682 C C . ARG B 1 150 ? 15.587 -4.716 -8.881 1 86.63 150 ARG B C 1
ATOM 3684 O O . ARG B 1 150 ? 14.432 -4.308 -8.743 1 86.63 150 ARG B O 1
ATOM 3691 N N . ARG B 1 151 ? 16.642 -4.29 -8.282 1 91.19 151 ARG B N 1
ATOM 3692 C CA . ARG B 1 151 ? 16.578 -3.013 -7.579 1 91.19 151 ARG B CA 1
ATOM 3693 C C . ARG B 1 151 ? 17.23 -1.903 -8.397 1 91.19 151 ARG B C 1
ATOM 3695 O O . ARG B 1 151 ? 18.306 -2.097 -8.967 1 91.19 151 ARG B O 1
ATOM 3702 N N . ILE B 1 152 ? 16.566 -0.799 -8.445 1 92.89 152 ILE B N 1
ATOM 3703 C CA . ILE B 1 152 ? 17.014 0.285 -9.313 1 92.89 152 ILE B CA 1
ATOM 3704 C C . ILE B 1 152 ? 17.047 1.594 -8.529 1 92.89 152 ILE B C 1
ATOM 3706 O O . ILE B 1 152 ? 16.072 1.952 -7.863 1 92.89 152 ILE B O 1
ATOM 3710 N N . PHE B 1 153 ? 18.196 2.203 -8.626 1 96.39 153 PHE B N 1
ATOM 3711 C CA . PHE B 1 153 ? 18.226 3.591 -8.181 1 96.39 153 PHE B CA 1
ATOM 3712 C C . PHE B 1 153 ? 17.678 4.518 -9.26 1 96.39 153 PHE B C 1
ATOM 3714 O O . PHE B 1 153 ? 18.078 4.43 -10.423 1 96.39 153 PHE B O 1
ATOM 3721 N N . CYS B 1 154 ? 16.762 5.379 -8.865 1 97.36 154 CYS B N 1
ATOM 3722 C CA . CYS B 1 154 ? 16.152 6.243 -9.868 1 97.36 154 CYS B CA 1
ATOM 3723 C C . CYS B 1 154 ? 15.696 7.559 -9.25 1 97.36 154 CYS B C 1
ATOM 3725 O O . CYS B 1 154 ? 15.61 7.678 -8.026 1 97.36 154 CYS B O 1
ATOM 3727 N N . ALA B 1 155 ? 15.498 8.53 -10.047 1 98.09 155 ALA B N 1
ATOM 3728 C CA . ALA B 1 155 ? 15.036 9.867 -9.685 1 98.09 155 ALA B CA 1
ATOM 3729 C C . ALA B 1 155 ? 14.242 10.5 -10.825 1 98.09 155 ALA B C 1
ATOM 3731 O O . ALA B 1 155 ? 14.255 9.999 -11.951 1 98.09 155 ALA B O 1
ATOM 3732 N N . SER B 1 156 ? 13.524 11.556 -10.499 1 97.46 156 SER B N 1
ATOM 3733 C CA . SER B 1 156 ? 12.834 12.298 -11.549 1 97.46 156 SER B CA 1
ATOM 3734 C C . SER B 1 156 ? 13.819 13.075 -12.416 1 97.46 156 SER B C 1
ATOM 3736 O O . SER B 1 156 ? 14.887 13.472 -11.947 1 97.46 156 SER B O 1
ATOM 3738 N N . PRO B 1 157 ? 13.49 13.293 -13.667 1 96.22 157 PRO B N 1
ATOM 3739 C CA . PRO B 1 157 ? 14.328 14.16 -14.499 1 96.22 157 PRO B CA 1
ATOM 3740 C C . PRO B 1 157 ? 14.524 15.548 -13.894 1 96.22 157 PRO B C 1
ATOM 3742 O O . PRO B 1 157 ? 15.612 16.121 -13.994 1 96.22 157 PRO B O 1
ATOM 3745 N N . GLY B 1 158 ? 13.491 16.023 -13.291 1 93.79 158 GLY B N 1
ATOM 3746 C CA . GLY B 1 158 ? 13.582 17.327 -12.654 1 93.79 158 GLY B CA 1
ATOM 3747 C C . GLY B 1 158 ? 14.642 17.39 -11.571 1 93.79 158 GLY B C 1
ATOM 3748 O O . GLY B 1 158 ? 15.369 18.38 -11.463 1 93.79 158 GLY B O 1
ATOM 3749 N N . TYR B 1 159 ? 14.718 16.4 -10.816 1 95.04 159 TYR B N 1
ATOM 3750 C CA . TYR B 1 159 ? 15.738 16.351 -9.775 1 95.04 159 TYR B CA 1
ATOM 3751 C C . TYR B 1 159 ? 17.137 16.365 -10.381 1 95.04 159 TYR B C 1
ATOM 3753 O O . TYR B 1 159 ? 18.021 17.079 -9.902 1 95.04 159 TYR B O 1
ATOM 3761 N N . LEU B 1 160 ? 17.33 15.61 -11.384 1 95.24 160 LEU B N 1
ATOM 3762 C CA . LEU B 1 160 ? 18.65 15.427 -11.977 1 95.24 160 LEU B CA 1
ATOM 3763 C C . LEU B 1 160 ? 19.059 16.654 -12.784 1 95.24 160 LEU B C 1
ATOM 3765 O O . LEU B 1 160 ? 20.238 16.832 -13.099 1 95.24 160 LEU B O 1
ATOM 3769 N N . ARG B 1 161 ? 18.096 17.439 -13.151 1 92.27 161 ARG B N 1
ATOM 3770 C CA . ARG B 1 161 ? 18.412 18.708 -13.797 1 92.27 161 ARG B CA 1
ATOM 3771 C C . ARG B 1 161 ? 19.035 19.686 -12.806 1 92.27 161 ARG B C 1
ATOM 3773 O O . ARG B 1 161 ? 19.873 20.509 -13.181 1 92.27 161 ARG B O 1
ATOM 3780 N N . ASN B 1 162 ? 18.652 19.549 -11.598 1 90.75 162 ASN B N 1
ATOM 3781 C CA . ASN B 1 162 ? 19.089 20.501 -10.583 1 90.75 162 ASN B CA 1
ATOM 3782 C C . ASN B 1 162 ? 20.249 19.948 -9.758 1 90.75 162 ASN B C 1
ATOM 3784 O O . ASN B 1 162 ? 20.919 20.695 -9.043 1 90.75 162 ASN B O 1
ATOM 3788 N N . HIS B 1 163 ? 20.418 18.641 -9.865 1 91.98 163 HIS B N 1
ATOM 3789 C CA . HIS B 1 163 ? 21.49 17.953 -9.154 1 91.98 163 HIS B CA 1
ATOM 3790 C C . HIS B 1 163 ? 22.282 17.049 -10.093 1 91.98 163 HIS B C 1
ATOM 3792 O O . HIS B 1 163 ? 21.698 16.288 -10.868 1 91.98 163 HIS B O 1
ATOM 3798 N N . ALA B 1 164 ? 23.568 17.194 -10.119 1 90.93 164 ALA B N 1
ATOM 3799 C CA . ALA B 1 164 ? 24.391 16.363 -10.993 1 90.93 164 ALA B CA 1
ATOM 3800 C C . ALA B 1 164 ? 24.118 14.88 -10.757 1 90.93 164 ALA B C 1
ATOM 3802 O O . ALA B 1 164 ? 24.1 14.421 -9.612 1 90.93 164 ALA B O 1
ATOM 3803 N N . ALA B 1 165 ? 23.899 14.115 -11.792 1 94.07 165 ALA B N 1
ATOM 3804 C CA . ALA B 1 165 ? 23.646 12.681 -11.685 1 94.07 165 ALA B CA 1
ATOM 3805 C C . ALA B 1 165 ? 24.846 11.956 -11.083 1 94.07 165 ALA B C 1
ATOM 3807 O O . ALA B 1 165 ? 25.995 12.265 -11.41 1 94.07 165 ALA B O 1
ATOM 3808 N N . PRO B 1 166 ? 24.561 11.046 -10.241 1 96.05 166 PRO B N 1
ATOM 3809 C CA . PRO B 1 166 ? 25.682 10.263 -9.716 1 96.05 166 PRO B CA 1
ATOM 3810 C C . PRO B 1 166 ? 26.333 9.379 -10.778 1 96.05 166 PRO B C 1
ATOM 3812 O O . PRO B 1 166 ? 25.633 8.719 -11.55 1 96.05 166 PRO B O 1
ATOM 3815 N N . CYS B 1 167 ? 27.65 9.357 -10.822 1 92.98 167 CYS B N 1
ATOM 3816 C CA . CYS B 1 167 ? 28.397 8.526 -11.76 1 92.98 167 CYS B CA 1
ATOM 3817 C C . CYS B 1 167 ? 29.108 7.389 -11.035 1 92.98 167 CYS B C 1
ATOM 3819 O O . CYS B 1 167 ? 29.563 6.434 -11.666 1 92.98 167 CYS B O 1
ATOM 3821 N N . HIS B 1 168 ? 29.232 7.618 -9.794 1 95.04 168 HIS B N 1
ATOM 3822 C CA . HIS B 1 168 ? 29.815 6.641 -8.881 1 95.04 168 HIS B CA 1
ATOM 3823 C C . HIS B 1 168 ? 28.934 6.44 -7.653 1 95.04 168 HIS B C 1
ATOM 3825 O O . HIS B 1 168 ? 28.308 7.388 -7.171 1 95.04 168 HIS B O 1
ATOM 3831 N N . PRO B 1 169 ? 28.884 5.177 -7.121 1 95.79 169 PRO B N 1
ATOM 3832 C CA . PRO B 1 169 ? 28.037 4.939 -5.95 1 95.79 169 PRO B CA 1
ATOM 3833 C C . PRO B 1 169 ? 28.334 5.9 -4.801 1 95.79 169 PRO B C 1
ATOM 3835 O O . PRO B 1 169 ? 27.421 6.298 -4.073 1 95.79 169 PRO B O 1
ATOM 3838 N N . GLY B 1 170 ? 29.502 6.303 -4.671 1 94.96 170 GLY B N 1
ATOM 3839 C CA . GLY B 1 170 ? 29.881 7.251 -3.636 1 94.96 170 GLY B CA 1
ATOM 3840 C C . GLY B 1 170 ? 29.2 8.599 -3.784 1 94.96 170 GLY B C 1
ATOM 3841 O O . GLY B 1 170 ? 29.078 9.348 -2.813 1 94.96 170 GLY B O 1
ATOM 3842 N N . ASP B 1 171 ? 28.84 8.979 -5.042 1 95.95 171 ASP B N 1
ATOM 3843 C CA . ASP B 1 171 ? 28.174 10.249 -5.311 1 95.95 171 ASP B CA 1
ATOM 3844 C C . ASP B 1 171 ? 26.8 10.301 -4.646 1 95.95 171 ASP B C 1
ATOM 3846 O O . ASP B 1 171 ? 26.241 11.381 -4.449 1 95.95 171 ASP B O 1
ATOM 3850 N N . LEU B 1 172 ? 26.229 9.117 -4.274 1 96.41 172 LEU B N 1
ATOM 3851 C CA . LEU B 1 172 ? 24.91 9.052 -3.654 1 96.41 172 LEU B CA 1
ATOM 3852 C C . LEU B 1 172 ? 24.903 9.778 -2.313 1 96.41 172 LEU B C 1
ATOM 3854 O O . LEU B 1 172 ? 23.863 10.276 -1.877 1 96.41 172 LEU B O 1
ATOM 3858 N N . LEU B 1 173 ? 26.034 9.896 -1.687 1 93.84 173 LEU B N 1
ATOM 3859 C CA . LEU B 1 173 ? 26.148 10.49 -0.359 1 93.84 173 LEU B CA 1
ATOM 3860 C C . LEU B 1 173 ? 25.875 11.989 -0.409 1 93.84 173 LEU B C 1
ATOM 3862 O O . LEU B 1 173 ? 25.628 12.614 0.625 1 93.84 173 LEU B O 1
ATOM 3866 N N . ARG B 1 174 ? 25.889 12.554 -1.62 1 92.5 174 ARG B N 1
ATOM 3867 C CA . ARG B 1 174 ? 25.665 13.986 -1.789 1 92.5 174 ARG B CA 1
ATOM 3868 C C . ARG B 1 174 ? 24.216 14.273 -2.166 1 92.5 174 ARG B C 1
ATOM 3870 O O . ARG B 1 174 ? 23.855 15.419 -2.441 1 92.5 174 ARG B O 1
ATOM 3877 N N . HIS B 1 175 ? 23.421 13.234 -2.186 1 95.3 175 HIS B N 1
ATOM 3878 C CA . HIS B 1 175 ? 22.031 13.37 -2.607 1 95.3 175 HIS B CA 1
ATOM 3879 C C . HIS B 1 175 ? 21.075 13.041 -1.466 1 95.3 175 HIS B C 1
ATOM 3881 O O . HIS B 1 175 ? 21.456 12.368 -0.505 1 95.3 175 HIS B O 1
ATOM 3887 N N . THR B 1 176 ? 19.875 13.603 -1.555 1 95.39 176 THR B N 1
ATOM 3888 C CA . THR B 1 176 ? 18.784 13.104 -0.725 1 95.39 176 THR B CA 1
ATOM 3889 C C . THR B 1 176 ? 18.351 11.713 -1.18 1 95.39 176 THR B C 1
ATOM 3891 O O . THR B 1 176 ? 18.008 11.516 -2.348 1 95.39 176 THR B O 1
ATOM 3894 N N . ILE B 1 177 ? 18.407 10.752 -0.224 1 96.35 177 ILE B N 1
ATOM 3895 C CA . ILE B 1 177 ? 18.134 9.367 -0.59 1 96.35 177 ILE B CA 1
ATOM 3896 C C . ILE B 1 177 ? 16.937 8.849 0.203 1 96.35 177 ILE B C 1
ATOM 3898 O O . ILE B 1 177 ? 16.852 9.055 1.416 1 96.35 177 ILE B O 1
ATOM 3902 N N . GLY B 1 178 ? 15.986 8.324 -0.535 1 96.67 178 GLY B N 1
ATOM 3903 C CA . GLY B 1 178 ? 14.896 7.582 0.078 1 96.67 178 GLY B CA 1
ATOM 3904 C C . GLY B 1 178 ? 15.081 6.078 0.002 1 96.67 178 GLY B C 1
ATOM 3905 O O . GLY B 1 178 ? 15.33 5.532 -1.074 1 96.67 178 GLY B O 1
ATOM 3906 N N . LEU B 1 179 ? 14.954 5.439 1.176 1 96.45 179 LEU B N 1
ATOM 3907 C CA . LEU B 1 179 ? 15.235 4.008 1.218 1 96.45 179 LEU B CA 1
ATOM 3908 C C . LEU B 1 179 ? 14.093 3.249 1.885 1 96.45 179 LEU B C 1
ATOM 3910 O O . LEU B 1 179 ? 13.472 3.752 2.824 1 96.45 179 LEU B O 1
ATOM 3914 N N . TYR B 1 180 ? 13.881 2.085 1.376 1 94.76 180 TYR B N 1
ATOM 3915 C CA . TYR B 1 180 ? 12.924 1.157 1.969 1 94.76 180 TYR B CA 1
ATOM 3916 C C . TYR B 1 180 ? 13.494 0.516 3.228 1 94.76 180 TYR B C 1
ATOM 3918 O O . TYR B 1 180 ? 14.62 0.012 3.221 1 94.76 180 TYR B O 1
ATOM 3926 N N . ASP B 1 181 ? 12.733 0.481 4.29 1 90.83 181 ASP B N 1
ATOM 3927 C CA . ASP B 1 181 ? 13.23 0.053 5.594 1 90.83 181 ASP B CA 1
ATOM 3928 C C . ASP B 1 181 ? 13.103 -1.46 5.76 1 90.83 181 ASP B C 1
ATOM 3930 O O . ASP B 1 181 ? 13.641 -2.033 6.71 1 90.83 181 ASP B O 1
ATOM 3934 N N . GLY B 1 182 ? 12.465 -2.103 4.888 1 84.35 182 GLY B N 1
ATOM 3935 C CA . GLY B 1 182 ? 12.193 -3.516 5.102 1 84.35 182 GLY B CA 1
ATOM 3936 C C . GLY B 1 182 ? 13.219 -4.426 4.455 1 84.35 182 GLY B C 1
ATOM 3937 O O . GLY B 1 182 ? 13.107 -5.651 4.534 1 84.35 182 GLY B O 1
ATOM 3938 N N . TYR B 1 183 ? 14.227 -3.823 3.859 1 80.25 183 TYR B N 1
ATOM 3939 C CA . TYR B 1 183 ? 15.252 -4.685 3.282 1 80.25 183 TYR B CA 1
ATOM 3940 C C . TYR B 1 183 ? 16.069 -5.367 4.373 1 80.25 183 TYR B C 1
ATOM 3942 O O . TYR B 1 183 ? 16.433 -4.737 5.369 1 80.25 183 TYR B O 1
ATOM 3950 N N . PRO B 1 184 ? 16.354 -6.609 4.139 1 73.97 184 PRO B N 1
ATOM 3951 C CA . PRO B 1 184 ? 17.18 -7.303 5.13 1 73.97 184 PRO B CA 1
ATOM 3952 C C . PRO B 1 184 ? 18.531 -6.625 5.349 1 73.97 184 PRO B C 1
ATOM 3954 O O . PRO B 1 184 ? 19.055 -6.631 6.466 1 73.97 184 PRO B O 1
ATOM 3957 N N . SER B 1 185 ? 19.041 -6.026 4.285 1 73.71 185 SER B N 1
ATOM 3958 C CA . SER B 1 185 ? 20.341 -5.367 4.361 1 73.71 185 SER B CA 1
ATOM 3959 C C . SER B 1 185 ? 20.208 -3.941 4.884 1 73.71 185 SER B C 1
ATOM 3961 O O . SER B 1 185 ? 21.208 -3.238 5.046 1 73.71 185 SER B O 1
ATOM 3963 N N . ARG B 1 186 ? 18.993 -3.598 5.102 1 78.87 186 ARG B N 1
ATOM 3964 C CA . ARG B 1 186 ? 18.698 -2.253 5.588 1 78.87 186 ARG B CA 1
ATOM 3965 C C . ARG B 1 186 ? 19.24 -1.195 4.633 1 78.87 186 ARG B C 1
ATOM 3967 O O . ARG B 1 186 ? 18.871 -1.165 3.457 1 78.87 186 ARG B O 1
ATOM 3974 N N . TYR B 1 187 ? 20.369 -0.561 5.066 1 85.46 187 TYR B N 1
ATOM 3975 C CA . TYR B 1 187 ? 20.82 0.583 4.282 1 85.46 187 TYR B CA 1
ATOM 3976 C C . TYR B 1 187 ? 22.195 0.321 3.678 1 85.46 187 TYR B C 1
ATOM 3978 O O . TYR B 1 187 ? 22.84 1.24 3.166 1 85.46 187 TYR B O 1
ATOM 3986 N N . GLN B 1 188 ? 22.555 -1.039 3.711 1 89.53 188 GLN B N 1
ATOM 3987 C CA . GLN B 1 188 ? 23.817 -1.457 3.11 1 89.53 188 GLN B CA 1
ATOM 3988 C C . GLN B 1 188 ? 23.604 -1.985 1.694 1 89.53 188 GLN B C 1
ATOM 3990 O O . GLN B 1 188 ? 22.797 -2.891 1.479 1 89.53 188 GLN B O 1
ATOM 3995 N N . PHE B 1 189 ? 24.354 -1.41 0.794 1 92.55 189 PHE B N 1
ATOM 3996 C CA . PHE B 1 189 ? 24.22 -1.794 -0.606 1 92.55 189 PHE B CA 1
ATOM 3997 C C . PHE B 1 189 ? 25.551 -2.286 -1.162 1 92.55 189 PHE B C 1
ATOM 3999 O O . PHE B 1 189 ? 26.604 -1.727 -0.849 1 92.55 189 PHE B O 1
ATOM 4006 N N . VAL B 1 190 ? 25.492 -3.307 -1.903 1 92.84 190 VAL B N 1
ATOM 4007 C CA . VAL B 1 190 ? 26.643 -3.813 -2.643 1 92.84 190 VAL B CA 1
ATOM 4008 C C . VAL B 1 190 ? 26.467 -3.527 -4.132 1 92.84 190 VAL B C 1
ATOM 4010 O O . VAL B 1 190 ? 25.542 -4.041 -4.765 1 92.84 190 VAL B O 1
ATOM 4013 N N . PHE B 1 191 ? 27.368 -2.676 -4.641 1 94.11 191 PHE B N 1
ATOM 4014 C CA . PHE B 1 191 ? 27.394 -2.333 -6.058 1 94.11 191 PHE B CA 1
ATOM 4015 C C . PHE B 1 191 ? 28.437 -3.163 -6.796 1 94.11 191 PHE B C 1
ATOM 4017 O O . PHE B 1 191 ? 29.559 -3.333 -6.313 1 94.11 191 PHE B O 1
ATOM 4024 N N . ARG B 1 192 ? 27.99 -3.65 -7.92 1 93.02 192 ARG B N 1
ATOM 4025 C CA . ARG B 1 192 ? 28.913 -4.435 -8.734 1 93.02 192 ARG B CA 1
ATOM 4026 C C . ARG B 1 192 ? 28.979 -3.896 -10.159 1 93.02 192 ARG B C 1
ATOM 4028 O O . ARG B 1 192 ? 27.957 -3.507 -10.73 1 93.02 192 ARG B O 1
ATOM 4035 N N . ARG B 1 193 ? 30.143 -3.739 -10.682 1 92.12 193 ARG B N 1
ATOM 4036 C CA . ARG B 1 193 ? 30.445 -3.381 -12.064 1 92.12 193 ARG B CA 1
ATOM 4037 C C . ARG B 1 193 ? 31.671 -4.132 -12.57 1 92.12 193 ARG B C 1
ATOM 4039 O O . ARG B 1 193 ? 32.799 -3.827 -12.176 1 92.12 193 ARG B O 1
ATOM 4046 N N . GLY B 1 194 ? 31.415 -5.029 -13.504 1 88.73 194 GLY B N 1
ATOM 4047 C CA . GLY B 1 194 ? 32.528 -5.89 -13.872 1 88.73 194 GLY B CA 1
ATOM 4048 C C . GLY B 1 194 ? 33.17 -6.576 -12.682 1 88.73 194 GLY B C 1
ATOM 4049 O O . GLY B 1 194 ? 32.491 -7.255 -11.909 1 88.73 194 GLY B O 1
ATOM 4050 N N . ASP B 1 195 ? 34.405 -6.342 -12.486 1 88.71 195 ASP B N 1
ATOM 4051 C CA . ASP B 1 195 ? 35.136 -6.969 -11.388 1 88.71 195 ASP B CA 1
ATOM 4052 C C . ASP B 1 195 ? 35.121 -6.085 -10.143 1 88.71 195 ASP B C 1
ATOM 4054 O O . ASP B 1 195 ? 35.602 -6.49 -9.082 1 88.71 195 ASP B O 1
ATOM 4058 N N . GLU B 1 196 ? 34.498 -4.981 -10.29 1 90.54 196 GLU B N 1
ATOM 4059 C CA . GLU B 1 196 ? 34.459 -4.034 -9.18 1 90.54 196 GLU B CA 1
ATOM 4060 C C . GLU B 1 196 ? 33.288 -4.326 -8.246 1 90.54 196 GLU B C 1
ATOM 4062 O O . GLU B 1 196 ? 32.173 -4.587 -8.702 1 90.54 196 GLU B O 1
ATOM 4067 N N . ARG B 1 197 ? 33.609 -4.425 -6.942 1 92.82 197 ARG B N 1
ATOM 4068 C CA . ARG B 1 197 ? 32.619 -4.575 -5.88 1 92.82 197 ARG B CA 1
ATOM 4069 C C . ARG B 1 197 ? 32.77 -3.479 -4.831 1 92.82 197 ARG B C 1
ATOM 4071 O O . ARG B 1 197 ? 33.848 -3.306 -4.257 1 92.82 197 ARG B O 1
ATOM 4078 N N . LEU B 1 198 ? 31.713 -2.742 -4.632 1 93.8 198 LEU B N 1
ATOM 4079 C CA . LEU B 1 198 ? 31.732 -1.642 -3.675 1 93.8 198 LEU B CA 1
ATOM 4080 C C . LEU B 1 198 ? 30.571 -1.756 -2.692 1 93.8 198 LEU B C 1
ATOM 4082 O O . LEU B 1 198 ? 29.424 -1.951 -3.1 1 93.8 198 LEU B O 1
ATOM 4086 N N . GLU B 1 199 ? 30.905 -1.7 -1.459 1 93.65 199 GLU B N 1
ATOM 4087 C CA . GLU B 1 199 ? 29.894 -1.687 -0.406 1 93.65 199 GLU B CA 1
ATOM 4088 C C . GLU B 1 199 ? 29.739 -0.292 0.193 1 93.65 199 GLU B C 1
ATOM 4090 O O . GLU B 1 199 ? 30.729 0.351 0.546 1 93.65 199 GLU B O 1
ATOM 4095 N N . ILE B 1 200 ? 28.518 0.155 0.226 1 93.79 200 ILE B N 1
ATOM 4096 C CA . ILE B 1 200 ? 28.281 1.495 0.75 1 93.79 200 ILE B CA 1
ATOM 4097 C C . ILE B 1 200 ? 27.083 1.474 1.697 1 93.79 200 ILE B C 1
ATOM 4099 O O . ILE B 1 200 ? 26.102 0.767 1.452 1 93.79 200 ILE B O 1
ATOM 4103 N N . ASN B 1 201 ? 27.219 2.163 2.776 1 92.9 201 ASN B N 1
ATOM 4104 C CA . ASN B 1 201 ? 26.097 2.461 3.661 1 92.9 201 ASN B CA 1
ATOM 4105 C C . ASN B 1 201 ? 25.487 3.825 3.354 1 92.9 201 ASN B C 1
ATOM 4107 O O . ASN B 1 201 ? 26.176 4.845 3.412 1 92.9 201 ASN B O 1
ATOM 4111 N N . LEU B 1 202 ? 24.267 3.802 3.044 1 92.78 202 LEU B N 1
ATOM 4112 C CA . LEU B 1 202 ? 23.582 5.047 2.715 1 92.78 202 LEU B CA 1
ATOM 4113 C C . LEU B 1 202 ? 22.739 5.531 3.89 1 92.78 202 LEU B C 1
ATOM 4115 O O . LEU B 1 202 ? 22.076 4.732 4.555 1 92.78 202 LEU B O 1
ATOM 4119 N N . PRO B 1 203 ? 22.852 6.802 4.307 1 83.04 203 PRO B N 1
ATOM 4120 C CA . PRO B 1 203 ? 22.132 7.323 5.471 1 83.04 203 PRO B CA 1
ATOM 4121 C C . PRO B 1 203 ? 20.617 7.315 5.28 1 83.04 203 PRO B C 1
ATOM 4123 O O . PRO B 1 203 ? 19.871 7.076 6.233 1 83.04 203 PRO B O 1
ATOM 4126 N N . GLY B 1 204 ? 20.06 7.488 4.153 1 88.1 204 GLY B N 1
ATOM 4127 C CA . GLY B 1 204 ? 18.64 7.595 3.858 1 88.1 204 GLY B CA 1
ATOM 4128 C C . GLY B 1 204 ? 17.965 8.744 4.583 1 88.1 204 GLY B C 1
ATOM 4129 O O . GLY B 1 204 ? 17.494 8.582 5.711 1 88.1 204 GLY B O 1
ATOM 4130 N N . GLN B 1 205 ? 17.841 9.863 4.104 1 93.43 205 GLN B N 1
ATOM 4131 C CA . GLN B 1 205 ? 17.142 11.007 4.681 1 93.43 205 GLN B CA 1
ATOM 4132 C C . GLN B 1 205 ? 15.644 10.739 4.791 1 93.43 205 GLN B C 1
ATOM 4134 O O . GLN B 1 205 ? 14.964 11.324 5.636 1 93.43 205 GLN B O 1
ATOM 4139 N N . VAL B 1 206 ? 15.192 9.801 3.923 1 96.38 206 VAL B N 1
ATOM 4140 C CA . VAL B 1 206 ? 13.814 9.325 3.962 1 96.38 206 VAL B CA 1
ATOM 4141 C C . VAL B 1 206 ? 13.795 7.799 4.031 1 96.38 206 VAL B C 1
ATOM 4143 O O . VAL B 1 206 ? 14.408 7.127 3.198 1 96.38 206 VAL B O 1
ATOM 4146 N N . ARG B 1 207 ? 13.152 7.343 5.04 1 96.53 207 ARG B N 1
ATOM 4147 C CA . ARG B 1 207 ? 12.962 5.904 5.197 1 96.53 207 ARG B CA 1
ATOM 4148 C C . ARG B 1 207 ? 11.48 5.556 5.294 1 96.53 207 ARG B C 1
ATOM 4150 O O . ARG B 1 207 ? 10.713 6.26 5.953 1 96.53 207 ARG B O 1
ATOM 4157 N N . SER B 1 208 ? 11.128 4.532 4.592 1 96.88 208 SER B N 1
ATOM 4158 C CA . SER B 1 208 ? 9.714 4.17 4.613 1 96.88 208 SER B CA 1
ATOM 4159 C C . SER B 1 208 ? 9.529 2.659 4.517 1 96.88 208 SER B C 1
ATOM 4161 O O . SER B 1 208 ? 10.342 1.967 3.9 1 96.88 208 SER B O 1
ATOM 4163 N N . SER B 1 209 ? 8.45 2.259 5.052 1 95.58 209 SER B N 1
ATOM 4164 C CA . SER B 1 209 ? 8.042 0.865 4.919 1 95.58 209 SER B CA 1
ATOM 4165 C C . SER B 1 209 ? 7.26 0.638 3.63 1 95.58 209 SER B C 1
ATOM 4167 O O . SER B 1 209 ? 6.781 -0.469 3.374 1 95.58 209 SER B O 1
ATOM 4169 N N . SER B 1 210 ? 7.138 1.671 2.82 1 96.88 210 SER B N 1
ATOM 4170 C CA . SER B 1 210 ? 6.368 1.574 1.585 1 96.88 210 SER B CA 1
ATOM 4171 C C . SER B 1 210 ? 7.206 1.982 0.378 1 96.88 210 SER B C 1
ATOM 4173 O O . SER B 1 210 ? 7.589 3.146 0.247 1 96.88 210 SER B O 1
ATOM 4175 N N . VAL B 1 211 ? 7.361 1.061 -0.514 1 96.62 211 VAL B N 1
ATOM 4176 C CA . VAL B 1 211 ? 8.096 1.35 -1.741 1 96.62 211 VAL B CA 1
ATOM 4177 C C . VAL B 1 211 ? 7.262 2.26 -2.64 1 96.62 211 VAL B C 1
ATOM 4179 O O . VAL B 1 211 ? 7.809 3.038 -3.424 1 96.62 211 VAL B O 1
ATOM 4182 N N . HIS B 1 212 ? 5.994 2.238 -2.471 1 97.77 212 HIS B N 1
ATOM 4183 C CA . HIS B 1 212 ? 5.134 3.087 -3.288 1 97.77 212 HIS B CA 1
ATOM 4184 C C . HIS B 1 212 ? 5.22 4.545 -2.848 1 97.77 212 HIS B C 1
ATOM 4186 O O . HIS B 1 212 ? 5.224 5.451 -3.684 1 97.77 212 HIS B O 1
ATOM 4192 N N . LEU B 1 213 ? 5.249 4.716 -1.533 1 98.03 213 LEU B N 1
ATOM 4193 C CA . LEU B 1 213 ? 5.458 6.075 -1.044 1 98.03 213 LEU B CA 1
ATOM 4194 C C . LEU B 1 213 ? 6.78 6.639 -1.552 1 98.03 213 LEU B C 1
ATOM 4196 O O . LEU B 1 213 ? 6.844 7.793 -1.981 1 98.03 213 LEU B O 1
ATOM 4200 N N . LEU B 1 214 ? 7.786 5.825 -1.558 1 98.28 214 LEU B N 1
ATOM 4201 C CA . LEU B 1 214 ? 9.099 6.254 -2.026 1 98.28 214 LEU B CA 1
ATOM 4202 C C . LEU B 1 214 ? 9.066 6.58 -3.515 1 98.28 214 LEU B C 1
ATOM 4204 O O . LEU B 1 214 ? 9.732 7.515 -3.966 1 98.28 214 LEU B O 1
ATOM 4208 N N . ARG B 1 215 ? 8.353 5.766 -4.252 1 98.41 215 ARG B N 1
ATOM 4209 C CA . ARG B 1 215 ? 8.175 6.067 -5.668 1 98.41 215 ARG B CA 1
ATOM 4210 C C . ARG B 1 215 ? 7.571 7.454 -5.861 1 98.41 215 ARG B C 1
ATOM 4212 O O . ARG B 1 215 ? 8.096 8.265 -6.627 1 98.41 215 ARG B O 1
ATOM 4219 N N . ASP B 1 216 ? 6.535 7.768 -5.126 1 97.66 216 ASP B N 1
ATOM 4220 C CA . ASP B 1 216 ? 5.857 9.056 -5.233 1 97.66 216 ASP B CA 1
ATOM 4221 C C . ASP B 1 216 ? 6.77 10.196 -4.788 1 97.66 216 ASP B C 1
ATOM 4223 O O . ASP B 1 216 ? 6.768 11.271 -5.39 1 97.66 216 ASP B O 1
ATOM 4227 N N . PHE B 1 217 ? 7.535 9.932 -3.783 1 98.03 217 PHE B N 1
ATOM 4228 C CA . PHE B 1 217 ? 8.51 10.899 -3.295 1 98.03 217 PHE B CA 1
ATOM 4229 C C . PHE B 1 217 ? 9.507 11.262 -4.389 1 98.03 217 PHE B C 1
ATOM 4231 O O . PHE B 1 217 ? 9.764 12.442 -4.635 1 98.03 217 PHE B O 1
ATOM 4238 N N . ALA B 1 218 ? 10.017 10.261 -5.073 1 98.29 218 ALA B N 1
ATOM 4239 C CA . ALA B 1 218 ? 10.965 10.49 -6.16 1 98.29 218 ALA B CA 1
ATOM 4240 C C . ALA B 1 218 ? 10.302 11.227 -7.32 1 98.29 218 ALA B C 1
ATOM 4242 O O . ALA B 1 218 ? 10.898 12.131 -7.911 1 98.29 218 ALA B O 1
ATOM 4243 N N . LEU B 1 219 ? 9.099 10.86 -7.616 1 97.36 219 LEU B N 1
ATOM 4244 C CA . LEU B 1 219 ? 8.351 11.513 -8.684 1 97.36 219 LEU B CA 1
ATOM 4245 C C . LEU B 1 219 ? 8.137 12.991 -8.374 1 97.36 219 LEU B C 1
ATOM 4247 O O . LEU B 1 219 ? 8.086 13.82 -9.285 1 97.36 219 LEU B O 1
ATOM 4251 N N . GLY B 1 220 ? 8.055 13.261 -7.077 1 95.89 220 GLY B N 1
ATOM 4252 C CA . GLY B 1 220 ? 7.905 14.64 -6.64 1 95.89 220 GLY B CA 1
ATOM 4253 C C . GLY B 1 220 ? 9.181 15.45 -6.773 1 95.89 220 GLY B C 1
ATOM 4254 O O . GLY B 1 220 ? 9.187 16.656 -6.517 1 95.89 220 GLY B O 1
ATOM 4255 N N . GLY B 1 221 ? 10.279 14.796 -7.095 1 95.84 221 GLY B N 1
ATOM 4256 C CA . GLY B 1 221 ? 11.508 15.486 -7.454 1 95.84 221 GLY B CA 1
ATOM 4257 C C . GLY B 1 221 ? 12.374 15.826 -6.256 1 95.84 221 GLY B C 1
ATOM 4258 O O . GLY B 1 221 ? 13.135 16.795 -6.288 1 95.84 221 GLY B O 1
ATOM 4259 N N . ALA B 1 222 ? 12.285 15.038 -5.244 1 94.33 222 ALA B N 1
ATOM 4260 C CA . ALA B 1 222 ? 12.945 15.481 -4.018 1 94.33 222 ALA B CA 1
ATOM 4261 C C . ALA B 1 222 ? 14.214 14.675 -3.757 1 94.33 222 ALA B C 1
ATOM 4263 O O . ALA B 1 222 ? 15.015 15.031 -2.89 1 94.33 222 ALA B O 1
ATOM 4264 N N . GLY B 1 223 ? 14.416 13.629 -4.543 1 97.19 223 GLY B N 1
ATOM 4265 C CA . GLY B 1 223 ? 15.612 12.845 -4.277 1 97.19 223 GLY B CA 1
ATOM 4266 C C . GLY B 1 223 ? 15.705 11.591 -5.126 1 97.19 223 GLY B C 1
ATOM 4267 O O . GLY B 1 223 ? 14.942 11.424 -6.08 1 97.19 223 GLY B O 1
ATOM 4268 N N . ILE B 1 224 ? 16.718 10.742 -4.789 1 97.85 224 ILE B N 1
ATOM 4269 C CA . ILE B 1 224 ? 16.974 9.444 -5.404 1 97.85 224 ILE B CA 1
ATOM 4270 C C . ILE B 1 224 ? 16.443 8.332 -4.502 1 97.85 224 ILE B C 1
ATOM 4272 O O . ILE B 1 224 ? 16.601 8.387 -3.28 1 97.85 224 ILE B O 1
ATOM 4276 N N . VAL B 1 225 ? 15.79 7.377 -5.1 1 97.78 225 VAL B N 1
ATOM 4277 C CA . VAL B 1 225 ? 15.276 6.248 -4.331 1 97.78 225 VAL B CA 1
ATOM 4278 C C . VAL B 1 225 ? 15.77 4.939 -4.941 1 97.78 225 VAL B C 1
ATOM 4280 O O . VAL B 1 225 ? 16.185 4.906 -6.102 1 97.78 225 VAL B O 1
ATOM 4283 N N . CYS B 1 226 ? 15.794 3.9 -4.139 1 95.62 226 CYS B N 1
ATOM 4284 C CA . CYS B 1 226 ? 16.024 2.538 -4.605 1 95.62 226 CYS B CA 1
ATOM 4285 C C . CYS B 1 226 ? 14.736 1.724 -4.569 1 95.62 226 CYS B C 1
ATOM 4287 O O . CYS B 1 226 ? 14.159 1.516 -3.5 1 95.62 226 CYS B O 1
ATOM 4289 N N . LEU B 1 227 ? 14.309 1.27 -5.729 1 95.47 227 LEU B N 1
ATOM 4290 C CA . LEU B 1 227 ? 13.02 0.595 -5.833 1 95.47 227 LEU B CA 1
ATOM 4291 C C . LEU B 1 227 ? 13.154 -0.721 -6.592 1 95.47 227 LEU B C 1
ATOM 4293 O O . LEU B 1 227 ? 14.025 -0.859 -7.454 1 95.47 227 LEU B O 1
ATOM 4297 N N . PRO B 1 228 ? 12.243 -1.651 -6.229 1 92.51 228 PRO B N 1
ATOM 4298 C CA . PRO B 1 228 ? 12.098 -2.777 -7.156 1 92.51 228 PRO B CA 1
ATOM 4299 C C . PRO B 1 228 ? 11.596 -2.347 -8.532 1 92.51 228 PRO B C 1
ATOM 4301 O O . PRO B 1 228 ? 10.757 -1.448 -8.634 1 92.51 228 PRO B O 1
ATOM 4304 N N . SER B 1 229 ? 12.079 -2.983 -9.557 1 89.72 229 SER B N 1
ATOM 4305 C CA . SER B 1 229 ? 11.711 -2.654 -10.931 1 89.72 229 SER B CA 1
ATOM 4306 C C . SER B 1 229 ? 10.204 -2.762 -11.141 1 89.72 229 SER B C 1
ATOM 4308 O O . SER B 1 229 ? 9.622 -1.991 -11.906 1 89.72 229 SER B O 1
ATOM 4310 N N . LEU B 1 230 ? 9.584 -3.634 -10.428 1 88.91 230 LEU B N 1
ATOM 4311 C CA . LEU B 1 230 ? 8.147 -3.832 -10.586 1 88.91 230 LEU B CA 1
ATOM 4312 C C . LEU B 1 230 ? 7.376 -2.597 -10.133 1 88.91 230 LEU B C 1
ATOM 4314 O O . LEU B 1 230 ? 6.303 -2.3 -10.665 1 88.91 230 LEU B O 1
ATOM 4318 N N . VAL B 1 231 ? 7.937 -1.862 -9.179 1 94.57 231 VAL B N 1
ATOM 4319 C CA . VAL B 1 231 ? 7.275 -0.682 -8.633 1 94.57 231 VAL B CA 1
ATOM 4320 C C . VAL B 1 231 ? 7.639 0.546 -9.465 1 94.57 231 VAL B C 1
ATOM 4322 O O . VAL B 1 231 ? 6.801 1.424 -9.687 1 94.57 231 VAL B O 1
ATOM 4325 N N . ALA B 1 232 ? 8.824 0.546 -10.037 1 94.81 232 ALA B N 1
ATOM 4326 C CA . ALA B 1 232 ? 9.331 1.705 -10.767 1 94.81 232 ALA B CA 1
ATOM 4327 C C . ALA B 1 232 ? 9.057 1.575 -12.262 1 94.81 232 ALA B C 1
ATOM 4329 O O . ALA B 1 232 ? 9.174 2.55 -13.008 1 94.81 232 ALA B O 1
ATOM 4330 N N . GLY B 1 233 ? 8.737 0.41 -12.742 1 90.43 233 GLY B N 1
ATOM 4331 C CA . GLY B 1 233 ? 8.758 0.06 -14.153 1 90.43 233 GLY B CA 1
ATOM 4332 C C . GLY B 1 233 ? 7.933 0.998 -15.013 1 90.43 233 GLY B C 1
ATOM 4333 O O . GLY B 1 233 ? 8.429 1.539 -16.004 1 90.43 233 GLY B O 1
ATOM 4334 N N . LYS B 1 234 ? 6.689 1.25 -14.657 1 87.65 234 LYS B N 1
ATOM 4335 C CA . LYS B 1 234 ? 5.794 2.095 -15.443 1 87.65 234 LYS B CA 1
ATOM 4336 C C . LYS B 1 234 ? 6.352 3.509 -15.581 1 87.65 234 LYS B C 1
ATOM 4338 O O . LYS B 1 234 ? 6.293 4.103 -16.659 1 87.65 234 LYS B O 1
ATOM 4343 N N . GLU B 1 235 ? 6.874 3.996 -14.508 1 92.75 235 GLU B N 1
ATOM 4344 C CA . GLU B 1 235 ? 7.387 5.363 -14.505 1 92.75 235 GLU B CA 1
ATOM 4345 C C . GLU B 1 235 ? 8.715 5.456 -15.251 1 92.75 235 GLU B C 1
ATOM 4347 O O . GLU B 1 235 ? 9.014 6.478 -15.872 1 92.75 235 GLU B O 1
ATOM 4352 N N . LEU B 1 236 ? 9.471 4.375 -15.21 1 91.98 236 LEU B N 1
ATOM 4353 C CA . LEU B 1 236 ? 10.721 4.325 -15.96 1 91.98 236 LEU B CA 1
ATOM 4354 C C . LEU B 1 236 ? 10.453 4.292 -17.461 1 91.98 236 LEU B C 1
ATOM 4356 O O . LEU B 1 236 ? 11.082 5.028 -18.224 1 91.98 236 LEU B O 1
ATOM 4360 N N . LEU B 1 237 ? 9.508 3.56 -17.846 1 87.6 237 LEU B N 1
ATOM 4361 C CA . LEU B 1 237 ? 9.151 3.435 -19.255 1 87.6 237 LEU B CA 1
ATOM 4362 C C . LEU B 1 237 ? 8.563 4.738 -19.784 1 87.6 237 LEU B C 1
ATOM 4364 O O . LEU B 1 237 ? 8.787 5.101 -20.941 1 87.6 237 LEU B O 1
ATOM 4368 N N . ALA B 1 238 ? 7.895 5.479 -18.947 1 90.28 238 ALA B N 1
ATOM 4369 C CA . ALA B 1 238 ? 7.247 6.728 -19.337 1 90.28 238 ALA B CA 1
ATOM 4370 C C . ALA B 1 238 ? 8.217 7.902 -19.24 1 90.28 238 ALA B C 1
ATOM 4372 O O . ALA B 1 238 ? 7.877 9.028 -19.613 1 90.28 238 ALA B O 1
ATOM 4373 N N . GLY B 1 239 ? 9.37 7.635 -18.663 1 92.31 239 GLY B N 1
ATOM 4374 C CA . GLY B 1 239 ? 10.385 8.671 -18.562 1 92.31 239 GLY B CA 1
ATOM 4375 C C . GLY B 1 239 ? 10.162 9.613 -17.395 1 92.31 239 GLY B C 1
ATOM 4376 O O . GLY B 1 239 ? 10.82 10.651 -17.293 1 92.31 239 GLY B O 1
ATOM 4377 N N . ARG B 1 240 ? 9.229 9.263 -16.557 1 96.26 240 ARG B N 1
ATOM 4378 C CA . ARG B 1 240 ? 8.954 10.094 -15.389 1 96.26 240 ARG B CA 1
ATOM 4379 C C . ARG B 1 240 ? 9.97 9.837 -14.282 1 96.26 240 ARG B C 1
ATOM 4381 O O . ARG B 1 240 ? 10.167 10.681 -13.405 1 96.26 240 ARG B O 1
ATOM 4388 N N . LEU B 1 241 ? 10.544 8.621 -14.33 1 96.4 241 LEU B N 1
ATOM 4389 C CA . LEU B 1 241 ? 11.73 8.275 -13.554 1 96.4 241 LEU B CA 1
ATOM 4390 C C . LEU B 1 241 ? 12.876 7.858 -14.47 1 96.4 241 LEU B C 1
ATOM 4392 O O . LEU B 1 241 ? 12.646 7.292 -15.541 1 96.4 241 LEU B O 1
ATOM 4396 N N . VAL B 1 242 ? 14.033 8.166 -14.022 1 95.97 242 VAL B N 1
ATOM 4397 C CA . VAL B 1 242 ? 15.223 7.803 -14.785 1 95.97 242 VAL B CA 1
ATOM 4398 C C . VAL B 1 242 ? 16.198 7.041 -13.89 1 95.97 242 VAL B C 1
ATOM 4400 O O . VAL B 1 242 ? 16.466 7.454 -12.76 1 95.97 242 VAL B O 1
ATOM 4403 N N . PRO B 1 243 ? 16.703 5.936 -14.408 1 94.9 243 PRO B N 1
ATOM 4404 C CA . PRO B 1 243 ? 17.692 5.195 -13.623 1 94.9 243 PRO B CA 1
ATOM 4405 C C . PRO B 1 243 ? 19.016 5.943 -13.484 1 94.9 243 PRO B C 1
ATOM 4407 O O . PRO B 1 243 ? 19.439 6.634 -14.414 1 94.9 243 PRO B O 1
ATOM 4410 N N . VAL B 1 244 ? 19.624 5.883 -12.387 1 95.86 244 VAL B N 1
ATOM 4411 C CA . VAL B 1 244 ? 20.973 6.391 -12.164 1 95.86 244 VAL B CA 1
ATOM 4412 C C . VAL B 1 244 ? 21.91 5.236 -11.819 1 95.86 244 VAL B C 1
ATOM 4414 O O . VAL B 1 244 ? 21.466 4.189 -11.341 1 95.86 244 VAL B O 1
ATOM 4417 N N . LEU B 1 245 ? 23.183 5.383 -12.167 1 94.67 245 LEU B N 1
ATOM 4418 C CA . LEU B 1 245 ? 24.194 4.359 -11.926 1 94.67 245 LEU B CA 1
ATOM 4419 C C . LEU B 1 245 ? 23.868 3.083 -12.695 1 94.67 245 LEU B C 1
ATOM 4421 O O . LEU B 1 245 ? 23.937 1.984 -12.14 1 94.67 245 LEU B O 1
ATOM 4425 N N . GLY B 1 246 ? 23.435 3.32 -13.878 1 89.24 246 GLY B N 1
ATOM 4426 C CA . GLY B 1 246 ? 22.988 2.228 -14.728 1 89.24 246 GLY B CA 1
ATOM 4427 C C . GLY B 1 246 ? 24.066 1.192 -14.985 1 89.24 246 GLY B C 1
ATOM 4428 O O . GLY B 1 246 ? 23.765 0.044 -15.316 1 89.24 246 GLY B O 1
ATOM 4429 N N . ASP B 1 247 ? 25.34 1.566 -14.764 1 89.31 247 ASP B N 1
ATOM 4430 C CA . ASP B 1 247 ? 26.458 0.663 -15.02 1 89.31 247 ASP B CA 1
ATOM 4431 C C . ASP B 1 247 ? 26.718 -0.243 -13.819 1 89.31 247 ASP B C 1
ATOM 4433 O O . ASP B 1 247 ? 27.534 -1.165 -13.896 1 89.31 247 ASP B O 1
ATOM 4437 N N . TYR B 1 248 ? 26.011 0.062 -12.769 1 91.77 248 TYR B N 1
ATOM 4438 C CA . TYR B 1 248 ? 26.17 -0.735 -11.558 1 91.77 248 TYR B CA 1
ATOM 4439 C C . TYR B 1 248 ? 24.946 -1.611 -11.317 1 91.77 248 TYR B C 1
ATOM 4441 O O . TYR B 1 248 ? 23.82 -1.213 -11.626 1 91.77 248 TYR B O 1
ATOM 4449 N N . VAL B 1 249 ? 25.19 -2.774 -10.811 1 88.63 249 VAL B N 1
ATOM 4450 C CA . VAL B 1 249 ? 24.109 -3.673 -10.418 1 88.63 249 VAL B CA 1
ATOM 4451 C C . VAL B 1 249 ? 24.062 -3.79 -8.896 1 88.63 249 VAL B C 1
ATOM 4453 O O . VAL B 1 249 ? 25.104 -3.866 -8.241 1 88.63 249 VAL B O 1
ATOM 4456 N N . VAL B 1 250 ? 22.701 -3.617 -8.565 1 86.12 250 VAL B N 1
ATOM 4457 C CA . VAL B 1 250 ? 22.467 -3.859 -7.145 1 86.12 250 VAL B CA 1
ATOM 4458 C C . VAL B 1 250 ? 21.746 -5.192 -6.96 1 86.12 250 VAL B C 1
ATOM 4460 O O . VAL B 1 250 ? 21.104 -5.692 -7.886 1 86.12 250 VAL B O 1
ATOM 4463 N N . GLY B 1 251 ? 22.03 -6.027 -6.041 1 77.59 251 GLY B N 1
ATOM 4464 C CA . GLY B 1 251 ? 21.498 -7.357 -5.792 1 77.59 251 GLY B CA 1
ATOM 4465 C C . GLY B 1 251 ? 20.068 -7.527 -6.27 1 77.59 251 GLY B C 1
ATOM 4466 O O . GLY B 1 251 ? 19.325 -6.55 -6.381 1 77.59 251 GLY B O 1
ATOM 4467 N N . THR B 1 252 ? 19.646 -8.737 -6.839 1 79.22 252 THR B N 1
ATOM 4468 C CA . THR B 1 252 ? 18.31 -9.116 -7.286 1 79.22 252 THR B CA 1
ATOM 4469 C C . THR B 1 252 ? 17.592 -9.931 -6.214 1 79.22 252 THR B C 1
ATOM 4471 O O . THR B 1 252 ? 18.232 -10.517 -5.339 1 79.22 252 THR B O 1
ATOM 4474 N N . PHE B 1 253 ? 16.251 -9.721 -6.278 1 83.06 253 PHE B N 1
ATOM 4475 C CA . PHE B 1 253 ? 15.415 -10.556 -5.423 1 83.06 253 PHE B CA 1
ATOM 4476 C C . PHE B 1 253 ? 14.596 -11.534 -6.256 1 83.06 253 PHE B C 1
ATOM 4478 O O . PHE B 1 253 ? 14.294 -11.265 -7.421 1 83.06 253 PHE B O 1
ATOM 4485 N N . ALA B 1 254 ? 14.377 -12.636 -5.613 1 84.03 254 ALA B N 1
ATOM 4486 C CA . ALA B 1 254 ? 13.468 -13.605 -6.219 1 84.03 254 ALA B CA 1
ATOM 4487 C C . ALA B 1 254 ? 12.092 -13.551 -5.561 1 84.03 254 ALA B C 1
ATOM 4489 O O . ALA B 1 254 ? 11.979 -13.635 -4.336 1 84.03 254 ALA B O 1
ATOM 4490 N N . PHE B 1 255 ? 11.168 -13.269 -6.4 1 89.04 255 PHE B N 1
ATOM 4491 C CA . PHE B 1 255 ? 9.792 -13.356 -5.927 1 89.04 255 PHE B CA 1
ATOM 4492 C C . PHE B 1 255 ? 9.293 -14.796 -5.973 1 89.04 255 PHE B C 1
ATOM 4494 O O . PHE B 1 255 ? 9.426 -15.472 -6.995 1 89.04 255 PHE B O 1
ATOM 4501 N N . ARG B 1 256 ? 8.728 -15.283 -4.786 1 90.77 256 ARG B N 1
ATOM 4502 C CA . ARG B 1 256 ? 8.416 -16.703 -4.66 1 90.77 256 ARG B CA 1
ATOM 4503 C C . ARG B 1 256 ? 7.034 -16.909 -4.05 1 90.77 256 ARG B C 1
ATOM 4505 O O . ARG B 1 256 ? 6.537 -16.048 -3.32 1 90.77 256 ARG B O 1
ATOM 4512 N N . ALA B 1 257 ? 6.497 -17.982 -4.444 1 93.47 257 ALA B N 1
ATOM 4513 C CA . ALA B 1 257 ? 5.386 -18.557 -3.69 1 93.47 257 ALA B CA 1
ATOM 4514 C C . ALA B 1 257 ? 5.887 -19.557 -2.652 1 93.47 257 ALA B C 1
ATOM 4516 O O . ALA B 1 257 ? 6.657 -20.465 -2.976 1 93.47 257 ALA B O 1
ATOM 4517 N N . VAL B 1 258 ? 5.509 -19.309 -1.402 1 92.46 258 VAL B N 1
ATOM 4518 C CA . VAL B 1 258 ? 5.906 -20.177 -0.298 1 92.46 258 VAL B CA 1
ATOM 4519 C C . VAL B 1 258 ? 4.664 -20.74 0.388 1 92.46 258 VAL B C 1
ATOM 4521 O O . VAL B 1 258 ? 3.731 -19.998 0.704 1 92.46 258 VAL B O 1
ATOM 4524 N N . TYR B 1 259 ? 4.633 -21.996 0.576 1 91.13 259 TYR B N 1
ATOM 4525 C CA . TYR B 1 259 ? 3.489 -22.61 1.239 1 91.13 259 TYR B CA 1
ATOM 4526 C C . TYR B 1 259 ? 3.91 -23.851 2.017 1 91.13 259 TYR B C 1
ATOM 4528 O O . TYR B 1 259 ? 4.938 -24.462 1.714 1 91.13 259 TYR B O 1
ATOM 4536 N N . PRO B 1 260 ? 3.13 -24.148 3.076 1 88.53 260 PRO B N 1
ATOM 4537 C CA . PRO B 1 260 ? 3.465 -25.335 3.866 1 88.53 260 PRO B CA 1
ATOM 4538 C C . PRO B 1 260 ? 3.38 -26.627 3.056 1 88.53 260 PRO B C 1
ATOM 4540 O O . PRO B 1 260 ? 2.528 -26.751 2.173 1 88.53 260 PRO B O 1
ATOM 4543 N N . THR B 1 261 ? 4.107 -27.621 3.489 1 84.91 261 THR B N 1
ATOM 4544 C CA . THR B 1 261 ? 4.113 -28.925 2.835 1 84.91 261 THR B CA 1
ATOM 4545 C C . THR B 1 261 ? 2.748 -29.596 2.953 1 84.91 261 THR B C 1
ATOM 4547 O O . THR B 1 261 ? 2.336 -30.339 2.06 1 84.91 261 THR B O 1
ATOM 4550 N N . THR B 1 262 ? 2.031 -29.262 4.022 1 81.1 262 THR B N 1
ATOM 4551 C CA . THR B 1 262 ? 0.71 -29.835 4.254 1 81.1 262 THR B CA 1
ATOM 4552 C C . THR B 1 262 ? -0.277 -29.371 3.187 1 81.1 262 THR B C 1
ATOM 4554 O O . THR B 1 262 ? -1.34 -29.97 3.015 1 81.1 262 THR B O 1
ATOM 4557 N N . GLN B 1 263 ? 0.104 -28.307 2.516 1 82.67 263 GLN B N 1
ATOM 4558 C CA . GLN B 1 263 ? -0.787 -27.747 1.506 1 82.67 263 GLN B CA 1
ATOM 4559 C C . GLN B 1 263 ? -0.426 -28.252 0.112 1 82.67 263 GLN B C 1
ATOM 4561 O O . GLN B 1 263 ? -1.046 -27.856 -0.877 1 82.67 263 GLN B O 1
ATOM 4566 N N . ARG B 1 264 ? 0.454 -29.121 -0.001 1 78.1 264 ARG B N 1
ATOM 4567 C CA . ARG B 1 264 ? 0.86 -29.648 -1.299 1 78.1 264 ARG B CA 1
ATOM 4568 C C . ARG B 1 264 ? -0.304 -30.341 -1.999 1 78.1 264 ARG B C 1
ATOM 4570 O O . ARG B 1 264 ? -0.415 -30.294 -3.225 1 78.1 264 ARG B O 1
ATOM 4577 N N . GLY B 1 265 ? -1.188 -30.904 -1.202 1 79.05 265 GLY B N 1
ATOM 4578 C CA . GLY B 1 265 ? -2.328 -31.614 -1.759 1 79.05 265 GLY B CA 1
ATOM 4579 C C . GLY B 1 265 ? -3.545 -30.729 -1.955 1 79.05 265 GLY B C 1
ATOM 4580 O O . GLY B 1 265 ? -4.548 -31.162 -2.525 1 79.05 265 GLY B O 1
ATOM 4581 N N . SER B 1 266 ? -3.415 -29.508 -1.508 1 88.67 266 SER B N 1
ATOM 4582 C CA . SER B 1 266 ? -4.539 -28.585 -1.626 1 88.67 266 SER B CA 1
ATOM 4583 C C . SER B 1 266 ? -4.727 -28.123 -3.067 1 88.67 266 SER B C 1
ATOM 4585 O O . SER B 1 266 ? -3.867 -27.435 -3.621 1 88.67 266 SER B O 1
ATOM 4587 N N . LEU B 1 267 ? -5.84 -28.468 -3.652 1 88.85 267 LEU B N 1
ATOM 4588 C CA . LEU B 1 267 ? -6.137 -28.141 -5.043 1 88.85 267 LEU B CA 1
ATOM 4589 C C . LEU B 1 267 ? -6.184 -26.631 -5.247 1 88.85 267 LEU B C 1
ATOM 4591 O O . LEU B 1 267 ? -5.689 -26.121 -6.255 1 88.85 267 LEU B O 1
ATOM 4595 N N . LYS B 1 268 ? -6.767 -25.886 -4.326 1 92.91 268 LYS B N 1
ATOM 4596 C CA . LYS B 1 268 ? -6.897 -24.44 -4.48 1 92.91 268 LYS B CA 1
ATOM 4597 C C . LYS B 1 268 ? -5.531 -23.759 -4.455 1 92.91 268 LYS B C 1
ATOM 4599 O O . LYS B 1 268 ? -5.29 -22.813 -5.208 1 92.91 268 LYS B O 1
ATOM 4604 N N . VAL B 1 269 ? -4.597 -24.253 -3.628 1 94.63 269 VAL B N 1
ATOM 4605 C CA . VAL B 1 269 ? -3.253 -23.69 -3.548 1 94.63 269 VAL B CA 1
ATOM 4606 C C . VAL B 1 269 ? -2.489 -23.99 -4.837 1 94.63 269 VAL B C 1
ATOM 4608 O O . VAL B 1 269 ? -1.878 -23.096 -5.426 1 94.63 269 VAL B O 1
ATOM 4611 N N . ARG B 1 270 ? -2.582 -25.195 -5.288 1 91.6 270 ARG B N 1
ATOM 4612 C CA . ARG B 1 270 ? -1.891 -25.607 -6.506 1 91.6 270 ARG B CA 1
ATOM 4613 C C . ARG B 1 270 ? -2.389 -24.818 -7.712 1 91.6 270 ARG B C 1
ATOM 4615 O O . ARG B 1 270 ? -1.591 -24.337 -8.519 1 91.6 270 ARG B O 1
ATOM 4622 N N . LYS B 1 271 ? -3.665 -24.669 -7.812 1 93.19 271 LYS B N 1
ATOM 4623 C CA . LYS B 1 271 ? -4.244 -23.963 -8.951 1 93.19 271 LYS B CA 1
ATOM 4624 C C . LYS B 1 271 ? -3.863 -22.486 -8.934 1 93.19 271 LYS B C 1
ATOM 4626 O O . LYS B 1 271 ? -3.644 -21.883 -9.987 1 93.19 271 LYS B O 1
ATOM 4631 N N . LEU B 1 272 ? -3.783 -21.907 -7.739 1 96.29 272 LEU B N 1
ATOM 4632 C CA . LEU B 1 272 ? -3.357 -20.515 -7.651 1 96.29 272 LEU B CA 1
ATOM 4633 C C . LEU B 1 272 ? -1.92 -20.354 -8.138 1 96.29 272 LEU B C 1
ATOM 4635 O O . LEU B 1 272 ? -1.631 -19.474 -8.951 1 96.29 272 LEU B O 1
ATOM 4639 N N . ILE B 1 273 ? -1.054 -21.206 -7.665 1 94.38 273 ILE B N 1
ATOM 4640 C CA . ILE B 1 273 ? 0.368 -21.104 -7.975 1 94.38 273 ILE B CA 1
ATOM 4641 C C . ILE B 1 273 ? 0.59 -21.349 -9.465 1 94.38 273 ILE B C 1
ATOM 4643 O O . ILE B 1 273 ? 1.36 -20.634 -10.111 1 94.38 273 ILE B O 1
ATOM 4647 N N . GLU B 1 274 ? -0.086 -22.357 -10.023 1 89.71 274 GLU B N 1
ATOM 4648 C CA . GLU B 1 274 ? -0.008 -22.631 -11.455 1 89.71 274 GLU B CA 1
ATOM 4649 C C . GLU B 1 274 ? -0.505 -21.442 -12.272 1 89.71 274 GLU B C 1
ATOM 4651 O O . GLU B 1 274 ? 0.126 -21.052 -13.257 1 89.71 274 GLU B O 1
ATOM 4656 N N . PHE B 1 275 ? -1.567 -20.918 -11.851 1 92.99 275 PHE B N 1
ATOM 4657 C CA . PHE B 1 275 ? -2.167 -19.772 -12.525 1 92.99 275 PHE B CA 1
ATOM 4658 C C . PHE B 1 275 ? -1.211 -18.585 -12.528 1 92.99 275 PHE B C 1
ATOM 4660 O O . PHE B 1 275 ? -0.982 -17.969 -13.571 1 92.99 275 PHE B O 1
ATOM 4667 N N . LEU B 1 276 ? -0.646 -18.241 -11.359 1 94.67 276 LEU B N 1
ATOM 4668 C CA . LEU B 1 276 ? 0.276 -17.116 -11.246 1 94.67 276 LEU B CA 1
ATOM 4669 C C . LEU B 1 276 ? 1.524 -17.347 -12.091 1 94.67 276 LEU B C 1
ATOM 4671 O O . LEU B 1 276 ? 1.997 -16.433 -12.77 1 94.67 276 LEU B O 1
ATOM 4675 N N . ALA B 1 277 ? 2.041 -18.545 -12.045 1 89.42 277 ALA B N 1
ATOM 4676 C CA . ALA B 1 277 ? 3.23 -18.877 -12.826 1 89.42 277 ALA B CA 1
ATOM 4677 C C . ALA B 1 277 ? 2.982 -18.671 -14.317 1 89.42 277 ALA B C 1
ATOM 4679 O O . ALA B 1 277 ? 3.846 -18.155 -15.03 1 89.42 277 ALA B O 1
ATOM 4680 N N . GLU B 1 278 ? 1.832 -19.04 -14.764 1 86.28 278 GLU B N 1
ATOM 4681 C CA . GLU B 1 278 ? 1.474 -18.915 -16.174 1 86.28 278 GLU B CA 1
ATOM 4682 C C . GLU B 1 278 ? 1.332 -17.451 -16.58 1 86.28 278 GLU B C 1
ATOM 4684 O O . GLU B 1 278 ? 1.815 -17.045 -17.639 1 86.28 278 GLU B O 1
ATOM 4689 N N . ARG B 1 279 ? 0.67 -16.623 -15.773 1 88.54 279 ARG B N 1
ATOM 4690 C CA . ARG B 1 279 ? 0.4 -15.23 -16.111 1 88.54 279 ARG B CA 1
ATOM 4691 C C . ARG B 1 279 ? 1.665 -14.385 -16.002 1 88.54 279 ARG B C 1
ATOM 4693 O O . ARG B 1 279 ? 1.835 -13.413 -16.741 1 88.54 279 ARG B O 1
ATOM 4700 N N . LEU B 1 280 ? 2.485 -14.785 -15.092 1 86.6 280 LEU B N 1
ATOM 4701 C CA . LEU B 1 280 ? 3.663 -13.973 -14.807 1 86.6 280 LEU B CA 1
ATOM 4702 C C . LEU B 1 280 ? 4.834 -14.386 -15.692 1 86.6 280 LEU B C 1
ATOM 4704 O O . LEU B 1 280 ? 5.849 -13.688 -15.752 1 86.6 280 LEU B O 1
ATOM 4708 N N . ALA B 1 281 ? 4.676 -15.568 -16.263 1 74.74 281 ALA B N 1
ATOM 4709 C CA . ALA B 1 281 ? 5.696 -15.974 -17.227 1 74.74 281 ALA B CA 1
ATOM 4710 C C . ALA B 1 281 ? 5.797 -14.972 -18.373 1 74.74 281 ALA B C 1
ATOM 4712 O O . ALA B 1 281 ? 6.864 -14.806 -18.969 1 74.74 281 ALA B O 1
ATOM 4713 N N . GLN B 1 282 ? 4.587 -14.251 -18.706 1 59.22 282 GLN B N 1
ATOM 4714 C CA . GLN B 1 282 ? 4.491 -13.269 -19.781 1 59.22 282 GLN B CA 1
ATOM 4715 C C . GLN B 1 282 ? 4.84 -11.87 -19.282 1 59.22 282 GLN B C 1
ATOM 4717 O O . GLN B 1 282 ? 4.795 -10.904 -20.046 1 59.22 282 GLN B O 1
ATOM 4722 N N . MET B 1 283 ? 4.636 -11.665 -18.092 1 55.99 283 MET B N 1
ATOM 4723 C CA . MET B 1 283 ? 4.792 -10.326 -17.532 1 55.99 283 MET B CA 1
ATOM 4724 C C . MET B 1 283 ? 6.051 -9.654 -18.069 1 55.99 283 MET B C 1
ATOM 4726 O O . MET B 1 283 ? 7.099 -10.292 -18.184 1 55.99 283 MET B O 1
ATOM 4730 N N . PRO B 1 284 ? 5.76 -8.609 -18.731 1 49.11 284 PRO B N 1
ATOM 4731 C CA . PRO B 1 284 ? 6.674 -7.738 -19.473 1 49.11 284 PRO B CA 1
ATOM 4732 C C . PRO B 1 284 ? 8.078 -7.708 -18.873 1 49.11 284 PRO B C 1
ATOM 4734 O O . PRO B 1 284 ? 8.263 -8.067 -17.707 1 49.11 284 PRO B O 1
ATOM 4737 N N . HIS B 1 285 ? 8.939 -7.021 -19.754 1 46.97 285 HIS B N 1
ATOM 4738 C CA . HIS B 1 285 ? 10.174 -6.409 -20.231 1 46.97 285 HIS B CA 1
ATOM 4739 C C . HIS B 1 285 ? 10.819 -5.552 -19.147 1 46.97 285 HIS B C 1
ATOM 4741 O O . HIS B 1 285 ? 11.82 -4.877 -19.397 1 46.97 285 HIS B O 1
ATOM 4747 N N . TRP B 1 286 ? 9.953 -5.121 -18.206 1 47.9 286 TRP B N 1
ATOM 4748 C CA . TRP B 1 286 ? 10.772 -4.193 -17.434 1 47.9 286 TRP B CA 1
ATOM 4749 C C . TRP B 1 286 ? 12.126 -4.809 -17.101 1 47.9 286 TRP B C 1
ATOM 4751 O O . TRP B 1 286 ? 13.093 -4.092 -16.832 1 47.9 286 TRP B O 1
ATOM 4761 N N . GLU B 1 287 ? 11.887 -6.164 -16.808 1 51 287 GLU B N 1
ATOM 4762 C CA . GLU B 1 287 ? 13.152 -6.855 -16.577 1 51 287 GLU B CA 1
ATOM 4763 C C . GLU B 1 287 ? 13.863 -7.159 -17.892 1 51 287 GLU B C 1
ATOM 4765 O O . GLU B 1 287 ? 15.092 -7.249 -17.934 1 51 287 GLU B O 1
ATOM 4770 N N . GLY B 1 288 ? 13.078 -7.604 -18.875 1 43.38 288 GLY B N 1
ATOM 4771 C CA . GLY B 1 288 ? 13.665 -8.089 -20.113 1 43.38 288 GLY B CA 1
ATOM 4772 C C . GLY B 1 288 ? 14.282 -6.987 -20.953 1 43.38 288 GLY B C 1
ATOM 4773 O O . GLY B 1 288 ? 14.921 -7.259 -21.972 1 43.38 288 GLY B O 1
ATOM 4774 N N . ASP B 1 289 ? 13.558 -5.87 -21.089 1 38.97 289 ASP B N 1
ATOM 4775 C CA . ASP B 1 289 ? 14.175 -4.963 -22.05 1 38.97 289 ASP B CA 1
ATOM 4776 C C . ASP B 1 289 ? 15.643 -4.717 -21.709 1 38.97 289 ASP B C 1
ATOM 4778 O O . ASP B 1 289 ? 15.971 -4.356 -20.577 1 38.97 289 ASP B O 1
ATOM 4782 N N . ASP B 1 290 ? 16.526 -5.402 -22.351 1 37.71 290 ASP B N 1
ATOM 4783 C CA . ASP B 1 290 ? 17.942 -5.094 -22.522 1 37.71 290 ASP B CA 1
ATOM 4784 C C . ASP B 1 290 ? 18.21 -3.606 -22.306 1 37.71 290 ASP B C 1
ATOM 4786 O O . ASP B 1 290 ? 19.339 -3.142 -22.477 1 37.71 290 ASP B O 1
ATOM 4790 N N . SER B 1 291 ? 17.333 -2.84 -22.624 1 37.43 291 SER B N 1
ATOM 4791 C CA . SER B 1 291 ? 17.686 -1.433 -22.469 1 37.43 291 SER B CA 1
ATOM 4792 C C . SER B 1 291 ? 18.166 -1.137 -21.052 1 37.43 291 SER B C 1
ATOM 4794 O O . SER B 1 291 ? 18.758 -0.085 -20.799 1 37.43 291 SER B O 1
ATOM 4796 N N . PHE B 1 292 ? 17.545 -1.906 -20.076 1 36.95 292 PHE B N 1
ATOM 4797 C CA . PHE B 1 292 ? 18.32 -1.907 -18.841 1 36.95 292 PHE B CA 1
ATOM 4798 C C . PHE B 1 292 ? 19.333 -3.045 -18.837 1 36.95 292 PHE B C 1
ATOM 4800 O O . PHE B 1 292 ? 19.867 -3.405 -17.786 1 36.95 292 PHE B O 1
ATOM 4807 N N . ALA B 1 293 ? 19.588 -3.922 -19.815 1 33.43 293 ALA B N 1
ATOM 4808 C CA . ALA B 1 293 ? 20.417 -5.049 -20.233 1 33.43 293 ALA B CA 1
ATOM 4809 C C . ALA B 1 293 ? 21.828 -4.934 -19.664 1 33.43 293 ALA B C 1
ATOM 4811 O O . ALA B 1 293 ? 22.553 -5.929 -19.578 1 33.43 293 ALA B O 1
ATOM 4812 N N . PRO B 1 294 ? 22.511 -3.824 -19.702 1 32.85 294 PRO B N 1
ATOM 4813 C CA . PRO B 1 294 ? 23.836 -4.119 -19.152 1 32.85 294 PRO B CA 1
ATOM 4814 C C . PRO B 1 294 ? 23.769 -4.864 -17.821 1 32.85 294 PRO B C 1
ATOM 4816 O O . PRO B 1 294 ? 24.767 -5.441 -17.382 1 32.85 294 PRO B O 1
ATOM 4819 N N . LEU B 1 295 ? 22.647 -4.838 -17.158 1 29.8 295 LEU B N 1
ATOM 4820 C CA . LEU B 1 295 ? 22.658 -5.345 -15.79 1 29.8 295 LEU B CA 1
ATOM 4821 C C . LEU B 1 295 ? 22.401 -6.848 -15.765 1 29.8 295 LEU B C 1
ATOM 4823 O O . LEU B 1 295 ? 22.755 -7.527 -14.799 1 29.8 295 LEU B O 1
ATOM 4827 N N . GLY B 1 296 ? 21.766 -7.559 -16.676 1 29.56 296 GLY B N 1
ATOM 4828 C CA . GLY B 1 296 ? 21.367 -8.958 -16.692 1 29.56 296 GLY B CA 1
ATOM 4829 C C . GLY B 1 296 ? 22.54 -9.911 -16.823 1 29.56 296 GLY B C 1
ATOM 4830 O O . GLY B 1 296 ? 22.445 -11.077 -16.432 1 29.56 296 GLY B O 1
ATOM 4831 N N . GLU B 1 297 ? 23.483 -9.653 -17.662 1 30.53 297 GLU B N 1
ATOM 4832 C CA . GLU B 1 297 ? 24.553 -10.631 -17.834 1 30.53 297 GLU B CA 1
ATOM 4833 C C . GLU B 1 297 ? 25.233 -10.944 -16.504 1 30.53 297 GLU B C 1
ATOM 4835 O O . GLU B 1 297 ? 25.656 -12.078 -16.27 1 30.53 297 GLU B O 1
ATOM 4840 N N . ALA B 1 298 ? 25.394 -9.856 -15.725 1 28.86 298 ALA B N 1
ATOM 4841 C CA . ALA B 1 298 ? 26.226 -10.089 -14.547 1 28.86 298 ALA B CA 1
ATOM 4842 C C . ALA B 1 298 ? 25.484 -10.925 -13.508 1 28.86 298 ALA B C 1
ATOM 4844 O O . ALA B 1 298 ? 26.097 -11.468 -12.586 1 28.86 298 ALA B O 1
ATOM 4845 N N . LEU B 1 299 ? 24.17 -10.888 -13.546 1 28.54 299 LEU B N 1
ATOM 4846 C CA . LEU B 1 299 ? 23.404 -11.553 -12.497 1 28.54 299 LEU B CA 1
ATOM 4847 C C . LEU B 1 299 ? 23.514 -13.069 -12.622 1 28.54 299 LEU B C 1
ATOM 4849 O O . LEU B 1 299 ? 23.053 -13.803 -11.745 1 28.54 299 LEU B O 1
ATOM 4853 N N . SER B 1 300 ? 23.609 -13.662 -13.742 1 28.78 300 SER B N 1
ATOM 4854 C CA . SER B 1 300 ? 23.709 -15.112 -13.878 1 28.78 300 SER B CA 1
ATOM 4855 C C . SER B 1 300 ? 24.871 -15.665 -13.061 1 28.78 300 SER B C 1
ATOM 4857 O O . SER B 1 300 ? 24.882 -16.846 -12.708 1 28.78 300 SER B O 1
ATOM 4859 N N . ALA B 1 301 ? 26.038 -15.041 -13.111 1 29.37 301 ALA B N 1
ATOM 4860 C CA . ALA B 1 301 ? 27.183 -15.745 -12.539 1 29.37 301 ALA B CA 1
ATOM 4861 C C . ALA B 1 301 ? 27.129 -15.73 -11.014 1 29.37 301 ALA B C 1
ATOM 4863 O O . ALA B 1 301 ? 27.617 -16.656 -10.361 1 29.37 301 ALA B O 1
ATOM 4864 N N . GLY B 1 302 ? 27.133 -14.546 -10.217 1 28.05 302 GLY B N 1
ATOM 4865 C CA . GLY B 1 302 ? 27.595 -14.563 -8.838 1 28.05 302 GLY B CA 1
ATOM 4866 C C . GLY B 1 302 ? 26.498 -14.901 -7.846 1 28.05 302 GLY B C 1
ATOM 4867 O O . GLY B 1 302 ? 25.462 -14.234 -7.806 1 28.05 302 GLY B O 1
ATOM 4868 N N . GLY B 1 303 ? 26.112 -16.141 -7.528 1 29.4 303 GLY B N 1
ATOM 4869 C CA . GLY B 1 303 ? 25.425 -16.776 -6.414 1 29.4 303 GLY B CA 1
ATOM 4870 C C . GLY B 1 303 ? 25.662 -16.075 -5.09 1 29.4 303 GLY B C 1
ATOM 4871 O O . GLY B 1 303 ? 26.744 -16.185 -4.509 1 29.4 303 GLY B O 1
ATOM 4872 N N . VAL B 1 304 ? 25.394 -14.805 -4.922 1 27.31 304 VAL B N 1
ATOM 4873 C CA . VAL B 1 304 ? 25.732 -14.299 -3.596 1 27.31 304 VAL B CA 1
ATOM 4874 C C . VAL B 1 304 ? 24.942 -15.062 -2.535 1 27.31 304 VAL B C 1
ATOM 4876 O O . VAL B 1 304 ? 23.726 -15.226 -2.656 1 27.31 304 VAL B O 1
ATOM 4879 N N . GLU B 1 305 ? 25.54 -15.887 -1.76 1 27.25 305 GLU B N 1
ATOM 4880 C CA . GLU B 1 305 ? 25.156 -16.565 -0.525 1 27.25 305 GLU B CA 1
ATOM 4881 C C . GLU B 1 305 ? 24.454 -15.609 0.434 1 27.25 305 GLU B C 1
ATOM 4883 O O . GLU B 1 305 ? 24.877 -14.462 0.596 1 27.25 305 GLU B O 1
ATOM 4888 N N . PRO B 1 306 ? 23.257 -15.767 0.682 1 27.43 306 PRO B N 1
ATOM 4889 C CA . PRO B 1 306 ? 22.559 -14.939 1.668 1 27.43 306 PRO B CA 1
ATOM 4890 C C . PRO B 1 306 ? 23.34 -14.791 2.972 1 27.43 306 PRO B C 1
ATOM 4892 O O . PRO B 1 306 ? 23.913 -15.765 3.467 1 27.43 306 PRO B O 1
ATOM 4895 N N . ALA B 1 307 ? 23.925 -13.703 3.185 1 29.46 307 ALA B N 1
ATOM 4896 C CA . ALA B 1 307 ? 24.683 -13.428 4.402 1 29.46 307 ALA B CA 1
ATOM 4897 C C . ALA B 1 307 ? 23.819 -13.629 5.644 1 29.46 307 ALA B C 1
ATOM 4899 O O . ALA B 1 307 ? 24.27 -13.392 6.767 1 29.46 307 ALA B O 1
ATOM 4900 N N . TRP B 1 308 ? 22.5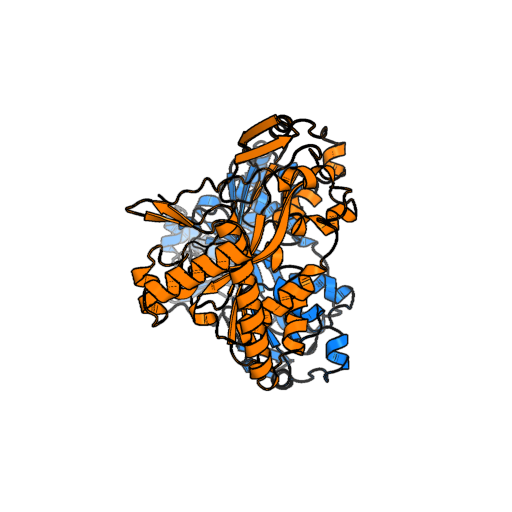48 -13.649 5.596 1 23.15 308 TRP B N 1
ATOM 4901 C CA . TRP B 1 308 ? 21.877 -13.662 6.891 1 23.15 308 TRP B CA 1
ATOM 4902 C C . TRP B 1 308 ? 21.867 -15.067 7.484 1 23.15 308 TRP B C 1
ATOM 4904 O O . TRP B 1 308 ? 21.313 -15.995 6.89 1 23.15 308 TRP B O 1
ATOM 4914 N N . ARG B 1 309 ? 22.978 -15.522 8.003 1 25.73 309 ARG B N 1
ATOM 4915 C CA . ARG B 1 309 ? 22.91 -16.703 8.858 1 25.73 309 ARG B CA 1
AT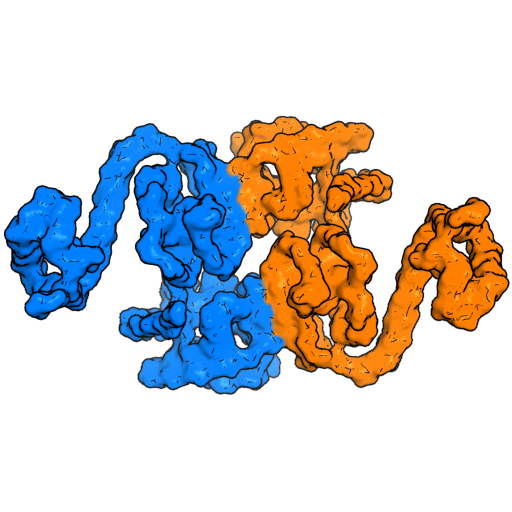OM 4916 C C . ARG B 1 309 ? 22.024 -16.449 10.073 1 25.73 309 ARG B C 1
ATOM 4918 O O . ARG B 1 309 ? 22.181 -15.439 10.763 1 25.73 309 ARG B O 1
ATOM 4925 N N . PRO B 1 310 ? 20.92 -17.119 10.133 1 19.55 310 PRO B N 1
ATOM 4926 C CA . PRO B 1 310 ? 20.236 -17.07 11.427 1 19.55 310 PRO B CA 1
ATOM 4927 C C . PRO B 1 310 ? 21.173 -17.353 12.6 1 19.55 310 PRO B C 1
ATOM 4929 O O . PRO B 1 310 ? 22.072 -18.19 12.488 1 19.55 310 PRO B O 1
ATOM 4932 N N . ALA B 1 311 ? 21.381 -16.4 13.458 1 21.93 311 ALA B N 1
ATOM 4933 C CA . ALA B 1 311 ? 21.995 -16.813 14.717 1 21.93 311 ALA B CA 1
ATOM 4934 C C . ALA B 1 311 ? 21.172 -17.905 15.396 1 21.93 311 ALA B C 1
ATOM 4936 O O . ALA B 1 311 ? 19.94 -17.892 15.332 1 21.93 311 ALA B O 1
#

Radius of gyration: 29.55 Å; Cα contacts (8 Å, |Δi|>4): 1050; chains: 2; bounding box: 70×91×64 Å

Foldseek 3Di:
DQVVQDLCVVCVVVVHHSVVSVVVQVVVCVVVVHHQWDDDPPTTHGDPVNVVVVVVVVVVVLVVCVVVLCVVCVVPQAADEAEEEEEPLCVPPHVVVLVVVVCVVRVRYHYHYHYAQDQDDCVVVVHAKYWYFDDHDDPQKDKDFQDKWFKFKKAFPLLCVVPPFDQDPVCQQVWQEEEEQSDPCGQWWWKDAPPDIDIDGHPHPHYDNDLLVVLVVRLVNRTIYIHICSNCVVCCVVRSMDTGNLNIGTDMTTTIMMGGPVCSSRPSSSSSRVSSSVVSVPPDDSVPVCVSVVHPVVNVPDPPDPPDDDD/DQVVQDLCVVCVVVVHHSVVSVVVQVVVCVVVVHHQWDDDPPTTHGDPVNVVVVVVVVVVVLVVCVVVLCVVCVVPQAADEAEEEEEPLCVPPHVVVLVVVVCVVRVRYHYHYHYAQDQDDCVVVVHAKYWYQDDHDDPQKDKDFQDKWFKFKKAFPLLCVVPPFDQDPVCQQVWQEEEEQSDPCGQWWWKDAPPDIDIDGHPHPHYDNDLLVVLVVRLVNRTIYIHICSNCVVCCVVRSMDTGNLNIGTDMTTTIMMGGPVCSSRPSSSSSRVSSSVVSVPPDDSVPVCVSVVHPVVRVPDPPDPPPDPD

Nearest PDB structures (foldseek):
  3hhg-assembly1_D  TM=7.630E-01  e=1.459E-25  Neisseria meningitidis serogroup B
  3t1b-assembly1_A  TM=6.705E-01  e=3.719E-24  Vibrio cholerae
  3hhf-assembly1_A  TM=9.042E-01  e=7.367E-20  Neisseria meningitidis serogroup B
  9bce-assembly1_A  TM=8.616E-01  e=4.045E-20  Shewanella oneidensis
  8sbf-assembly1_D  TM=6.054E-01  e=2.474E-17  Acinetobacter baylyi ADP1

InterPro domains:
  IPR000847 LysR, HTH, N-terminal domain [PF00126] (2-51)
  IPR000847 LysR, HTH, N-terminal domain [PR00039] (7-18)
  IPR000847 LysR, HTH, N-terminal domain [PR00039] (18-28)
  IPR000847 LysR, HTH, N-terminal domain [PR00039] (28-39)
  IPR000847 LysR, HTH, N-terminal domain [PS50931] (1-47)
  IPR005119 LysR, substrate-binding [PF03466] (77-280)
  IPR036388 Winged helix-like DNA-binding domain superfamily [G3DSA:1.10.10.10] (1-77)
  IPR036390 Winged helix DNA-binding domain superfamily [SSF46785] (2-75)
  IPR058163 LysR-type transcriptional regulator, proteobacterial-type [PTHR30537] (2-286)

Solvent-accessible surface area (backbone atoms only — not comparable to full-atom values): 33740 Å² total; per-residue (Å²): 78,87,83,60,44,28,61,63,59,30,11,59,73,68,72,44,54,46,67,53,48,53,48,50,50,49,52,49,22,60,73,69,68,44,63,40,56,45,77,54,102,87,50,50,41,68,26,75,60,18,49,51,48,48,54,50,44,53,50,48,51,51,47,48,51,45,50,52,46,41,61,63,38,66,77,52,76,47,59,46,82,46,31,36,36,27,26,53,74,51,32,46,90,42,42,16,37,52,47,17,53,48,37,70,76,32,72,53,46,28,40,38,38,42,59,46,79,69,89,72,58,43,74,87,69,64,39,57,33,34,40,36,58,69,80,79,92,53,87,65,46,44,76,43,80,57,52,74,38,44,46,39,41,29,23,12,59,68,31,47,71,78,35,84,72,48,83,45,82,75,48,51,78,80,48,49,31,35,35,45,59,75,43,93,58,48,49,54,43,56,39,35,41,92,90,44,75,45,77,47,76,54,86,40,47,29,32,21,64,35,64,57,26,44,51,32,19,15,61,48,37,51,31,36,26,57,35,46,39,81,71,42,31,68,39,42,76,69,57,52,26,40,75,46,46,70,76,45,36,46,71,70,40,49,33,25,42,34,27,46,59,87,42,70,77,34,58,51,56,49,51,50,53,51,48,49,44,60,61,47,68,65,53,72,43,75,78,63,40,53,88,66,32,82,45,58,68,61,62,75,69,67,79,75,72,77,78,77,67,81,128,77,88,84,60,46,29,60,64,58,30,11,60,72,69,72,44,53,47,67,54,49,54,48,50,49,48,50,49,21,60,73,68,69,44,64,40,57,44,76,52,102,87,50,51,41,69,25,76,60,18,49,51,47,47,53,50,45,52,50,48,51,51,48,48,51,43,49,51,46,41,62,63,38,67,78,51,75,47,60,45,80,45,32,36,36,28,26,52,72,52,34,46,90,42,41,17,37,52,49,18,53,49,39,71,77,32,72,53,47,29,40,38,38,42,59,46,79,68,90,74,58,44,74,86,69,64,37,55,34,35,40,37,59,70,79,77,90,54,86,63,45,44,77,43,80,57,49,75,39,45,46,40,41,28,23,11,58,70,30,47,73,78,35,84,72,48,86,46,82,76,47,52,78,80,48,51,29,35,35,46,58,74,42,92,59,48,51,52,44,53,39,34,41,90,92,44,76,45,78,47,75,54,88,40,47,28,32,20,63,36,66,56,25,44,49,32,17,15,61,47,36,50,30,38,25,58,35,47,39,80,71,43,33,69,40,42,78,70,56,51,27,41,76,46,45,70,75,44,36,46,71,70,40,50,32,26,43,35,26,45,59,86,42,69,78,35,58,53,56,50,52,49,53,53,50,50,44,61,59,48,68,64,52,74,42,76,77,63,39,53,87,66,34,83,43,59,71,62,61,73,70,69,78,75,72,77,76,77,66,81,127

Organism: Azotobacter vinelandii (strain DJ / ATCC BAA-1303) (NCBI:txid322710)

Sequence (622 aa):
MAETGNFAKAARQLGVTRSVISHRIQQLEQFIQAPLFHRSSRHVRLSEVGETYYQDCVEMLAGFERLTENMRNLRAKPQGRLRIQVTSAFAIDYLGYLLAEFMQLYPGIELEVVVQDRIVDLIQEGFDVALQFFPALVDTLVERQLFRVRRIFCASPGYLRNHAAPCHPGDLLRHTIGLYDGYPSRYQFVFRRGDERLEINLPGQVRSSSVHLLRDFALGGAGIVCLPSLVAGKELLAGRLVPVLGDYVVGTFAFRAVYPTTQRGSLKVRKLIEFLAERLAQMPHWEGDDSFAPLGEALSAGGVEPAWRPAMAETGNFAKAARQLGVTRSVISHRIQQLEQFIQAPLFHRSSRHVRLSEVGETYYQDCVEMLAGFERLTENMRNLRAKPQGRLRIQVTSAFAIDYLGYLLAEFMQLYPGIELEVVVQDRIVDLIQEGFDVALQFFPALVDTLVERQLFRVRRIFCASPGYLRNHAAPCHPGDLLRHTIGLYDGYPSRYQFVFRRGDERLEINLPGQVRSSSVHLLRDFALGGAGIVCLPSLVAGKELLAGRLVPVLGDYVVGTFAFRAVYPTTQRGSLKVRKLIEFLAERLAQMPHWEGDDSFAPLGEALSAGGVEPAWRPA

pLDDT: mean 78.94, std 20.08, range [19.55, 98.42]